Protein AF-A0A662VJE0-F1 (afdb_monomer_lite)

pLDDT: mean 79.44, std 13.27, range [37.75, 97.56]

Secondary structure (DSSP, 8-state):
-EEEETTEEEE---EEE----SSSPPPEEEEETTEEEEE-TTSS-EEEEE--SSEETTEE---B----------SS--------SB-------SSEEEEEE-SSHHHHHHHHHHHHHTT-EEE--TTEEEEEE-PPP-TTS---------SSEEEEEEEEETTEEEEEEEEE----SS--SSEEEES-SEEEEEHHHH-SEEEEEEEEEETTEE-TT-EEEEEES-TTTEE--SEEE--TTSEEEEEEEE-SSEEEEEEEEETTEEEEEEEEEES-------TT--EEEEEEEE--SSS-EEEEEEEEEE--HHHHHTTSS-TT-TTEEEEETTSSSEEPEEEPTT-TTSTTEEEEEEEEEE-TT-EEEEEEEE--TTPPP---HHHHSPPSEEEEEEE-----SSHHHHHHHHHT-B--TT--EEEE---SS--TTSTTTTSS-SSSEEEEEEEEE---S-S----------TTS--EEEEEE-

Radius of gyration: 39.26 Å; chains: 1; bounding box: 95×72×98 Å

Structure (mmCIF, N/CA/C/O backbone):
data_AF-A0A662VJE0-F1
#
_entry.id   AF-A0A662VJE0-F1
#
loop_
_atom_site.group_PDB
_atom_site.id
_atom_site.type_symbol
_atom_site.label_atom_id
_atom_site.label_alt_id
_atom_site.label_comp_id
_atom_site.label_asym_id
_atom_site.label_entity_id
_atom_site.label_seq_id
_atom_site.pdbx_PDB_ins_code
_atom_site.Cartn_x
_atom_site.Cartn_y
_atom_site.Cartn_z
_atom_site.occupancy
_atom_site.B_iso_or_equiv
_atom_site.auth_seq_id
_atom_site.auth_comp_id
_atom_site.auth_asym_id
_atom_site.auth_atom_id
_atom_site.pdbx_PDB_model_num
ATOM 1 N N . MET A 1 1 ? -39.954 -18.992 28.212 1.00 55.00 1 MET A N 1
ATOM 2 C CA . MET A 1 1 ? -39.427 -17.785 28.868 1.00 55.00 1 MET A CA 1
ATOM 3 C C . MET A 1 1 ? -40.302 -16.630 28.470 1.00 55.00 1 MET A C 1
ATOM 5 O O . MET A 1 1 ? -40.557 -16.500 27.287 1.00 55.00 1 MET A O 1
ATOM 9 N N . ASN A 1 2 ? -40.759 -15.825 29.423 1.00 59.28 2 ASN A N 1
ATOM 10 C CA . ASN A 1 2 ? -41.474 -14.585 29.147 1.00 59.28 2 ASN A CA 1
ATOM 11 C C . ASN A 1 2 ? -40.576 -13.418 29.566 1.00 59.28 2 ASN A C 1
ATOM 13 O O . ASN A 1 2 ? -40.152 -13.343 30.713 1.00 59.28 2 ASN A O 1
ATOM 17 N N . LEU A 1 3 ? -40.257 -12.547 28.622 1.00 63.53 3 LEU A N 1
ATOM 18 C CA . LEU A 1 3 ? -39.460 -11.343 28.782 1.00 63.53 3 LEU A CA 1
ATOM 19 C C . LEU A 1 3 ? -40.417 -10.158 28.787 1.00 63.53 3 LEU A C 1
ATOM 21 O O . LEU A 1 3 ? -41.100 -9.958 27.792 1.00 63.53 3 LEU A O 1
ATOM 25 N N . THR A 1 4 ? -40.473 -9.373 29.862 1.00 62.69 4 THR A N 1
ATOM 26 C CA . THR A 1 4 ? -41.314 -8.162 29.890 1.00 62.69 4 THR A CA 1
ATOM 27 C C . THR A 1 4 ? -40.458 -6.906 29.793 1.00 62.69 4 THR A C 1
ATOM 29 O O . THR A 1 4 ? -39.525 -6.741 30.573 1.00 62.69 4 THR A O 1
ATOM 32 N N . ILE A 1 5 ? -40.779 -6.021 28.846 1.00 63.03 5 ILE A N 1
ATOM 33 C CA . ILE A 1 5 ? -40.100 -4.741 28.612 1.00 63.03 5 ILE A CA 1
ATOM 34 C C . ILE A 1 5 ? -41.167 -3.657 28.594 1.00 63.03 5 ILE A C 1
ATOM 36 O O . ILE A 1 5 ? -42.016 -3.642 27.709 1.00 63.03 5 ILE A O 1
ATOM 40 N N . ASN A 1 6 ? -41.146 -2.757 29.577 1.00 60.16 6 ASN A N 1
ATOM 41 C CA . ASN A 1 6 ? -42.113 -1.655 29.690 1.00 60.16 6 ASN A CA 1
ATOM 42 C C . ASN A 1 6 ? -43.585 -2.091 29.564 1.00 60.16 6 ASN A C 1
ATOM 44 O O . ASN A 1 6 ? -44.408 -1.377 28.997 1.00 60.16 6 ASN A O 1
ATOM 48 N N . GLY A 1 7 ? -43.909 -3.276 30.088 1.00 60.62 7 GLY A N 1
ATOM 49 C CA . GLY A 1 7 ? -45.258 -3.846 30.049 1.00 60.62 7 GLY A CA 1
ATOM 50 C C . GLY A 1 7 ? -45.571 -4.714 28.825 1.00 60.62 7 GLY A C 1
ATOM 51 O O . GLY A 1 7 ? -46.624 -5.343 28.811 1.00 60.62 7 GLY A O 1
ATOM 52 N N . GLU A 1 8 ? -44.679 -4.813 27.836 1.00 55.66 8 GLU A N 1
ATOM 53 C CA . GLU A 1 8 ? -44.825 -5.733 26.700 1.00 55.66 8 GLU A CA 1
ATOM 54 C C . GLU A 1 8 ? -44.106 -7.057 26.968 1.00 55.66 8 GLU A C 1
ATOM 56 O O . GLU A 1 8 ? -42.921 -7.053 27.300 1.00 55.66 8 GLU A O 1
ATOM 61 N N . SER A 1 9 ? -44.803 -8.187 26.814 1.00 62.84 9 SER A N 1
ATOM 62 C CA . SER A 1 9 ? -44.248 -9.524 27.053 1.00 62.84 9 SER A CA 1
ATOM 63 C C . SER A 1 9 ? -43.885 -10.251 25.753 1.00 62.84 9 SER A C 1
ATOM 65 O O . SER A 1 9 ? -44.701 -10.376 24.843 1.00 62.84 9 SER A O 1
ATOM 67 N N . TYR A 1 10 ? -42.677 -10.803 25.706 1.00 65.69 10 TYR A N 1
ATOM 68 C CA . TYR A 1 10 ? -42.101 -11.557 24.595 1.00 65.69 10 TYR A CA 1
ATOM 69 C C . TYR A 1 10 ? -41.775 -12.971 25.057 1.00 65.69 10 TYR A C 1
ATOM 71 O O . TYR A 1 10 ? -41.287 -13.139 26.169 1.00 65.69 10 TYR A O 1
ATOM 79 N N . SER A 1 11 ? -42.003 -13.992 24.227 1.00 60.91 11 SER A N 1
ATOM 80 C CA . SER A 1 11 ? -41.685 -15.371 24.610 1.00 60.91 11 SER A CA 1
ATOM 81 C C . SER A 1 11 ? -40.466 -15.914 23.869 1.00 60.91 11 SER A C 1
ATOM 83 O O . SER A 1 11 ? -40.388 -15.805 22.648 1.00 60.91 11 SER A O 1
ATOM 85 N N . THR A 1 12 ? -39.521 -16.511 24.595 1.00 62.28 12 THR A N 1
ATOM 86 C CA . THR A 1 12 ? -38.374 -17.245 24.032 1.00 62.28 12 THR A CA 1
ATOM 87 C C . THR A 1 12 ? -38.231 -18.610 24.719 1.00 62.28 12 THR A C 1
ATOM 89 O O . THR A 1 12 ? -38.859 -18.878 25.748 1.00 62.28 12 THR A O 1
ATOM 92 N N . CYS A 1 13 ? -37.440 -19.524 24.161 1.00 66.75 13 CYS A N 1
ATOM 93 C CA . CYS A 1 13 ? -37.217 -20.851 24.742 1.00 66.75 13 CYS A CA 1
ATOM 94 C C . CYS A 1 13 ? -35.720 -21.114 24.918 1.00 66.75 13 CYS A C 1
ATOM 96 O O . CYS A 1 13 ? -34.922 -20.710 24.075 1.00 66.75 13 CYS A O 1
ATOM 98 N N . ALA A 1 14 ? -35.350 -21.811 25.996 1.00 77.44 14 ALA A N 1
ATOM 99 C CA . ALA A 1 14 ? -34.011 -22.368 26.137 1.00 77.44 14 ALA A CA 1
ATOM 100 C C . ALA A 1 14 ? -33.868 -23.598 25.232 1.00 77.44 14 ALA A C 1
ATOM 102 O O . ALA A 1 14 ? -34.807 -24.384 25.077 1.00 77.44 14 ALA A O 1
ATOM 103 N N . ILE A 1 15 ? -32.683 -23.768 24.655 1.00 78.69 15 ILE A N 1
ATOM 104 C CA . ILE A 1 15 ? -32.346 -24.924 23.832 1.00 78.69 15 ILE A CA 1
ATOM 105 C C . ILE A 1 15 ? -31.556 -25.916 24.683 1.00 78.69 15 ILE A C 1
ATOM 107 O O . ILE A 1 15 ? -30.485 -25.591 25.191 1.00 78.69 15 ILE A O 1
ATOM 111 N N . LEU A 1 16 ? -32.078 -27.138 24.810 1.00 79.06 16 LEU A N 1
ATOM 112 C CA . LEU A 1 16 ? -31.468 -28.206 25.596 1.00 79.06 16 LEU A CA 1
ATOM 113 C C . LEU A 1 16 ? -30.864 -29.275 24.685 1.00 79.06 16 LEU A C 1
ATOM 115 O O . LEU A 1 16 ? -31.585 -29.987 23.984 1.00 79.06 16 LEU A O 1
ATOM 119 N N . VAL A 1 17 ? -29.544 -29.437 24.745 1.00 79.12 17 VAL A N 1
ATOM 120 C CA . VAL A 1 17 ? -28.819 -30.476 24.009 1.00 79.12 17 VAL A CA 1
ATOM 121 C C . VAL A 1 17 ? -28.354 -31.553 24.985 1.00 79.12 17 VAL A C 1
ATOM 123 O O . VAL A 1 17 ? -27.596 -31.296 25.920 1.00 79.12 17 VAL A O 1
ATOM 126 N N . LYS A 1 18 ? -28.823 -32.786 24.759 1.00 76.31 18 LYS A N 1
ATOM 127 C CA . LYS A 1 18 ? -28.487 -33.967 25.566 1.00 76.31 18 LYS A CA 1
ATOM 128 C C . LYS A 1 18 ? -27.596 -34.921 24.762 1.00 76.31 18 LYS A C 1
ATOM 130 O O . LYS A 1 18 ? -28.127 -35.779 24.053 1.00 76.31 18 LYS A O 1
ATOM 135 N N . PRO A 1 19 ? -26.261 -34.797 24.833 1.00 67.50 19 PRO A N 1
ATOM 136 C CA . PRO A 1 19 ? -25.371 -35.692 24.107 1.00 67.50 19 PRO A CA 1
ATOM 137 C C . PRO A 1 19 ? -25.474 -37.127 24.649 1.00 67.50 19 PRO A C 1
ATOM 139 O O . PRO A 1 19 ? -25.505 -37.371 25.859 1.00 67.50 19 PRO A O 1
ATOM 142 N N . ASN A 1 20 ? -25.545 -38.108 23.748 1.00 61.44 20 ASN A N 1
ATOM 143 C CA . ASN A 1 20 ? -25.786 -39.501 24.118 1.00 61.44 20 ASN A CA 1
ATOM 144 C C . ASN A 1 20 ? -24.463 -40.267 24.320 1.00 61.44 20 ASN A C 1
ATOM 146 O O . ASN A 1 20 ? -23.999 -40.960 23.421 1.00 61.44 20 ASN A O 1
ATOM 150 N N . TYR A 1 21 ? -23.848 -40.144 25.503 1.00 57.28 21 TYR A N 1
ATOM 151 C CA . TYR A 1 21 ? -22.621 -40.876 25.873 1.00 57.28 21 TYR A CA 1
ATOM 152 C C . TYR A 1 21 ? -22.916 -42.124 26.723 1.00 57.28 21 TYR A C 1
ATOM 154 O O . TYR A 1 21 ? -23.821 -42.103 27.553 1.00 57.28 21 TYR A O 1
ATOM 162 N N . TYR A 1 22 ? -22.169 -43.220 26.533 1.00 56.16 22 TYR A N 1
ATOM 163 C CA . TYR A 1 22 ? -22.447 -44.520 27.177 1.00 56.16 22 TYR A CA 1
ATOM 164 C C . TYR A 1 22 ? -21.734 -44.754 28.531 1.00 56.16 22 TYR A C 1
ATOM 166 O O . TYR A 1 22 ? -22.087 -45.711 29.214 1.00 56.16 22 TYR A O 1
ATOM 174 N N . TYR A 1 23 ? -20.774 -43.909 28.951 1.00 52.16 23 TYR A N 1
ATOM 175 C CA . TYR A 1 23 ? -19.836 -44.263 30.041 1.00 52.16 23 TYR A CA 1
ATOM 176 C C . TYR A 1 23 ? -19.538 -43.190 31.121 1.00 52.16 23 TYR A C 1
ATOM 178 O O . TYR A 1 23 ? -18.592 -43.363 31.885 1.00 52.16 23 TYR A O 1
ATOM 186 N N . SER A 1 24 ? -20.322 -42.113 31.270 1.00 57.91 24 SER A N 1
ATOM 187 C CA . SER A 1 24 ? -20.156 -41.166 32.398 1.00 57.91 24 SER A CA 1
ATOM 188 C C . SER A 1 24 ? -21.449 -40.427 32.771 1.00 57.91 24 SER A C 1
ATOM 190 O O . SER A 1 24 ? -22.451 -40.502 32.055 1.00 57.91 24 SER A O 1
ATOM 192 N N . ASN A 1 25 ? -21.420 -39.695 33.895 1.00 62.78 25 ASN A N 1
ATOM 193 C CA . ASN A 1 25 ? -22.436 -38.692 34.229 1.00 62.78 25 ASN A CA 1
ATOM 194 C C . ASN A 1 25 ? -22.522 -37.674 33.084 1.00 62.78 25 ASN A C 1
ATOM 196 O O . ASN A 1 25 ? -21.531 -37.021 32.764 1.00 62.78 25 ASN A O 1
ATOM 200 N N . LYS A 1 26 ? -23.694 -37.584 32.450 1.00 74.62 26 LYS A N 1
ATOM 201 C CA . LYS A 1 26 ? -23.885 -36.847 31.195 1.00 74.62 26 LYS A CA 1
ATOM 202 C C . LYS A 1 26 ? -24.200 -35.380 31.488 1.00 74.62 26 LYS A C 1
ATOM 204 O O . LYS A 1 26 ? -25.228 -35.154 32.125 1.00 74.62 26 LYS A O 1
ATOM 209 N N . PRO A 1 27 ? -23.392 -34.409 31.037 1.00 80.62 27 PRO A N 1
ATOM 210 C CA . PRO A 1 27 ? -23.791 -33.017 31.114 1.00 80.62 27 PRO A CA 1
ATOM 211 C C . PRO A 1 27 ? -24.910 -32.718 30.113 1.00 80.62 27 PRO A C 1
ATOM 213 O O . PRO A 1 27 ? -25.005 -33.327 29.043 1.00 80.62 27 PRO A O 1
ATOM 216 N N . TYR A 1 28 ? -25.751 -31.758 30.465 1.00 84.62 28 TYR A N 1
ATOM 217 C CA . TYR A 1 28 ? -26.658 -31.081 29.558 1.00 84.62 28 TYR A CA 1
ATOM 218 C C . TYR A 1 28 ? -26.021 -29.770 29.121 1.00 84.62 28 TYR A C 1
ATOM 220 O O . TYR A 1 28 ? -25.496 -29.036 29.958 1.00 84.62 28 TYR A O 1
ATOM 228 N N . LEU A 1 29 ? -26.098 -29.473 27.824 1.00 87.50 29 LEU A N 1
ATOM 229 C CA . LEU A 1 29 ? -25.787 -28.140 27.325 1.00 87.50 29 LEU A CA 1
ATOM 230 C C . LEU A 1 29 ? -27.089 -27.361 27.189 1.00 87.50 29 LEU A C 1
ATOM 232 O O . LEU A 1 29 ? -28.028 -27.818 26.530 1.00 87.50 29 LEU A O 1
ATOM 236 N N . ILE A 1 30 ? -27.142 -26.203 27.831 1.00 87.31 30 ILE A N 1
ATOM 237 C CA . ILE A 1 30 ? -28.300 -25.315 27.849 1.00 87.31 30 ILE A CA 1
ATOM 238 C C . ILE A 1 30 ? -27.873 -24.018 27.176 1.00 87.31 30 ILE A C 1
ATOM 240 O O . ILE A 1 30 ? -26.984 -23.327 27.667 1.00 87.31 30 ILE A O 1
ATOM 244 N N . PHE A 1 31 ? -28.493 -23.692 26.048 1.00 86.00 31 PHE A N 1
ATOM 245 C CA . PHE A 1 31 ? -28.319 -22.399 25.398 1.00 86.00 31 PHE A CA 1
ATOM 246 C C . PHE A 1 31 ? -29.490 -21.485 25.760 1.00 86.00 31 PHE A C 1
ATOM 248 O O . PHE A 1 31 ? -30.646 -21.793 25.457 1.00 86.00 31 PHE A O 1
ATOM 255 N N . GLU A 1 32 ? -29.188 -20.352 26.390 1.00 84.19 32 GLU A N 1
ATOM 256 C CA . GLU A 1 32 ? -30.156 -19.305 26.717 1.00 84.19 32 GLU A CA 1
ATOM 257 C C . GLU A 1 32 ? -29.498 -17.923 26.636 1.00 84.19 32 GLU A C 1
ATOM 259 O O . GLU A 1 32 ? -28.353 -17.746 27.039 1.00 84.19 32 GLU A O 1
ATOM 264 N N . HIS A 1 33 ? -30.200 -16.942 26.057 1.00 81.38 33 HIS A N 1
ATOM 265 C CA . HIS A 1 33 ? -29.709 -15.566 25.863 1.00 81.38 33 HIS A CA 1
ATOM 266 C C . HIS A 1 33 ? -28.266 -15.462 25.349 1.00 81.38 33 HIS A C 1
ATOM 268 O O . HIS A 1 33 ? -27.462 -14.679 25.859 1.00 81.38 33 HIS A O 1
ATOM 274 N N . THR A 1 34 ? -27.928 -16.259 24.335 1.00 84.81 34 THR A N 1
ATOM 275 C CA . THR A 1 34 ? -26.588 -16.354 23.722 1.00 84.81 34 THR A CA 1
ATOM 276 C C . THR A 1 34 ? -25.473 -16.902 24.615 1.00 84.81 34 THR A C 1
ATOM 278 O O . THR A 1 34 ? -24.356 -17.050 24.133 1.00 84.81 34 THR A O 1
ATOM 281 N N . ALA A 1 35 ? -25.758 -17.248 25.871 1.00 87.62 35 ALA A N 1
ATOM 282 C CA . ALA A 1 35 ? -24.839 -17.990 26.721 1.00 87.62 35 ALA A CA 1
ATOM 283 C C . ALA A 1 35 ? -25.047 -19.498 26.550 1.00 87.62 35 ALA A C 1
ATOM 285 O O . ALA A 1 35 ? -26.152 -19.962 26.248 1.00 87.62 35 ALA A O 1
ATOM 286 N N . VAL A 1 36 ? -23.981 -20.262 26.789 1.00 89.25 36 VAL A N 1
ATOM 287 C CA . VAL A 1 36 ? -24.036 -21.723 26.883 1.00 89.25 36 VAL A CA 1
ATOM 288 C C . VAL A 1 36 ? -23.629 -22.131 28.289 1.00 89.25 36 VAL A C 1
ATOM 290 O O . VAL A 1 36 ? -22.531 -21.809 28.751 1.00 89.25 36 VAL A O 1
ATOM 293 N N . PHE A 1 37 ? -24.512 -22.875 28.944 1.00 91.00 37 PHE A N 1
ATOM 294 C CA . PHE A 1 37 ? -24.279 -23.495 30.236 1.00 91.00 37 PHE A CA 1
ATOM 295 C C . PHE A 1 37 ? -24.056 -24.991 30.070 1.00 91.00 37 PHE A C 1
ATOM 297 O O . PHE A 1 37 ? -24.716 -25.646 29.263 1.00 91.00 37 PHE A O 1
ATOM 304 N N . GLU A 1 38 ? -23.159 -25.530 30.883 1.00 90.69 38 GLU A N 1
ATOM 305 C CA . GLU A 1 38 ? -22.984 -26.956 31.097 1.00 90.69 38 GLU A CA 1
ATOM 306 C C . GLU A 1 38 ? -23.480 -27.312 32.502 1.00 90.69 38 GLU A C 1
ATOM 308 O O . GLU A 1 38 ? -23.018 -26.756 33.501 1.00 90.69 38 GLU A O 1
ATOM 313 N N . GLU A 1 39 ? -24.433 -28.238 32.595 1.00 89.00 39 GLU A N 1
ATOM 314 C CA . GLU A 1 39 ? -24.989 -28.699 33.867 1.00 89.00 39 GLU A CA 1
ATOM 315 C C . GLU A 1 39 ? -24.902 -30.221 33.970 1.00 89.00 39 GLU A C 1
ATOM 317 O O . GLU A 1 39 ? -25.336 -30.944 33.077 1.00 89.00 39 GLU A O 1
ATOM 322 N N . TYR A 1 40 ? -24.398 -30.732 35.092 1.00 84.94 40 TYR A N 1
ATOM 323 C CA . TYR A 1 40 ? -24.383 -32.166 35.358 1.00 84.94 40 TYR A CA 1
ATOM 324 C C . TYR A 1 40 ? -25.540 -32.555 36.296 1.00 84.94 40 TYR A C 1
ATOM 326 O O . TYR A 1 40 ? -25.675 -31.948 37.359 1.00 84.94 40 TYR A O 1
ATOM 334 N N . PRO A 1 41 ? -26.310 -33.624 35.999 1.00 77.69 41 PRO A N 1
ATOM 335 C CA . PRO A 1 41 ? -27.480 -34.035 36.782 1.00 77.69 41 PRO A CA 1
ATOM 336 C C . PRO A 1 41 ? -27.219 -34.213 38.284 1.00 77.69 41 PRO A C 1
ATOM 338 O O . PRO A 1 41 ? -28.096 -33.959 39.103 1.00 77.69 41 PRO A O 1
ATOM 341 N N . ASN A 1 42 ? -26.009 -34.654 38.639 1.00 79.94 42 ASN A N 1
ATOM 342 C CA . ASN A 1 42 ? -25.619 -34.970 40.015 1.00 79.94 42 ASN A CA 1
ATOM 343 C C . ASN A 1 42 ? -24.940 -33.800 40.746 1.00 79.94 42 ASN A C 1
ATOM 345 O O . ASN A 1 42 ? -24.559 -33.952 41.904 1.00 79.94 42 ASN A O 1
ATOM 349 N N . TYR A 1 43 ? -24.760 -32.655 40.085 1.00 78.38 43 TYR A N 1
ATOM 350 C CA . TYR A 1 43 ? -24.138 -31.473 40.671 1.00 78.38 43 TYR A CA 1
ATOM 351 C C . TYR A 1 43 ? -25.186 -30.382 40.859 1.00 78.38 43 TYR A C 1
ATOM 353 O O . TYR A 1 43 ? -26.093 -30.194 40.045 1.00 78.38 43 TYR A O 1
ATOM 361 N N . ASN A 1 44 ? -25.064 -29.640 41.956 1.00 79.62 44 ASN A N 1
ATOM 362 C CA . ASN A 1 44 ? -26.023 -28.593 42.294 1.00 79.62 44 ASN A CA 1
ATOM 363 C C . ASN A 1 44 ? -25.673 -27.232 41.668 1.00 79.62 44 ASN A C 1
ATOM 365 O O . ASN A 1 44 ? -26.082 -26.190 42.169 1.00 79.62 44 ASN A O 1
ATOM 369 N N . THR A 1 45 ? -24.872 -27.233 40.604 1.00 82.94 45 THR A N 1
ATOM 370 C CA . THR A 1 45 ? -24.334 -26.030 39.968 1.00 82.94 45 THR A CA 1
ATOM 371 C C . THR A 1 45 ? -24.333 -26.194 38.454 1.00 82.94 45 THR A C 1
ATOM 373 O O . THR A 1 45 ? -23.969 -27.259 37.957 1.00 82.94 45 THR A O 1
ATOM 376 N N . ALA A 1 46 ? -24.670 -25.125 37.737 1.00 88.69 46 ALA A N 1
ATOM 377 C CA . ALA A 1 46 ? -24.366 -24.978 36.318 1.00 88.69 46 ALA A CA 1
ATOM 378 C C . ALA A 1 46 ? -23.016 -24.256 36.151 1.00 88.69 46 ALA A C 1
ATOM 380 O O . ALA A 1 46 ? -22.614 -23.480 37.022 1.00 88.69 46 ALA A O 1
ATOM 381 N N . THR A 1 47 ? -22.328 -24.485 35.038 1.00 89.69 47 THR A N 1
ATOM 382 C CA . THR A 1 47 ? -21.076 -23.807 34.677 1.00 89.69 47 THR A CA 1
ATOM 383 C C . THR A 1 47 ? -21.285 -23.053 33.374 1.00 89.69 47 THR A C 1
ATOM 385 O O . THR A 1 47 ? -21.847 -23.604 32.434 1.00 89.69 47 THR A O 1
ATOM 388 N N . ILE A 1 48 ? -20.837 -21.802 33.295 1.00 89.44 48 ILE A N 1
ATOM 389 C CA . ILE A 1 48 ? -20.836 -21.058 32.031 1.00 89.44 48 ILE A CA 1
ATOM 390 C C . ILE A 1 48 ? -19.655 -21.561 31.200 1.00 89.44 48 ILE A C 1
ATOM 392 O O . ILE A 1 48 ? -18.514 -21.487 31.650 1.00 89.44 48 ILE A O 1
ATOM 396 N N . VAL A 1 49 ? -19.931 -22.090 30.009 1.00 89.56 49 VAL A N 1
ATOM 397 C CA . VAL A 1 49 ? -18.900 -22.553 29.060 1.00 89.56 49 VAL A CA 1
ATOM 398 C C . VAL A 1 49 ? -18.744 -21.611 27.868 1.00 89.56 49 VAL A C 1
ATOM 400 O O . VAL A 1 49 ? -17.694 -21.594 27.233 1.00 89.56 49 VAL A O 1
ATOM 403 N N . SER A 1 50 ? -19.759 -20.790 27.597 1.00 87.94 50 SER A N 1
ATOM 404 C CA . SER A 1 50 ? -19.675 -19.647 26.690 1.00 87.94 50 SER A CA 1
ATOM 405 C C . SER A 1 50 ? -20.450 -18.483 27.287 1.00 87.94 50 SER A C 1
ATOM 407 O O . SER A 1 50 ? -21.641 -18.620 27.572 1.00 87.94 50 SER A O 1
ATOM 409 N N . GLU A 1 51 ? -19.777 -17.347 27.456 1.00 84.56 51 GLU A N 1
ATOM 410 C CA . GLU A 1 51 ? -20.387 -16.118 27.963 1.00 84.56 51 GLU A CA 1
ATOM 411 C C . GLU A 1 51 ? -21.428 -15.557 26.988 1.00 84.56 51 GLU A C 1
ATOM 413 O O . GLU A 1 51 ? -21.410 -15.830 25.785 1.00 84.56 51 GLU A O 1
ATOM 418 N N . SER A 1 52 ? -22.341 -14.753 27.526 1.00 84.50 52 SER A N 1
ATOM 419 C CA . SER A 1 52 ? -23.377 -14.090 26.742 1.00 84.50 52 SER A CA 1
ATOM 420 C C . SER A 1 52 ? -22.831 -12.918 25.931 1.00 84.50 52 SER A C 1
ATOM 422 O O . SER A 1 52 ? -22.066 -12.100 26.433 1.00 84.50 52 SER A O 1
ATOM 424 N N . SER A 1 53 ? -23.332 -12.763 24.708 1.00 81.38 53 SER A N 1
ATOM 425 C CA . SER A 1 53 ? -23.199 -11.534 23.910 1.00 81.38 53 SER A CA 1
ATOM 426 C C . SER A 1 53 ? -24.407 -10.592 24.044 1.00 81.38 53 SER A C 1
ATOM 428 O O . SER A 1 53 ? -24.361 -9.442 23.603 1.00 81.38 53 SER A O 1
ATOM 430 N N . SER A 1 54 ? -25.501 -11.064 24.654 1.00 79.00 54 SER A N 1
ATOM 431 C CA . SER A 1 54 ? -26.739 -10.299 24.834 1.00 79.00 54 SER A CA 1
ATOM 432 C C . SER A 1 54 ? -26.604 -9.186 25.867 1.00 79.00 54 SER A C 1
ATOM 434 O O . SER A 1 54 ? -27.314 -8.189 25.763 1.00 79.00 54 SER A O 1
ATOM 436 N N . PHE A 1 55 ? -25.704 -9.310 26.841 1.00 80.50 55 PHE A N 1
ATOM 437 C CA . PHE A 1 55 ? -25.573 -8.348 27.932 1.00 80.50 55 PHE A CA 1
ATOM 438 C C . PHE A 1 55 ? -24.175 -7.732 27.948 1.00 80.50 55 PHE A C 1
ATOM 440 O O . PHE A 1 55 ? -23.170 -8.429 28.012 1.00 80.50 55 PHE A O 1
ATOM 447 N N . SER A 1 56 ? -24.114 -6.404 27.902 1.00 75.12 56 SER A N 1
ATOM 448 C CA . SER A 1 56 ? -22.880 -5.619 28.007 1.00 75.12 56 SER A CA 1
ATOM 449 C C . SER A 1 56 ? -23.141 -4.371 28.847 1.00 75.12 56 SER A C 1
ATOM 451 O O . SER A 1 56 ? -24.285 -3.926 28.908 1.00 75.12 56 SER A O 1
ATOM 453 N N . LYS A 1 57 ? -22.099 -3.784 29.455 1.00 66.56 57 LYS A N 1
ATOM 454 C CA . LYS A 1 57 ? -22.183 -2.741 30.504 1.00 66.56 57 LYS A CA 1
ATOM 455 C C . LYS A 1 57 ? -23.244 -1.642 30.277 1.00 66.56 57 LYS A C 1
ATOM 457 O O . LYS A 1 57 ? -23.834 -1.189 31.246 1.00 66.56 57 LYS A O 1
ATOM 462 N N . ASN A 1 58 ? -23.526 -1.260 29.024 1.00 66.12 58 ASN A N 1
ATOM 463 C CA . ASN A 1 58 ? -24.507 -0.221 28.667 1.00 66.12 58 ASN A CA 1
ATOM 464 C C . ASN A 1 58 ? -25.527 -0.640 27.583 1.00 66.12 58 ASN A C 1
ATOM 466 O O . ASN A 1 58 ? -26.193 0.218 27.003 1.00 66.12 58 ASN A O 1
ATOM 470 N N . ARG A 1 59 ? -25.630 -1.930 27.239 1.00 72.31 59 ARG A N 1
ATOM 471 C CA . ARG A 1 59 ? -26.504 -2.397 26.150 1.00 72.31 59 ARG A CA 1
ATOM 472 C C . ARG A 1 59 ? -27.009 -3.811 26.410 1.00 72.31 59 ARG A C 1
ATOM 474 O O . ARG A 1 59 ? -26.211 -4.727 26.619 1.00 72.31 59 ARG A O 1
ATOM 481 N N . ILE A 1 60 ? -28.327 -3.974 26.310 1.00 77.12 60 ILE A N 1
ATOM 482 C CA . ILE A 1 60 ? -29.014 -5.268 26.285 1.00 77.12 60 ILE A CA 1
ATOM 483 C C . ILE A 1 60 ? -29.474 -5.520 24.848 1.00 77.12 60 ILE A C 1
ATOM 485 O O . ILE A 1 60 ? -30.230 -4.731 24.285 1.00 77.12 60 ILE A O 1
ATOM 489 N N . THR A 1 61 ? -28.994 -6.608 24.254 1.00 77.62 61 THR A N 1
ATOM 490 C CA . THR A 1 61 ? -29.326 -7.041 22.893 1.00 77.62 61 THR A CA 1
ATOM 491 C C . THR A 1 61 ? -30.225 -8.266 22.968 1.00 77.62 61 THR A C 1
ATOM 493 O O . THR A 1 61 ? -29.823 -9.318 23.474 1.00 77.62 61 THR A O 1
ATOM 496 N N . ILE A 1 62 ? -31.446 -8.133 22.455 1.00 74.38 62 ILE A N 1
ATOM 497 C CA . ILE A 1 62 ? -32.448 -9.198 22.472 1.00 74.38 62 ILE A CA 1
ATOM 498 C C . ILE A 1 62 ? -32.507 -9.829 21.088 1.00 74.38 62 ILE A C 1
ATOM 500 O O . ILE A 1 62 ? -32.912 -9.190 20.120 1.00 74.38 62 ILE A O 1
ATOM 504 N N . TYR A 1 63 ? -32.128 -11.100 21.011 1.00 74.06 63 TYR A N 1
ATOM 505 C CA . TYR A 1 63 ? -32.275 -11.898 19.803 1.00 74.06 63 TYR A CA 1
ATOM 506 C C . TYR A 1 63 ? -33.598 -12.660 19.860 1.00 74.06 63 TYR A C 1
ATOM 508 O O . TYR A 1 63 ? -33.831 -13.446 20.781 1.00 74.06 63 TYR A O 1
ATOM 516 N N . LEU A 1 64 ? -34.461 -12.439 18.869 1.00 70.38 64 LEU A N 1
ATOM 517 C CA . LEU A 1 64 ? -35.664 -13.244 18.673 1.00 70.38 64 LEU A CA 1
ATOM 518 C C . LEU A 1 64 ? -35.311 -14.417 17.765 1.00 70.38 64 LEU A C 1
ATOM 520 O O . LEU A 1 64 ? -35.028 -14.230 16.585 1.00 70.38 64 LEU A O 1
ATOM 524 N N . ILE A 1 65 ? -35.312 -15.622 18.325 1.00 71.50 65 ILE A N 1
ATOM 525 C CA . ILE A 1 65 ? -34.994 -16.855 17.603 1.00 71.50 65 ILE A CA 1
ATOM 526 C C . ILE A 1 65 ? -36.290 -17.649 17.460 1.00 71.50 65 ILE A C 1
ATOM 528 O O . ILE A 1 65 ? -36.884 -18.049 18.460 1.00 71.50 65 ILE A O 1
ATOM 532 N N . ASN A 1 66 ? -36.727 -17.888 16.225 1.00 68.81 66 ASN A N 1
ATOM 533 C CA . ASN A 1 66 ? -37.845 -18.784 15.943 1.00 68.81 66 ASN A CA 1
ATOM 534 C C . ASN A 1 66 ? -37.278 -20.148 15.549 1.00 68.81 66 ASN A C 1
ATOM 536 O O . ASN A 1 66 ? -36.871 -20.344 14.406 1.00 68.81 66 ASN A O 1
ATOM 540 N N . CYS A 1 67 ? -37.203 -21.081 16.495 1.00 64.31 67 CYS A N 1
ATOM 541 C CA . CYS A 1 67 ? -36.698 -22.419 16.213 1.00 64.31 67 CYS A CA 1
ATOM 542 C C . CYS A 1 67 ? -37.625 -23.494 16.785 1.00 64.31 67 CYS A C 1
ATOM 544 O O . CYS A 1 67 ? -38.174 -23.360 17.877 1.00 64.31 67 CYS A O 1
ATOM 546 N N . SER A 1 68 ? -37.782 -24.584 16.034 1.00 63.38 68 SER A N 1
ATOM 547 C CA . SER A 1 68 ? -38.376 -25.825 16.522 1.00 63.38 68 SER A CA 1
ATOM 548 C C . SER A 1 68 ? -37.514 -26.986 16.036 1.00 63.38 68 SER A C 1
ATOM 550 O O . SER A 1 68 ? -37.257 -27.118 14.842 1.00 63.38 68 SER A O 1
ATOM 552 N N . PHE A 1 69 ? -37.014 -27.806 16.956 1.00 66.56 69 PHE A N 1
ATOM 553 C CA . PHE A 1 69 ? -36.346 -29.060 16.623 1.00 66.56 69 PHE A CA 1
ATOM 554 C C . PHE A 1 69 ? -36.557 -30.061 17.762 1.00 66.56 69 PHE A C 1
ATOM 556 O O . PHE A 1 69 ? -36.648 -29.675 18.924 1.00 66.56 69 PHE A O 1
ATOM 563 N N . SER A 1 70 ? -36.705 -31.342 17.429 1.00 68.81 70 SER A N 1
ATOM 564 C CA . SER A 1 70 ? -37.091 -32.384 18.386 1.00 68.81 70 SER A CA 1
ATOM 565 C C . SER A 1 70 ? -35.870 -33.069 18.999 1.00 68.81 70 SER A C 1
ATOM 567 O O . SER A 1 70 ? -35.491 -32.813 20.137 1.00 68.81 70 SER A O 1
ATOM 569 N N . SER A 1 71 ? -35.227 -33.943 18.239 1.00 73.00 71 SER A N 1
ATOM 570 C CA . SER A 1 71 ? -34.003 -34.629 18.632 1.00 73.00 71 SER A CA 1
ATOM 571 C C . SER A 1 71 ? -33.273 -35.079 17.381 1.00 73.00 71 SER A C 1
ATOM 573 O O . SER A 1 71 ? -33.911 -35.523 16.427 1.00 73.00 71 SER A O 1
ATOM 575 N N . PHE A 1 72 ? -31.950 -35.023 17.405 1.00 67.50 72 PHE A N 1
ATOM 576 C CA . PHE A 1 72 ? -31.103 -35.584 16.363 1.00 67.50 72 PHE A CA 1
ATOM 577 C C . PHE A 1 72 ? -30.000 -36.421 17.011 1.00 67.50 72 PHE A C 1
ATOM 579 O O . PHE A 1 72 ? -29.600 -36.184 18.151 1.00 67.50 72 PHE A O 1
ATOM 586 N N . SER A 1 73 ? -29.523 -37.427 16.286 1.00 69.88 73 SER A N 1
ATOM 587 C CA . SER A 1 73 ? -28.384 -38.252 16.677 1.00 69.88 73 SER A CA 1
ATOM 588 C C . SER A 1 73 ? -27.409 -38.292 15.513 1.00 69.88 73 SER A C 1
ATOM 590 O O . SER A 1 73 ? -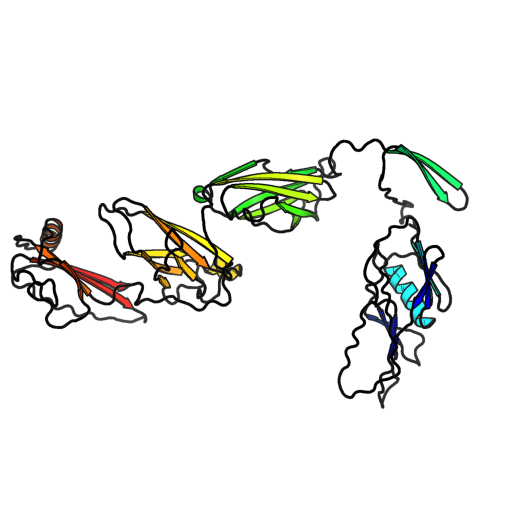27.819 -38.356 14.357 1.00 69.88 73 SER A O 1
ATOM 592 N N . THR A 1 74 ? -26.123 -38.214 15.817 1.00 68.94 74 THR A N 1
ATOM 593 C CA . THR A 1 74 ? -25.055 -38.176 14.822 1.00 68.94 74 THR A CA 1
ATOM 594 C C . THR A 1 74 ? -23.799 -38.822 15.394 1.00 68.94 74 THR A C 1
ATOM 596 O O . THR A 1 74 ? -23.596 -38.848 16.608 1.00 68.94 74 THR A O 1
ATOM 599 N N . THR A 1 75 ? -22.958 -39.348 14.509 1.00 69.94 75 THR A N 1
ATOM 600 C CA . THR A 1 75 ? -21.621 -39.867 14.826 1.00 69.94 75 THR A CA 1
ATOM 601 C C . THR A 1 75 ? -20.512 -38.859 14.506 1.00 69.94 75 THR A C 1
ATOM 603 O O . THR A 1 75 ? -19.339 -39.170 14.683 1.00 69.94 75 THR A O 1
ATOM 606 N N . GLN A 1 76 ? -20.869 -37.676 13.999 1.00 74.38 76 GLN A N 1
ATOM 607 C CA . GLN A 1 76 ? -19.962 -36.584 13.633 1.00 74.38 76 GLN A CA 1
ATOM 608 C C . GLN A 1 76 ? -20.259 -35.339 14.479 1.00 74.38 76 GLN A C 1
ATOM 610 O O . GLN A 1 76 ? -21.344 -35.223 15.047 1.00 74.38 76 GLN A O 1
ATOM 615 N N . SER A 1 77 ? -19.318 -34.396 14.553 1.00 71.12 77 SER A N 1
ATOM 616 C CA . SER A 1 77 ? -19.535 -33.111 15.228 1.00 71.12 77 SER A CA 1
ATOM 617 C C . SER A 1 77 ? -20.730 -32.362 14.628 1.00 71.12 77 SER A C 1
ATOM 619 O O . SER A 1 77 ? -20.887 -32.321 13.408 1.00 71.12 77 SER A O 1
ATOM 621 N N . VAL A 1 78 ? -21.561 -31.750 15.478 1.00 67.31 78 VAL A N 1
ATOM 622 C CA . VAL A 1 78 ? -22.672 -30.887 15.041 1.00 67.31 78 VAL A CA 1
ATOM 623 C C . VAL A 1 78 ? -22.345 -29.442 15.337 1.00 67.31 78 VAL A C 1
ATOM 625 O O . VAL A 1 78 ? -22.004 -29.108 16.468 1.00 67.31 78 VAL A O 1
ATOM 628 N N . ASN A 1 79 ? -22.537 -28.595 14.331 1.00 71.88 79 ASN A N 1
ATOM 629 C CA . ASN A 1 79 ? -22.613 -27.152 14.501 1.00 71.88 79 ASN A CA 1
ATOM 630 C C . ASN A 1 79 ? -24.087 -26.743 14.444 1.00 71.88 79 ASN A C 1
ATOM 632 O O . ASN A 1 79 ? -24.774 -27.044 13.467 1.00 71.88 79 ASN A O 1
ATOM 636 N N . LEU A 1 80 ? -24.576 -26.087 15.496 1.00 70.38 80 LEU A N 1
ATOM 637 C CA . LEU A 1 80 ? -25.923 -25.525 15.536 1.00 70.38 80 LEU A CA 1
ATOM 638 C C . LEU A 1 80 ? -25.831 -24.033 15.203 1.00 70.38 80 LEU A C 1
ATOM 640 O O . LEU A 1 80 ? -25.311 -23.257 16.001 1.00 70.38 80 LEU A O 1
ATOM 644 N N . PHE A 1 81 ? -26.333 -23.639 14.035 1.00 71.81 81 PHE A N 1
ATOM 645 C CA . PHE A 1 81 ? -26.446 -22.233 13.654 1.00 71.81 81 PHE A CA 1
ATOM 646 C C . PHE A 1 81 ? -27.851 -21.736 13.996 1.00 71.81 81 PHE A C 1
ATOM 648 O O . PHE A 1 81 ? -28.842 -22.330 13.573 1.00 71.81 81 PHE A O 1
ATOM 655 N N . LEU A 1 82 ? -27.936 -20.672 14.795 1.00 71.31 82 LEU A N 1
ATOM 656 C CA . LEU A 1 82 ? -29.195 -20.038 15.179 1.00 71.31 82 LEU A CA 1
ATOM 657 C C . LEU A 1 82 ? -29.280 -18.671 14.511 1.00 71.31 82 LEU A C 1
ATOM 659 O O . LEU A 1 82 ? -28.523 -17.764 14.853 1.00 71.31 82 LEU A O 1
ATOM 663 N N . GLU A 1 83 ? -30.206 -18.531 13.569 1.00 69.00 83 GLU A N 1
ATOM 664 C CA . GLU A 1 83 ? -30.457 -17.268 12.880 1.00 69.00 83 GLU A CA 1
ATOM 665 C C . GLU A 1 83 ? -31.615 -16.520 13.563 1.00 69.00 83 GLU A C 1
ATOM 667 O O . GLU A 1 83 ? -32.691 -17.096 13.767 1.00 69.00 83 GLU A O 1
ATOM 672 N N . PRO A 1 84 ? -31.428 -15.250 13.960 1.00 68.19 84 PRO A N 1
ATOM 673 C CA . PRO A 1 84 ? -32.512 -14.454 14.513 1.00 68.19 84 PRO A CA 1
ATOM 674 C C . PRO A 1 84 ? -33.538 -14.116 13.421 1.00 68.19 84 PRO A C 1
ATOM 676 O O . PRO A 1 84 ? -33.179 -13.720 12.316 1.00 68.19 84 PRO A O 1
ATOM 679 N N . VAL A 1 85 ? -34.832 -14.213 13.740 1.00 67.31 85 VAL A N 1
ATOM 680 C CA . VAL A 1 85 ? -35.928 -13.891 12.801 1.00 67.31 85 VAL A CA 1
ATOM 681 C C . VAL A 1 85 ? -36.260 -12.405 12.714 1.00 67.31 85 VAL A C 1
ATOM 683 O O . VAL A 1 85 ? -37.067 -11.995 11.885 1.00 67.31 85 VAL A O 1
ATOM 686 N N . SER A 1 86 ? -35.654 -11.591 13.572 1.00 58.38 86 SER A N 1
ATOM 687 C CA . SER A 1 86 ? -35.745 -10.140 13.507 1.00 58.38 86 SER A CA 1
ATOM 688 C C . SER A 1 86 ? -34.405 -9.541 13.897 1.00 58.38 86 SER A C 1
ATOM 690 O O . SER A 1 86 ? -33.855 -9.874 14.949 1.00 58.38 86 SER A O 1
ATOM 692 N N . TYR A 1 87 ? -33.912 -8.632 13.063 1.00 53.88 87 TYR A N 1
ATOM 693 C CA . TYR A 1 87 ? -32.777 -7.767 13.346 1.00 53.88 87 TYR A CA 1
ATOM 694 C C . TYR A 1 87 ? -33.211 -6.320 13.085 1.00 53.88 87 TYR A C 1
ATOM 696 O O . TYR A 1 87 ? -33.803 -6.023 12.049 1.00 53.88 87 TYR A O 1
ATOM 704 N N . GLY A 1 88 ? -32.949 -5.417 14.031 1.00 48.41 88 GLY A N 1
ATOM 705 C CA . GLY A 1 88 ? -33.163 -3.980 13.841 1.00 48.41 88 GLY A CA 1
ATOM 706 C C . GLY A 1 88 ? -33.976 -3.291 14.936 1.00 48.41 88 GLY A C 1
ATOM 707 O O . GLY A 1 88 ? -34.823 -3.890 15.593 1.00 48.41 88 GLY A O 1
ATOM 708 N N . GLY A 1 89 ? -33.693 -1.996 15.098 1.00 60.44 89 GLY A N 1
ATOM 709 C CA . GLY A 1 89 ? -34.268 -1.118 16.115 1.00 60.44 89 GLY A CA 1
ATOM 710 C C . GLY A 1 89 ? -33.353 -0.961 17.331 1.00 60.44 89 GLY A C 1
ATOM 711 O O . GLY A 1 89 ? -33.024 -1.930 18.006 1.00 60.44 89 GLY A O 1
ATOM 712 N N . GLN A 1 90 ? -32.958 0.278 17.627 1.00 64.81 90 GLN A N 1
ATOM 713 C CA . GLN A 1 90 ? -32.313 0.643 18.886 1.00 64.81 90 GLN A CA 1
ATOM 714 C C . GLN A 1 90 ? -33.222 1.624 19.617 1.00 64.81 90 GLN A C 1
ATOM 716 O O . GLN A 1 90 ? -33.683 2.606 19.035 1.00 64.81 90 GLN A O 1
ATOM 721 N N . ARG A 1 91 ? -33.495 1.351 20.894 1.00 62.88 91 ARG A N 1
ATOM 722 C CA . ARG A 1 91 ? -34.305 2.225 21.741 1.00 62.88 91 ARG A CA 1
ATOM 723 C C . ARG A 1 91 ? -33.581 2.483 23.049 1.00 62.88 91 ARG A C 1
ATOM 725 O O . ARG A 1 91 ? -33.000 1.572 23.631 1.00 62.88 91 ARG A O 1
ATOM 732 N N . TYR A 1 92 ? -33.604 3.737 23.476 1.00 62.84 92 TYR A N 1
ATOM 733 C CA . TYR A 1 92 ? -32.973 4.189 24.708 1.00 62.84 92 TYR A CA 1
ATOM 734 C C . TYR A 1 92 ? -34.039 4.332 25.792 1.00 62.84 92 TYR A C 1
ATOM 736 O O . TYR A 1 92 ? -35.126 4.848 25.527 1.00 62.84 92 TYR A O 1
ATOM 744 N N . TYR A 1 93 ? -33.723 3.880 27.003 1.00 63.56 93 TYR A N 1
ATOM 745 C CA . TYR A 1 93 ? -34.605 3.948 28.165 1.00 63.56 93 TYR A CA 1
ATOM 746 C C . TYR A 1 93 ? -33.855 4.577 29.339 1.00 63.56 93 TYR A C 1
ATOM 748 O O . TYR A 1 93 ? -32.682 4.276 29.551 1.00 63.56 93 TYR A O 1
ATOM 756 N N . SER A 1 94 ? -34.527 5.458 30.082 1.00 55.38 94 SER A N 1
ATOM 757 C CA . SER A 1 94 ? -33.980 6.120 31.277 1.00 55.38 94 SER A CA 1
ATOM 758 C C . SER A 1 94 ? -33.928 5.192 32.493 1.00 55.38 94 SER A C 1
ATOM 760 O O . SER A 1 94 ? -33.031 5.308 33.323 1.00 55.38 94 SER A O 1
ATOM 762 N N . SER A 1 95 ? -34.861 4.248 32.577 1.00 62.66 95 SER A N 1
ATOM 763 C CA . SER A 1 95 ? -34.832 3.101 33.476 1.00 62.66 95 SER A CA 1
ATOM 764 C C . SER A 1 95 ? -35.359 1.888 32.720 1.00 62.66 95 SER A C 1
ATOM 766 O O . SER A 1 95 ? -36.274 1.995 31.901 1.00 62.66 95 SER A O 1
ATOM 768 N N . LEU A 1 96 ? -34.747 0.732 32.953 1.00 68.00 96 LEU A N 1
ATOM 769 C CA . LEU A 1 96 ? -35.150 -0.503 32.296 1.00 68.00 96 LEU A CA 1
ATOM 770 C C . LEU A 1 96 ? -35.133 -1.637 33.318 1.00 68.00 96 LEU A C 1
ATOM 772 O O . LEU A 1 96 ? -34.083 -1.992 33.845 1.00 68.00 96 LEU A O 1
ATOM 776 N N . ASN A 1 97 ? -36.305 -2.206 33.594 1.00 72.88 97 ASN A N 1
ATOM 777 C CA . ASN A 1 97 ? -36.415 -3.473 34.303 1.00 72.88 97 ASN A CA 1
ATOM 778 C C . ASN A 1 97 ? -36.630 -4.572 33.263 1.00 72.88 97 ASN A C 1
ATOM 780 O O . ASN A 1 97 ? -37.610 -4.539 32.519 1.00 72.88 97 ASN A O 1
ATOM 784 N N . VAL A 1 98 ? -35.694 -5.512 33.198 1.00 76.44 98 VAL A N 1
ATOM 785 C CA . VAL A 1 98 ? -35.796 -6.699 32.352 1.00 76.44 98 VAL A CA 1
ATOM 786 C C . VAL A 1 98 ? -35.877 -7.899 33.269 1.00 76.44 98 VAL A C 1
ATOM 788 O O . VAL A 1 98 ? -34.905 -8.234 33.936 1.00 76.44 98 VAL A O 1
ATOM 791 N N . THR A 1 99 ? -37.029 -8.560 33.287 1.00 81.12 99 THR A N 1
ATOM 792 C CA . THR A 1 99 ? -37.169 -9.852 33.961 1.00 81.12 99 THR A CA 1
ATOM 793 C C . THR A 1 99 ? -37.280 -10.950 32.919 1.00 81.12 99 THR A C 1
ATOM 795 O O . THR A 1 99 ? -38.100 -10.851 32.002 1.00 81.12 99 THR A O 1
ATOM 798 N N . PHE A 1 100 ? -36.446 -11.977 33.064 1.00 81.31 100 PHE A N 1
ATOM 799 C CA . PHE A 1 100 ? -36.513 -13.201 32.282 1.00 81.31 100 PHE A CA 1
ATOM 800 C C . PHE A 1 100 ? -36.450 -14.424 33.195 1.00 81.31 100 PHE A C 1
ATOM 802 O O . PHE A 1 100 ? -35.843 -14.403 34.261 1.00 81.31 100 PHE A O 1
ATOM 809 N N . GLU A 1 101 ? -37.087 -15.500 32.753 1.00 84.19 101 GLU A N 1
ATOM 810 C CA . GLU A 1 101 ? -37.105 -16.784 33.449 1.00 84.19 101 GLU A CA 1
ATOM 811 C C . GLU A 1 101 ? -36.088 -17.731 32.794 1.00 84.19 101 GLU A C 1
ATOM 813 O O . GLU A 1 101 ? -36.266 -18.127 31.637 1.00 84.19 101 GLU A O 1
ATOM 818 N N . SER A 1 102 ? -35.041 -18.109 33.526 1.00 88.12 102 SER A N 1
ATOM 819 C CA . SER A 1 102 ? -34.037 -19.095 33.104 1.00 88.12 102 SER A CA 1
ATOM 820 C C . SER A 1 102 ? -34.609 -20.513 33.015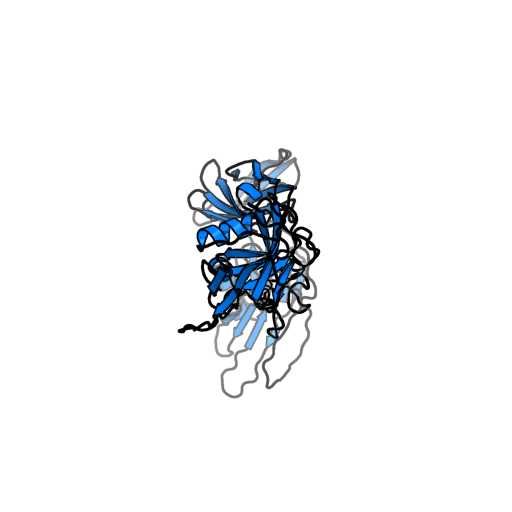 1.00 88.12 102 SER A C 1
ATOM 822 O O . SER A 1 102 ? -35.681 -20.835 33.548 1.00 88.12 102 SER A O 1
ATOM 824 N N . TYR A 1 103 ? -33.878 -21.400 32.336 1.00 86.00 103 TYR A N 1
ATOM 825 C CA . TYR A 1 103 ? -34.245 -22.811 32.218 1.00 86.00 103 TYR A CA 1
ATOM 826 C C . TYR A 1 103 ? -34.492 -23.468 33.584 1.00 86.00 103 TYR A C 1
ATOM 828 O O . TYR A 1 103 ? -35.526 -24.106 33.779 1.00 86.00 103 TYR A O 1
ATOM 836 N N . ASP A 1 104 ? -33.604 -23.254 34.554 1.00 88.44 104 ASP A N 1
ATOM 837 C CA . ASP A 1 104 ? -33.725 -23.772 35.915 1.00 88.44 104 ASP A CA 1
ATOM 838 C C . ASP A 1 104 ? -33.125 -22.803 36.954 1.00 88.44 104 ASP A C 1
ATOM 840 O O . ASP A 1 104 ? -32.614 -21.733 36.627 1.00 88.44 104 ASP A O 1
ATOM 844 N N . GLU A 1 105 ? -33.223 -23.138 38.241 1.00 91.00 105 GLU A N 1
ATOM 845 C CA . GLU A 1 105 ? -32.716 -22.265 39.310 1.00 91.00 105 GLU A CA 1
ATOM 846 C C . GLU A 1 105 ? -31.178 -22.187 39.330 1.00 91.00 105 GLU A C 1
ATOM 848 O O . GLU A 1 105 ? -30.606 -21.173 39.738 1.00 91.00 105 GLU A O 1
ATOM 853 N N . LYS A 1 106 ? -30.478 -23.229 38.865 1.00 91.00 106 LYS A N 1
ATOM 854 C CA . LYS A 1 106 ? -29.009 -23.267 38.849 1.00 91.00 106 LYS A CA 1
ATOM 855 C C . LYS A 1 106 ? -28.443 -22.313 37.801 1.00 91.00 106 LYS A C 1
ATOM 857 O O . LYS A 1 106 ? -27.525 -21.551 38.105 1.00 91.00 106 LYS A O 1
ATOM 862 N N . THR A 1 107 ? -29.006 -22.333 36.596 1.00 90.31 107 THR A N 1
ATOM 863 C CA . THR A 1 107 ? -28.691 -21.383 35.520 1.00 90.31 107 THR A CA 1
ATOM 864 C C . THR A 1 107 ? -29.071 -19.960 35.924 1.00 90.31 107 THR A C 1
ATOM 866 O O . THR A 1 107 ? -28.240 -19.061 35.795 1.00 90.31 107 THR A O 1
ATOM 869 N N . ALA A 1 108 ? -30.234 -19.763 36.558 1.00 90.62 108 ALA A N 1
ATOM 870 C CA . ALA A 1 108 ? -30.639 -18.460 37.096 1.00 90.62 108 ALA A CA 1
ATOM 871 C C . ALA A 1 108 ? -29.626 -17.894 38.112 1.00 90.62 108 ALA A C 1
ATOM 873 O O . ALA A 1 108 ? -29.258 -16.721 38.048 1.00 90.62 108 ALA A O 1
ATOM 874 N N . ASN A 1 109 ? -29.123 -18.726 39.034 1.00 91.62 109 ASN A N 1
ATOM 875 C CA . ASN A 1 109 ? -28.078 -18.325 39.984 1.00 91.62 109 ASN A CA 1
ATOM 876 C C . ASN A 1 109 ? -26.787 -17.903 39.275 1.00 91.62 109 ASN A C 1
ATOM 878 O O . ASN A 1 109 ? -26.203 -16.878 39.622 1.00 91.62 109 ASN A O 1
ATOM 882 N N . LYS A 1 110 ? -26.362 -18.649 38.249 1.00 91.62 110 LYS A N 1
ATOM 883 C CA . LYS A 1 110 ? -25.160 -18.309 37.476 1.00 91.62 110 LYS A CA 1
ATOM 884 C C . LYS A 1 110 ? -25.318 -17.026 36.671 1.00 91.62 110 LYS A C 1
ATOM 886 O O . LYS A 1 110 ? -24.371 -16.246 36.599 1.00 91.62 110 LYS A O 1
ATOM 891 N N . TRP A 1 111 ? -26.507 -16.760 36.139 1.00 90.44 111 TRP A N 1
ATOM 892 C CA . TRP A 1 111 ? -26.825 -15.469 35.535 1.00 90.44 111 TRP A CA 1
ATOM 893 C C . TRP A 1 111 ? -26.738 -14.324 36.531 1.00 90.44 111 TRP A C 1
ATOM 895 O O . TRP A 1 111 ? -26.079 -13.329 36.238 1.00 90.44 111 TRP A O 1
ATOM 905 N N . ARG A 1 112 ? -27.353 -14.470 37.713 1.00 91.00 112 ARG A N 1
ATOM 906 C CA . ARG A 1 112 ? -27.270 -13.465 38.783 1.00 91.00 112 ARG A CA 1
ATOM 907 C C . ARG A 1 112 ? -25.818 -13.165 39.148 1.00 91.00 112 ARG A C 1
ATOM 909 O O . ARG A 1 112 ? -25.448 -12.000 39.225 1.00 91.00 112 ARG A O 1
ATOM 916 N N . GLU A 1 113 ? -24.983 -14.192 39.302 1.00 90.00 113 GLU A N 1
ATOM 917 C CA . GLU A 1 113 ? -23.549 -14.033 39.573 1.00 90.00 113 GLU A CA 1
ATOM 918 C C . GLU A 1 113 ? -22.805 -13.318 38.429 1.00 90.00 113 GLU A C 1
ATOM 920 O O . GLU A 1 113 ? -22.109 -12.331 38.674 1.00 90.00 113 GLU A O 1
ATOM 925 N N . SER A 1 114 ? -22.951 -13.793 37.186 1.00 88.25 114 SER A N 1
ATOM 926 C CA . SER A 1 114 ? -22.211 -13.271 36.025 1.00 88.25 114 SER A CA 1
ATOM 927 C C . SER A 1 114 ? -22.603 -11.830 35.680 1.00 88.25 114 SER A C 1
ATOM 929 O O . SER A 1 114 ? -21.743 -10.969 35.470 1.00 88.25 114 SER A O 1
ATOM 931 N N . LEU A 1 115 ? -23.900 -11.517 35.701 1.00 85.75 115 LEU A N 1
ATOM 932 C CA . LEU A 1 115 ? -24.400 -10.176 35.399 1.00 85.75 115 LEU A CA 1
ATOM 933 C C . LEU A 1 115 ? -24.085 -9.177 36.515 1.00 85.75 115 LEU A C 1
ATOM 935 O O . LEU A 1 115 ? -23.701 -8.048 36.212 1.00 85.75 115 LEU A O 1
ATOM 939 N N . ASN A 1 116 ? -24.162 -9.592 37.785 1.00 85.31 116 ASN A N 1
ATOM 940 C CA . ASN A 1 116 ? -23.744 -8.749 38.907 1.00 85.31 116 ASN A CA 1
ATOM 941 C C . ASN A 1 116 ? -22.240 -8.437 38.824 1.00 85.31 116 ASN A C 1
ATOM 943 O O . ASN A 1 116 ? -21.831 -7.283 38.922 1.00 85.31 116 ASN A O 1
ATOM 947 N N . LYS A 1 117 ? -21.407 -9.439 38.505 1.00 83.75 117 LYS A N 1
ATOM 948 C CA . LYS A 1 117 ? -19.975 -9.227 38.228 1.00 83.75 117 LYS A CA 1
ATOM 949 C C . LYS A 1 117 ? -19.735 -8.289 37.036 1.00 83.75 117 LYS A C 1
ATOM 951 O O . LYS A 1 117 ? -18.746 -7.562 37.018 1.00 83.75 117 LYS A O 1
ATOM 956 N N . SER A 1 118 ? -20.642 -8.286 36.063 1.00 75.81 118 SER A N 1
ATOM 957 C CA . SER A 1 118 ? -20.611 -7.398 34.893 1.00 75.81 118 SER A CA 1
ATOM 958 C C . SER A 1 118 ? -21.163 -5.9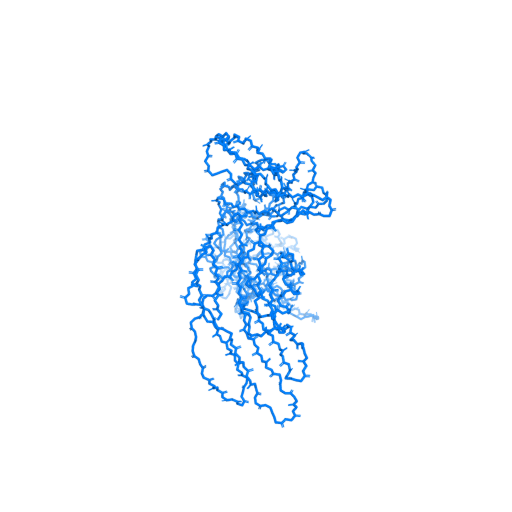89 35.170 1.00 75.81 118 SER A C 1
ATOM 960 O O . SER A 1 118 ? -21.215 -5.165 34.255 1.00 75.81 118 SER A O 1
ATOM 962 N N . GLY A 1 119 ? -21.539 -5.689 36.420 1.00 76.62 119 GLY A N 1
ATOM 963 C CA . GLY A 1 119 ? -21.953 -4.361 36.880 1.00 76.62 119 GLY A CA 1
ATOM 964 C C . GLY A 1 119 ? -23.452 -4.069 36.779 1.00 76.62 119 GLY A C 1
ATOM 965 O O . GLY A 1 119 ? -23.848 -2.921 36.968 1.00 76.62 119 GLY A O 1
ATOM 966 N N . PHE A 1 120 ? -24.288 -5.066 36.482 1.00 79.69 120 PHE A N 1
ATOM 967 C CA . PHE A 1 120 ? -25.744 -4.911 36.530 1.00 79.69 120 PHE A CA 1
ATOM 968 C C . PHE A 1 120 ? -26.269 -5.056 37.962 1.00 79.69 120 PHE A C 1
ATOM 970 O O . PHE A 1 120 ? -25.763 -5.872 38.729 1.00 79.69 120 PHE A O 1
ATOM 977 N N . ASP A 1 121 ? -27.332 -4.327 38.313 1.00 83.06 121 ASP A N 1
ATOM 978 C CA . ASP A 1 121 ? -28.099 -4.641 39.519 1.00 83.06 121 ASP A CA 1
ATOM 979 C C . ASP A 1 121 ? -29.078 -5.773 39.205 1.00 83.06 121 ASP A C 1
ATOM 981 O O . ASP A 1 121 ? -29.985 -5.620 38.384 1.00 83.06 121 ASP A O 1
ATOM 985 N N . VAL A 1 122 ? -28.857 -6.937 39.814 1.00 85.38 122 VAL A N 1
ATOM 986 C CA . VAL A 1 122 ? -29.578 -8.167 39.478 1.00 85.38 122 VAL A CA 1
ATOM 987 C C . VAL A 1 122 ? -30.213 -8.761 40.725 1.00 85.38 122 VAL A C 1
ATOM 989 O O . VAL A 1 122 ? -29.547 -9.001 41.730 1.00 85.38 122 VAL A O 1
ATOM 992 N N . GLY A 1 123 ? -31.510 -9.028 40.640 1.00 85.94 123 GLY A N 1
ATOM 993 C CA . GLY A 1 123 ? -32.299 -9.735 41.637 1.00 85.94 123 GLY A CA 1
ATOM 994 C C . GLY A 1 123 ? -33.085 -10.889 41.017 1.00 85.94 123 GLY A C 1
ATOM 995 O O . GLY A 1 123 ? -32.716 -11.437 39.976 1.00 85.94 123 GLY A O 1
ATOM 996 N N . GLY A 1 124 ? -34.187 -11.253 41.668 1.00 84.25 124 GLY A N 1
ATOM 997 C CA . GLY A 1 124 ? -35.045 -12.374 41.280 1.00 84.25 124 GLY A CA 1
ATOM 998 C C . GLY A 1 124 ? -34.936 -13.554 42.245 1.00 84.25 124 GLY A C 1
ATOM 999 O O . GLY A 1 124 ? -34.091 -13.575 43.143 1.00 84.25 124 GLY A O 1
ATOM 1000 N N . SER A 1 125 ? -35.828 -14.526 42.092 1.00 85.75 125 SER A N 1
ATOM 1001 C CA . SER A 1 125 ? -35.902 -15.718 42.937 1.00 85.75 125 SER A CA 1
ATOM 1002 C C . SER A 1 125 ? -36.267 -16.943 42.104 1.00 85.75 125 SER A C 1
ATOM 1004 O O . SER A 1 125 ? -36.890 -16.839 41.048 1.00 85.75 125 SER A O 1
ATOM 1006 N N . GLY A 1 126 ? -35.830 -18.123 42.552 1.00 90.00 126 GLY A N 1
ATOM 1007 C CA . GLY A 1 126 ? -35.979 -19.350 41.775 1.00 90.00 126 GLY A CA 1
ATOM 1008 C C . GLY A 1 126 ? -35.377 -19.195 40.375 1.00 90.00 126 GLY A C 1
ATOM 1009 O O . GLY A 1 126 ? -34.192 -18.874 40.228 1.00 90.00 126 GLY A O 1
ATOM 1010 N N . ARG A 1 127 ? -36.221 -19.399 39.358 1.00 88.69 127 ARG A N 1
ATOM 1011 C CA . ARG A 1 127 ? -35.868 -19.335 37.931 1.00 88.69 127 ARG A CA 1
ATOM 1012 C C . ARG A 1 127 ? -35.872 -17.916 37.364 1.00 88.69 127 ARG A C 1
ATOM 1014 O O . ARG A 1 127 ? -35.335 -17.713 36.281 1.00 88.69 127 ARG A O 1
ATOM 1021 N N . ASP A 1 128 ? -36.423 -16.945 38.084 1.00 85.31 128 ASP A N 1
ATOM 1022 C CA . ASP A 1 128 ? -36.508 -15.572 37.601 1.00 85.31 128 ASP A CA 1
ATOM 1023 C C . ASP A 1 128 ? -35.204 -14.817 37.855 1.00 85.31 128 ASP A C 1
ATOM 1025 O O . ASP A 1 128 ? -34.631 -14.848 38.949 1.00 85.31 128 ASP A O 1
ATOM 1029 N N . VAL A 1 129 ? -34.754 -14.097 36.834 1.00 84.38 129 VAL A N 1
ATOM 1030 C CA . VAL A 1 129 ? -33.635 -13.164 36.883 1.00 84.38 129 VAL A CA 1
ATOM 1031 C C . VAL A 1 129 ? -34.178 -11.795 36.502 1.00 84.38 129 VAL A C 1
ATOM 1033 O O . VAL A 1 129 ? -34.642 -11.579 35.382 1.00 84.38 129 VAL A O 1
ATOM 1036 N N . THR A 1 130 ? -34.131 -10.862 37.449 1.00 84.56 130 THR A N 1
ATOM 1037 C CA . THR A 1 130 ? -34.571 -9.481 37.244 1.00 84.56 130 THR A CA 1
ATOM 1038 C C . THR A 1 130 ? -33.355 -8.583 37.177 1.00 84.56 130 THR A C 1
ATOM 1040 O O . THR A 1 130 ? -32.653 -8.408 38.167 1.00 84.56 130 THR A O 1
ATOM 1043 N N . ILE A 1 131 ? -33.119 -7.987 36.018 1.00 81.12 131 ILE A N 1
ATOM 1044 C CA . ILE A 1 131 ? -32.121 -6.947 35.816 1.00 81.12 131 ILE A CA 1
ATOM 1045 C C . ILE A 1 131 ? -32.804 -5.605 36.060 1.00 81.12 131 ILE A C 1
ATOM 1047 O O . ILE A 1 131 ? -33.680 -5.192 35.297 1.00 81.12 131 ILE A O 1
ATOM 1051 N N . ASN A 1 132 ? -32.380 -4.914 37.112 1.00 73.12 132 ASN A N 1
ATOM 1052 C CA . ASN A 1 132 ? -32.696 -3.516 37.337 1.00 73.12 132 ASN A CA 1
ATOM 1053 C C . ASN A 1 132 ? -31.579 -2.677 36.720 1.00 73.12 132 ASN A C 1
ATOM 1055 O O . ASN A 1 132 ? -30.505 -2.518 37.290 1.00 73.12 132 ASN A O 1
ATOM 1059 N N . ALA A 1 133 ? -31.814 -2.097 35.550 1.00 60.91 133 ALA A N 1
ATOM 1060 C CA . ALA A 1 133 ? -30.944 -1.041 35.051 1.00 60.91 133 ALA A CA 1
ATOM 1061 C C . ALA A 1 133 ? -31.329 0.283 35.737 1.00 60.91 133 ALA A C 1
ATOM 1063 O O . ALA A 1 133 ? -31.912 1.178 35.126 1.00 60.91 133 ALA A O 1
ATOM 1064 N N . THR A 1 134 ? -31.046 0.376 37.037 1.00 56.91 134 THR A N 1
ATOM 1065 C CA . THR A 1 134 ? -31.048 1.620 37.819 1.00 56.91 134 THR A CA 1
ATOM 1066 C C . THR A 1 134 ? -29.614 1.920 38.223 1.00 56.91 134 THR A C 1
ATOM 1068 O O . THR A 1 134 ? -28.923 1.032 38.724 1.00 56.91 134 THR A O 1
ATOM 1071 N N . LYS A 1 135 ? -29.139 3.153 38.014 1.00 52.41 135 LYS A N 1
ATOM 1072 C CA . LYS A 1 135 ? -27.791 3.514 38.458 1.00 52.41 135 LYS A CA 1
ATOM 1073 C C . LYS A 1 135 ? -27.741 3.543 39.985 1.00 52.41 135 LYS A C 1
ATOM 1075 O O . LYS A 1 135 ? -28.483 4.296 40.611 1.00 52.41 135 LYS A O 1
ATOM 1080 N N . LYS A 1 136 ? -26.857 2.728 40.564 1.00 53.44 136 LYS A N 1
ATOM 1081 C CA . LYS A 1 136 ? -26.419 2.869 41.957 1.00 53.44 136 LYS A CA 1
ATOM 1082 C C . LYS A 1 136 ? -25.375 3.976 42.041 1.00 53.44 136 LYS A C 1
ATOM 1084 O O . LYS A 1 136 ? -24.719 4.274 41.039 1.00 53.44 136 LYS A O 1
ATOM 1089 N N . SER A 1 137 ? -25.254 4.577 43.218 1.00 50.75 137 SER A N 1
ATOM 1090 C CA . SER A 1 137 ? -24.096 5.409 43.513 1.00 50.75 137 SER A CA 1
ATOM 1091 C C . SER A 1 137 ? -22.840 4.551 43.530 1.00 50.75 137 SER A C 1
ATOM 1093 O O . SER A 1 137 ? -22.921 3.355 43.819 1.00 50.75 137 SER A O 1
ATOM 1095 N N . ASP A 1 138 ? -21.700 5.143 43.212 1.00 51.09 138 ASP A N 1
ATOM 1096 C CA . ASP A 1 138 ? -20.408 4.521 43.481 1.00 51.09 138 ASP A CA 1
ATOM 1097 C C . ASP A 1 138 ? -20.107 4.465 44.992 1.00 51.09 138 ASP A C 1
ATOM 1099 O O . ASP A 1 138 ? -20.947 4.808 45.836 1.00 51.09 138 ASP A O 1
ATOM 1103 N N . ASP A 1 139 ? -18.912 3.977 45.328 1.00 51.53 139 ASP A N 1
ATOM 1104 C CA . ASP A 1 139 ? -18.451 3.809 46.708 1.00 51.53 139 ASP A CA 1
ATOM 1105 C C . ASP A 1 139 ? -18.313 5.151 47.459 1.00 51.53 139 ASP A C 1
ATOM 1107 O O . ASP A 1 139 ? -18.302 5.157 48.692 1.00 51.53 139 ASP A O 1
ATOM 1111 N N . ASP A 1 140 ? -18.289 6.277 46.735 1.00 54.38 140 ASP A N 1
ATOM 1112 C CA . ASP A 1 140 ? -18.259 7.639 47.278 1.00 54.38 140 ASP A CA 1
ATOM 1113 C C . ASP A 1 140 ? -19.668 8.259 47.409 1.00 54.38 140 ASP A C 1
ATOM 1115 O O . ASP A 1 140 ? -19.833 9.366 47.928 1.00 54.38 140 ASP A O 1
ATOM 1119 N N . GLY A 1 141 ? -20.719 7.530 47.011 1.00 55.50 141 GLY A N 1
ATOM 1120 C CA . GLY A 1 141 ? -22.105 7.992 47.082 1.00 55.50 141 GLY A CA 1
ATOM 1121 C C . GLY A 1 141 ? -22.548 8.830 45.878 1.00 55.50 141 GLY A C 1
ATOM 1122 O O . GLY A 1 141 ? -23.651 9.384 45.902 1.00 55.50 141 GLY A O 1
ATOM 1123 N N . GLU A 1 142 ? -21.758 8.889 44.803 1.00 49.47 142 GLU A N 1
ATOM 1124 C CA . GLU A 1 142 ? -22.055 9.691 43.619 1.00 49.47 142 GLU A CA 1
ATOM 1125 C C . GLU A 1 142 ? -22.826 8.895 42.560 1.00 49.47 142 GLU A C 1
ATOM 1127 O O . GLU A 1 142 ? -22.469 7.777 42.188 1.00 49.47 142 GLU A O 1
ATOM 1132 N N . VAL A 1 143 ? -23.903 9.483 42.027 1.00 55.97 143 VAL A N 1
ATOM 1133 C CA . VAL A 1 143 ? -24.657 8.915 40.902 1.00 55.97 143 VAL A CA 1
ATOM 1134 C C . VAL A 1 143 ? -24.577 9.859 39.713 1.00 55.97 143 VAL A C 1
ATOM 1136 O O . VAL A 1 143 ? -25.178 10.930 39.702 1.00 55.97 143 VAL A O 1
ATOM 1139 N N . TRP A 1 144 ? -23.884 9.431 38.666 1.00 47.09 144 TRP A N 1
ATOM 1140 C CA . TRP A 1 144 ? -23.728 10.232 37.456 1.00 47.09 144 TRP A CA 1
ATOM 1141 C C . TRP A 1 144 ? -24.844 9.931 36.455 1.00 47.09 144 TRP A C 1
ATOM 1143 O O . TRP A 1 144 ? -24.916 8.817 35.939 1.00 47.09 144 TRP A O 1
ATOM 1153 N N . TYR A 1 145 ? -25.690 10.903 36.122 1.00 49.84 145 TYR A N 1
ATOM 1154 C CA . TYR A 1 145 ? -26.652 10.796 35.019 1.00 49.84 145 TYR A CA 1
ATOM 1155 C C . TYR A 1 145 ? -26.254 11.727 33.877 1.00 49.84 145 TYR A C 1
ATOM 1157 O O . TYR A 1 145 ? -25.829 12.855 34.104 1.00 49.84 145 TYR A O 1
ATOM 1165 N N . TYR A 1 146 ? -26.419 11.247 32.647 1.00 44.84 146 TYR A N 1
ATOM 1166 C CA . TYR A 1 146 ? -26.206 12.039 31.442 1.00 44.84 146 TYR A CA 1
ATOM 1167 C C . TYR A 1 146 ? -27.548 12.215 30.744 1.00 44.84 146 TYR A C 1
ATOM 1169 O O . TYR A 1 146 ? -28.230 11.232 30.447 1.00 44.84 146 TYR A O 1
ATOM 1177 N N . PHE A 1 147 ? -27.925 13.464 30.493 1.00 51.03 147 PHE A N 1
ATOM 1178 C CA . PHE A 1 147 ? -29.147 13.818 29.785 1.00 51.03 147 PHE A CA 1
ATOM 1179 C C . PHE A 1 147 ? -28.762 14.411 28.437 1.00 51.03 147 PHE A C 1
ATOM 1181 O O . PHE A 1 147 ? -27.978 15.355 28.374 1.00 51.03 147 PHE A O 1
ATOM 1188 N N . ASN A 1 148 ? -29.325 13.866 27.362 1.00 46.00 148 ASN A N 1
ATOM 1189 C CA . ASN A 1 148 ? -29.162 14.442 26.035 1.00 46.00 148 ASN A CA 1
ATOM 1190 C C . ASN A 1 148 ? -30.275 15.462 25.803 1.00 46.00 148 ASN A C 1
ATOM 1192 O O . ASN A 1 148 ? -31.456 15.114 25.760 1.00 46.00 148 ASN A O 1
ATOM 1196 N N . ALA A 1 149 ? -29.886 16.720 25.644 1.00 52.22 149 ALA A N 1
ATOM 1197 C CA . ALA A 1 149 ? -30.769 17.794 25.223 1.00 52.22 149 ALA A CA 1
ATOM 1198 C C . ALA A 1 149 ? -31.239 17.554 23.777 1.00 52.22 149 ALA A C 1
ATOM 1200 O O . ALA A 1 149 ? -30.473 17.733 22.834 1.00 52.22 149 ALA A O 1
ATOM 1201 N N . GLY A 1 150 ? -32.487 17.110 23.602 1.00 47.91 150 GLY A N 1
ATOM 1202 C CA . GLY A 1 150 ? -33.061 16.831 22.277 1.00 47.91 150 GLY A CA 1
ATOM 1203 C C . GLY A 1 150 ? -33.676 18.049 21.580 1.00 47.91 150 GLY A C 1
ATOM 1204 O O . GLY A 1 150 ? -33.771 18.073 20.356 1.00 47.91 150 GLY A O 1
ATOM 1205 N N . SER A 1 151 ? -34.093 19.057 22.346 1.00 53.34 151 SER A N 1
ATOM 1206 C CA . SER A 1 151 ? -34.709 20.293 21.854 1.00 53.34 151 SER A CA 1
ATOM 1207 C C . SER A 1 151 ? -34.459 21.433 22.839 1.00 53.34 151 SER A C 1
ATOM 1209 O O . SER A 1 151 ? -34.382 21.190 24.044 1.00 53.34 151 SER A O 1
ATOM 1211 N N . GLU A 1 152 ? -34.364 22.664 22.337 1.00 64.12 152 GLU A N 1
ATOM 1212 C CA . GLU A 1 152 ? -34.277 23.862 23.179 1.00 64.12 152 GLU A CA 1
ATOM 1213 C C . GLU A 1 152 ? -35.539 24.044 24.040 1.00 64.12 152 GLU A C 1
ATOM 1215 O O . GLU A 1 152 ? -36.647 23.686 23.633 1.00 64.12 152 GLU A O 1
ATOM 1220 N N . GLY A 1 153 ? -35.372 24.591 25.242 1.00 74.06 153 GLY A N 1
ATOM 1221 C CA . GLY A 1 153 ? -36.452 24.830 26.196 1.00 74.06 153 GLY A CA 1
ATOM 1222 C C . GLY A 1 153 ? -36.033 24.576 27.641 1.00 74.06 153 GLY A C 1
ATOM 1223 O O . GLY A 1 153 ? -34.942 24.092 27.922 1.00 74.06 153 GLY A O 1
ATOM 1224 N N . SER A 1 154 ? -36.903 24.907 28.590 1.00 75.00 154 SER A N 1
ATOM 1225 C CA . SER A 1 154 ? -36.696 24.557 29.995 1.00 75.00 154 SER A CA 1
ATOM 1226 C C . SER A 1 154 ? -37.408 23.255 30.339 1.00 75.00 154 SER A C 1
ATOM 1228 O O . SER A 1 154 ? -38.558 23.046 29.949 1.00 75.00 154 SER A O 1
ATOM 1230 N N . CYS A 1 155 ? -36.752 22.405 31.113 1.00 66.88 155 CYS A N 1
ATOM 1231 C CA . CYS A 1 155 ? -37.336 21.213 31.705 1.00 66.88 155 CYS A CA 1
ATOM 1232 C C . CYS A 1 155 ? -36.897 21.091 33.165 1.00 66.88 155 CYS A C 1
ATOM 1234 O O . CYS A 1 155 ? -35.906 21.685 33.577 1.00 66.88 155 CYS A O 1
ATOM 1236 N N . THR A 1 156 ? -37.628 20.311 33.950 1.00 74.12 156 THR A N 1
ATOM 1237 C CA . THR A 1 156 ? -37.257 20.010 35.333 1.00 74.12 156 THR A CA 1
ATOM 1238 C C . THR A 1 156 ? -36.817 18.557 35.398 1.00 74.12 156 THR A C 1
ATOM 1240 O O . THR A 1 156 ? -37.539 17.661 34.954 1.00 74.12 156 THR A O 1
ATOM 1243 N N . ILE A 1 157 ? -35.616 18.325 35.920 1.00 70.19 157 ILE A N 1
ATOM 1244 C CA . ILE A 1 157 ? -35.077 16.994 36.177 1.00 70.19 157 ILE A CA 1
ATOM 1245 C C . ILE A 1 157 ? -35.243 16.702 37.662 1.00 70.19 157 ILE A C 1
ATOM 1247 O O . ILE A 1 157 ? -34.604 17.331 38.503 1.00 70.19 157 ILE A O 1
ATOM 1251 N N . SER A 1 158 ? -36.081 15.722 37.971 1.00 60.38 158 SER A N 1
ATOM 1252 C CA . SER A 1 158 ? -36.323 15.273 39.338 1.00 60.38 158 SER A CA 1
ATOM 1253 C C . SER A 1 158 ? -35.471 14.052 39.655 1.00 60.38 158 SER A C 1
ATOM 1255 O O . SER A 1 158 ? -35.598 13.011 39.006 1.00 60.38 158 SER A O 1
ATOM 1257 N N . PHE A 1 159 ? -34.640 14.149 40.689 1.00 64.25 159 PHE A N 1
ATOM 1258 C CA . PHE A 1 159 ? -34.021 12.989 41.319 1.00 64.25 159 PHE A CA 1
ATOM 1259 C C . PHE A 1 159 ? -34.792 12.658 42.583 1.00 64.25 159 PHE A C 1
ATOM 1261 O O . PHE A 1 159 ? -35.010 13.515 43.434 1.00 64.25 159 PHE A O 1
ATOM 1268 N N . SER A 1 160 ? -35.192 11.402 42.730 1.00 63.59 160 SER A N 1
ATOM 1269 C CA . SER A 1 160 ? -35.898 10.944 43.919 1.00 63.59 160 SER A CA 1
ATOM 1270 C C . SER A 1 160 ? -35.266 9.687 44.477 1.00 63.59 160 SER A C 1
ATOM 1272 O O . SER A 1 160 ? -34.969 8.749 43.738 1.00 63.59 160 SER A O 1
ATOM 1274 N N . ILE A 1 161 ? -35.152 9.650 45.796 1.00 65.44 161 ILE A N 1
ATOM 1275 C CA . ILE A 1 161 ? -35.044 8.412 46.559 1.00 65.44 161 ILE A CA 1
ATOM 1276 C C . ILE A 1 161 ? -36.417 8.091 47.160 1.00 65.44 161 ILE A C 1
ATOM 1278 O O . ILE A 1 161 ? -37.354 8.881 47.080 1.00 65.44 161 ILE A O 1
ATOM 1282 N N . SER A 1 162 ? -36.560 6.932 47.798 1.00 65.38 162 SER A N 1
ATOM 1283 C CA . SER A 1 162 ? -37.845 6.468 48.343 1.00 65.38 162 SER A CA 1
ATOM 1284 C C . SER A 1 162 ? -38.491 7.401 49.380 1.00 65.38 162 SER A C 1
ATOM 1286 O O . SER A 1 162 ? -39.678 7.260 49.658 1.00 65.38 162 SER A O 1
ATOM 1288 N N . SER A 1 163 ? -37.731 8.321 49.979 1.00 59.28 163 SER A N 1
ATOM 1289 C CA . SER A 1 163 ? -38.184 9.217 51.053 1.00 59.28 163 SER A CA 1
ATOM 1290 C C . SER A 1 163 ? -38.095 10.711 50.728 1.00 59.28 163 SER A C 1
ATOM 1292 O O . SER A 1 163 ? -38.600 11.515 51.511 1.00 59.28 163 SER A O 1
ATOM 1294 N N . SER A 1 164 ? -37.467 11.110 49.619 1.00 62.56 164 SER A N 1
ATOM 1295 C CA . SER A 1 164 ? -37.356 12.517 49.224 1.00 62.56 164 SER A CA 1
ATOM 1296 C C . SER A 1 164 ? -37.113 12.672 47.728 1.00 62.56 164 SER A C 1
ATOM 1298 O O . SER A 1 164 ? -36.636 11.754 47.058 1.00 62.56 164 SER A O 1
ATOM 1300 N N . SER A 1 165 ? -37.405 13.862 47.214 1.00 75.81 165 SER A N 1
ATOM 1301 C CA . SER A 1 165 ? -37.014 14.277 45.875 1.00 75.81 165 SER A CA 1
ATOM 1302 C C . SER A 1 165 ? -36.310 15.624 45.910 1.00 75.81 165 SER A C 1
ATOM 1304 O O . SER A 1 165 ? -36.516 16.433 46.818 1.00 75.81 165 SER A O 1
ATOM 1306 N N . VAL A 1 166 ? -35.471 15.844 44.909 1.00 66.81 166 VAL A N 1
ATOM 1307 C CA . VAL A 1 166 ? -34.876 17.130 44.588 1.00 66.81 166 VAL A CA 1
ATOM 1308 C C . VAL A 1 166 ? -35.071 17.381 43.099 1.00 66.81 166 VAL A C 1
ATOM 1310 O O . VAL A 1 166 ? -34.818 16.509 42.267 1.00 66.81 166 VAL A O 1
ATOM 1313 N N . ASP A 1 167 ? -35.544 18.577 42.787 1.00 77.69 167 ASP A N 1
ATOM 1314 C CA . ASP A 1 167 ? -35.813 19.009 41.426 1.00 77.69 167 ASP A CA 1
ATOM 1315 C C . ASP A 1 167 ? -34.735 20.002 40.998 1.00 77.69 167 ASP A C 1
ATOM 1317 O O . ASP A 1 167 ? -34.383 20.919 41.744 1.00 77.69 167 ASP A O 1
ATOM 1321 N N . TYR A 1 168 ? -34.215 19.813 39.791 1.00 60.81 168 TYR A N 1
ATOM 1322 C CA . TYR A 1 168 ? -33.306 20.740 39.138 1.00 60.81 168 TYR A CA 1
ATOM 1323 C C . TYR A 1 168 ? -33.981 21.283 37.890 1.00 60.81 168 TYR A C 1
ATOM 1325 O O . TYR A 1 168 ? -34.214 20.549 36.928 1.00 60.81 168 TYR A O 1
ATOM 1333 N N . ASP A 1 169 ? -34.269 22.578 37.895 1.00 77.19 169 ASP A N 1
ATOM 1334 C CA . ASP A 1 169 ? -34.713 23.271 36.695 1.00 77.19 169 ASP A CA 1
ATOM 1335 C C . ASP A 1 169 ? -33.520 23.450 35.754 1.00 77.19 169 ASP A C 1
ATOM 1337 O O . ASP A 1 169 ? -32.546 24.143 36.056 1.00 77.19 169 ASP A O 1
ATOM 1341 N N . VAL A 1 170 ? -33.592 22.790 34.605 1.00 64.25 170 VAL A N 1
ATOM 1342 C CA . VAL A 1 170 ? -32.579 22.812 33.558 1.00 64.25 170 VAL A CA 1
ATOM 1343 C C . VAL A 1 170 ? -33.119 23.607 32.385 1.00 64.25 170 VAL A C 1
ATOM 1345 O O . VAL A 1 170 ? -34.133 23.270 31.778 1.00 64.25 170 VAL A O 1
ATOM 1348 N N . VAL A 1 171 ? -32.415 24.676 32.034 1.00 69.56 171 VAL A N 1
ATOM 1349 C CA . VAL A 1 171 ? -32.695 25.436 30.818 1.00 69.56 171 VAL A CA 1
ATOM 1350 C C . VAL A 1 171 ? -31.747 24.948 29.733 1.00 69.56 171 VAL A C 1
ATOM 1352 O O . VAL A 1 171 ? -30.543 25.193 29.788 1.00 69.56 171 VAL A O 1
ATOM 1355 N N . VAL A 1 172 ? -32.295 24.248 28.746 1.00 58.69 172 VAL A N 1
ATOM 1356 C CA . VAL A 1 172 ? -31.593 23.874 27.523 1.00 58.69 172 VAL A CA 1
ATOM 1357 C C . VAL A 1 172 ? -31.685 25.052 26.565 1.00 58.69 172 VAL A C 1
ATOM 1359 O O . VAL A 1 172 ? -32.679 25.248 25.867 1.00 58.69 172 VAL A O 1
ATOM 1362 N N . SER A 1 173 ? -30.639 25.867 26.553 1.00 53.66 173 SER A N 1
ATOM 1363 C CA . SER A 1 173 ? -30.481 26.915 25.549 1.00 53.66 173 SER A CA 1
ATOM 1364 C C . SER A 1 173 ? -30.342 26.304 24.155 1.00 53.66 173 SER A C 1
ATOM 1366 O O . SER A 1 173 ? -29.837 25.188 24.010 1.00 53.66 173 SER A O 1
ATOM 1368 N N . ALA A 1 174 ? -30.744 27.057 23.127 1.00 46.88 174 ALA A N 1
ATOM 1369 C CA . ALA A 1 174 ? -30.392 26.757 21.744 1.00 46.88 174 ALA A CA 1
ATOM 1370 C C . ALA A 1 174 ? -28.904 26.400 21.666 1.00 46.88 174 ALA A C 1
ATOM 1372 O O . ALA A 1 174 ? -28.073 27.105 22.253 1.00 46.88 174 ALA A O 1
ATOM 1373 N N . ALA A 1 175 ? -28.569 25.312 20.969 1.00 40.88 175 ALA A N 1
ATOM 1374 C CA . ALA A 1 175 ? -27.176 24.947 20.783 1.00 40.88 175 ALA A CA 1
ATOM 1375 C C . ALA A 1 175 ? -26.433 26.152 20.177 1.00 40.88 175 ALA A C 1
ATOM 1377 O O . ALA A 1 175 ? -26.871 26.663 19.137 1.00 40.88 175 ALA A O 1
ATOM 1378 N N . PRO A 1 176 ? -25.327 26.625 20.784 1.00 44.12 176 PRO A N 1
ATOM 1379 C CA . PRO A 1 176 ? -24.419 27.479 20.046 1.00 44.12 176 PRO A CA 1
ATOM 1380 C C . PRO A 1 176 ? -23.977 26.666 18.834 1.00 44.12 176 PRO A C 1
ATOM 1382 O O . PRO A 1 176 ? -23.721 25.465 18.930 1.00 44.12 176 PRO A O 1
ATOM 1385 N N . SER A 1 177 ? -23.990 27.290 17.667 1.00 37.75 177 SER A N 1
ATOM 1386 C CA . SER A 1 177 ? -23.665 26.638 16.407 1.00 37.75 177 SER A CA 1
ATOM 1387 C C . SER A 1 177 ? -22.260 26.002 16.457 1.00 37.75 177 SER A C 1
ATOM 1389 O O . SER A 1 177 ? -21.282 26.694 16.201 1.00 37.75 177 SER A O 1
ATOM 1391 N N . GLY A 1 178 ? -22.191 24.699 16.770 1.00 39.00 178 GLY A N 1
ATOM 1392 C CA . GLY A 1 178 ? -21.053 23.779 16.588 1.00 39.00 178 GLY A CA 1
ATOM 1393 C C . GLY A 1 178 ? -19.952 23.759 17.671 1.00 39.00 178 GLY A C 1
ATOM 1394 O O . GLY A 1 178 ? -19.275 24.759 17.872 1.00 39.00 178 GLY A O 1
ATOM 1395 N N . GLY A 1 179 ? -19.698 22.582 18.278 1.00 44.50 179 GLY A N 1
ATOM 1396 C CA . GLY A 1 179 ? -18.435 22.222 18.972 1.00 44.50 179 GLY A CA 1
ATOM 1397 C C . GLY A 1 179 ? -18.589 21.324 20.222 1.00 44.50 179 GLY A C 1
ATOM 1398 O O . GLY A 1 179 ? -19.435 21.608 21.062 1.00 44.50 179 GLY A O 1
ATOM 1399 N N . GLY A 1 180 ? -17.804 20.238 20.345 1.00 55.72 180 GLY A N 1
ATOM 1400 C CA . GLY A 1 180 ? -17.805 19.281 21.478 1.00 55.72 180 GLY A CA 1
ATOM 1401 C C . GLY A 1 180 ? -16.989 19.693 22.724 1.00 55.72 180 GLY A C 1
ATOM 1402 O O . GLY A 1 180 ? -16.584 20.844 22.846 1.00 55.72 180 GLY A O 1
ATOM 1403 N N . ILE A 1 181 ? -16.755 18.751 23.662 1.00 71.38 181 ILE A N 1
ATOM 1404 C CA . ILE A 1 181 ? -16.170 18.991 25.012 1.00 71.38 181 ILE A CA 1
ATOM 1405 C C . ILE A 1 181 ? -14.629 18.997 25.107 1.00 71.38 181 ILE A C 1
ATOM 1407 O O . ILE A 1 181 ? -14.088 19.466 26.108 1.00 71.38 181 ILE A O 1
ATOM 1411 N N . PHE A 1 182 ? -13.916 18.450 24.121 1.00 80.88 182 PHE A N 1
ATOM 1412 C CA . PHE A 1 182 ? -12.447 18.456 24.063 1.00 80.88 182 PHE A CA 1
ATOM 1413 C C . PHE A 1 182 ? -11.922 19.595 23.183 1.00 80.88 182 PHE A C 1
ATOM 1415 O O . PHE A 1 182 ? -12.610 20.057 22.275 1.00 80.88 182 PHE A O 1
ATOM 1422 N N . ASP A 1 183 ? -10.678 20.004 23.401 1.00 86.50 183 ASP A N 1
ATOM 1423 C CA . ASP A 1 183 ? -9.919 20.761 22.410 1.00 86.50 183 ASP A CA 1
ATOM 1424 C C . ASP A 1 183 ? -9.089 19.773 21.583 1.00 86.50 183 ASP A C 1
ATOM 1426 O O . ASP A 1 183 ? -8.169 19.135 22.101 1.00 86.50 183 ASP A O 1
ATOM 1430 N N . VAL A 1 184 ? -9.473 19.594 20.316 1.00 89.38 184 VAL A N 1
ATOM 1431 C CA . VAL A 1 184 ? -8.782 18.721 19.361 1.00 89.38 184 VAL A CA 1
ATOM 1432 C C . VAL A 1 184 ? -8.134 19.608 18.316 1.00 89.38 184 VAL A C 1
ATOM 1434 O O . VAL A 1 184 ? -8.822 20.299 17.564 1.00 89.38 184 VAL A O 1
ATOM 1437 N N . SER A 1 185 ? -6.809 19.579 18.243 1.00 91.81 185 SER A N 1
ATOM 1438 C CA . SER A 1 185 ? -6.057 20.451 17.346 1.00 91.81 185 SER A CA 1
ATOM 1439 C C . SER A 1 185 ? -4.917 19.717 16.658 1.00 91.81 185 SER A C 1
ATOM 1441 O O . SER A 1 185 ? -4.373 18.735 17.157 1.00 91.81 185 SER A O 1
ATOM 1443 N N . TRP A 1 186 ? -4.567 20.202 15.472 1.00 95.25 186 TRP A N 1
ATOM 1444 C CA . TRP A 1 186 ? -3.374 19.783 14.752 1.00 95.25 186 TRP A CA 1
ATOM 1445 C C . TRP A 1 186 ? -2.236 20.757 15.041 1.00 95.25 186 TRP A C 1
ATOM 1447 O O . TRP A 1 186 ? -2.468 21.948 15.251 1.00 95.25 186 TRP A O 1
ATOM 1457 N N . ASN A 1 187 ? -0.992 20.288 14.973 1.00 94.81 187 ASN A N 1
ATOM 1458 C CA . ASN A 1 187 ? 0.181 21.152 15.143 1.00 94.81 187 ASN A CA 1
ATOM 1459 C C . ASN A 1 187 ? 0.299 22.253 14.073 1.00 94.81 187 ASN A C 1
ATOM 1461 O O . ASN A 1 187 ? 1.034 23.220 14.262 1.00 94.81 187 ASN A O 1
ATOM 1465 N N . VAL A 1 188 ? -0.395 22.090 12.945 1.00 93.12 188 VAL A N 1
ATOM 1466 C CA . VAL A 1 188 ? -0.561 23.090 11.888 1.00 93.12 188 VAL A CA 1
ATOM 1467 C C . VAL A 1 188 ? -2.003 23.049 11.385 1.00 93.12 188 VAL A C 1
ATOM 1469 O O . VAL A 1 188 ? -2.609 21.986 11.338 1.00 93.12 188 VAL A O 1
ATOM 1472 N N . SER A 1 189 ? -2.561 24.193 10.990 1.00 85.88 189 SER A N 1
ATOM 1473 C CA . SER A 1 189 ? -3.926 24.280 10.442 1.00 85.88 189 SER A CA 1
ATOM 1474 C C . SER A 1 189 ? -3.984 24.081 8.924 1.00 85.88 189 SER A C 1
ATOM 1476 O O . SER A 1 189 ? -5.013 23.683 8.380 1.00 85.88 189 SER A O 1
ATOM 1478 N N . SER A 1 190 ? -2.877 24.350 8.229 1.00 94.12 190 SER A N 1
ATOM 1479 C CA . SER A 1 190 ? -2.725 24.155 6.790 1.00 94.12 190 SER A CA 1
ATOM 1480 C C . SER A 1 190 ? -1.286 23.784 6.459 1.00 94.12 190 SER A C 1
ATOM 1482 O O . SER A 1 190 ? -0.356 24.262 7.115 1.00 94.12 190 SER A O 1
ATOM 1484 N N . PHE A 1 191 ? -1.094 22.976 5.422 1.00 96.31 191 PHE A N 1
ATOM 1485 C CA . PHE A 1 191 ? 0.226 22.611 4.933 1.00 96.31 191 PHE A CA 1
ATOM 1486 C C . PHE A 1 191 ? 0.274 22.544 3.401 1.00 96.31 191 PHE A C 1
ATOM 1488 O O . PHE A 1 191 ? -0.457 21.765 2.788 1.00 96.31 191 PHE A O 1
ATOM 1495 N N . ASP A 1 192 ? 1.161 23.344 2.802 1.00 95.88 192 ASP A N 1
ATOM 1496 C CA . ASP A 1 192 ? 1.485 23.285 1.375 1.00 95.88 192 ASP A CA 1
ATOM 1497 C C . ASP A 1 192 ? 2.477 22.147 1.127 1.00 95.88 192 ASP A C 1
ATOM 1499 O O . ASP A 1 192 ? 3.651 22.204 1.504 1.00 95.88 192 ASP A O 1
ATOM 1503 N N . TRP A 1 193 ? 1.990 21.085 0.501 1.00 92.44 193 TRP A N 1
ATOM 1504 C CA . TRP A 1 193 ? 2.711 19.844 0.301 1.00 92.44 193 TRP A CA 1
ATOM 1505 C C . TRP A 1 193 ? 3.117 19.684 -1.162 1.00 92.44 193 TRP A C 1
ATOM 1507 O O . TRP A 1 193 ? 2.367 19.156 -1.978 1.00 92.44 193 TRP A O 1
ATOM 1517 N N . ASN A 1 194 ? 4.332 20.122 -1.496 1.00 85.19 194 ASN A N 1
ATOM 1518 C CA . ASN A 1 194 ? 4.950 19.791 -2.779 1.00 85.19 194 ASN A CA 1
ATOM 1519 C C . ASN A 1 194 ? 5.644 18.426 -2.685 1.00 85.19 194 ASN A C 1
ATOM 1521 O O . ASN A 1 194 ? 6.796 18.323 -2.256 1.00 85.19 194 ASN A O 1
ATOM 1525 N N . VAL A 1 195 ? 4.919 17.377 -3.060 1.00 81.06 195 VAL A N 1
ATOM 1526 C CA . VAL A 1 195 ? 5.352 15.981 -2.955 1.00 81.06 195 VAL A CA 1
ATOM 1527 C C . VAL A 1 195 ? 6.659 15.721 -3.703 1.00 81.06 195 VAL A C 1
ATOM 1529 O O . VAL A 1 195 ? 7.509 14.997 -3.190 1.00 81.06 195 VAL A O 1
ATOM 1532 N N . SER A 1 196 ? 6.884 16.370 -4.847 1.00 71.00 196 SER A N 1
ATOM 1533 C CA . SER A 1 196 ? 8.122 16.212 -5.621 1.00 71.00 196 SER A CA 1
ATOM 1534 C C . SER A 1 196 ? 9.368 16.747 -4.900 1.00 71.00 196 SER A C 1
ATOM 1536 O O . SER A 1 196 ? 10.478 16.345 -5.231 1.00 71.00 196 SER A O 1
ATOM 1538 N N . LEU A 1 197 ? 9.211 17.650 -3.923 1.00 70.81 197 LEU A N 1
ATOM 1539 C CA . LEU A 1 197 ? 10.328 18.233 -3.167 1.00 70.81 197 LEU A CA 1
ATOM 1540 C C . LEU A 1 197 ? 10.570 17.549 -1.821 1.00 70.81 197 LEU A C 1
ATOM 1542 O O . LEU A 1 197 ? 11.714 17.436 -1.388 1.00 70.81 197 LEU A O 1
ATOM 1546 N N . VAL A 1 198 ? 9.497 17.157 -1.129 1.00 74.31 198 VAL A N 1
ATOM 1547 C CA . VAL A 1 198 ? 9.573 16.690 0.268 1.00 74.31 198 VAL A CA 1
ATOM 1548 C C . VAL A 1 198 ? 9.108 15.246 0.467 1.00 74.31 198 VAL A C 1
ATOM 1550 O O . VAL A 1 198 ? 9.065 14.779 1.603 1.00 74.31 198 VAL A O 1
ATOM 1553 N N . GLY A 1 199 ? 8.786 14.537 -0.617 1.00 68.50 199 GLY A N 1
ATOM 1554 C CA . GLY A 1 199 ? 8.288 13.163 -0.598 1.00 68.50 199 GLY A CA 1
ATOM 1555 C C . GLY A 1 199 ? 6.774 13.065 -0.381 1.00 68.50 199 GLY A C 1
ATOM 1556 O O . GLY A 1 199 ? 6.120 14.013 0.063 1.00 68.50 199 GLY A O 1
ATOM 1557 N N . SER A 1 200 ? 6.210 11.896 -0.705 1.00 79.31 200 SER A N 1
ATOM 1558 C CA . SER A 1 200 ? 4.764 11.617 -0.667 1.00 79.31 200 SER A CA 1
ATOM 1559 C C . SER A 1 200 ? 4.240 11.172 0.694 1.00 79.31 200 SER A C 1
ATOM 1561 O O . SER A 1 200 ? 3.032 11.063 0.857 1.00 79.31 200 SER A O 1
ATOM 1563 N N . GLN A 1 201 ? 5.102 10.958 1.693 1.00 88.75 201 GLN A N 1
ATOM 1564 C CA . GLN A 1 201 ? 4.698 10.598 3.054 1.00 88.75 201 GLN A CA 1
ATOM 1565 C C . GLN A 1 201 ? 5.200 11.636 4.060 1.00 88.75 201 GLN A C 1
ATOM 1567 O O . GLN A 1 201 ? 6.359 12.049 4.015 1.00 88.75 201 GLN A O 1
ATOM 1572 N N . ARG A 1 202 ? 4.334 12.049 4.990 1.00 89.44 202 ARG A N 1
ATOM 1573 C CA . ARG A 1 202 ? 4.658 13.048 6.013 1.00 89.44 202 ARG A CA 1
ATOM 1574 C C . ARG A 1 202 ? 3.919 12.788 7.315 1.00 89.44 202 ARG A C 1
ATOM 1576 O O . ARG A 1 202 ? 2.834 12.218 7.321 1.00 89.44 202 ARG A O 1
ATOM 1583 N N . THR A 1 203 ? 4.508 13.213 8.426 1.00 94.62 203 THR A N 1
ATOM 1584 C CA . THR A 1 203 ? 3.899 13.100 9.750 1.00 94.62 203 THR A CA 1
ATOM 1585 C C . THR A 1 203 ? 3.347 14.437 10.227 1.00 94.62 203 THR A C 1
ATOM 1587 O O . THR A 1 203 ? 3.970 15.487 10.060 1.00 94.62 203 THR A O 1
ATOM 1590 N N . PHE A 1 204 ? 2.175 14.382 10.849 1.00 97.19 204 PHE A N 1
ATOM 1591 C CA . PHE A 1 204 ? 1.513 15.492 11.525 1.00 97.19 204 PHE A CA 1
ATOM 1592 C C . PHE A 1 204 ? 1.193 15.075 12.954 1.00 97.19 204 PHE A C 1
ATOM 1594 O O . PHE A 1 204 ? 1.097 13.884 13.249 1.00 97.19 204 PHE A O 1
ATOM 1601 N N . LYS A 1 205 ? 1.043 16.041 13.853 1.00 97.56 205 LYS A N 1
ATOM 1602 C CA . LYS A 1 205 ? 0.663 15.764 15.236 1.00 97.56 205 LYS A CA 1
ATOM 1603 C C . LYS A 1 205 ? -0.746 16.252 15.493 1.00 97.56 205 LYS A C 1
ATOM 1605 O O . LYS A 1 205 ? -1.075 17.384 15.141 1.00 97.56 205 LYS A O 1
ATOM 1610 N N . VAL A 1 206 ? -1.528 15.397 16.131 1.00 96.44 206 VAL A N 1
ATOM 1611 C CA . VAL A 1 206 ? -2.833 15.741 16.683 1.00 96.44 206 VAL A CA 1
ATOM 1612 C C . VAL A 1 206 ? -2.741 15.744 18.200 1.00 96.44 206 VAL A C 1
ATOM 1614 O O . VAL A 1 206 ? -2.089 14.874 18.779 1.00 96.44 206 VAL A O 1
ATOM 1617 N N . SER A 1 207 ? -3.393 16.710 18.831 1.00 96.06 207 SER A N 1
ATOM 1618 C CA . SER A 1 207 ? -3.394 16.893 20.274 1.00 96.06 207 SER A CA 1
ATOM 1619 C C . SER A 1 207 ? -4.822 16.943 20.801 1.00 96.06 207 SER A C 1
ATOM 1621 O O . SER A 1 207 ? -5.691 17.558 20.183 1.00 96.06 207 SER A O 1
ATOM 1623 N N . VAL A 1 208 ? -5.056 16.309 21.950 1.00 94.31 208 VAL A N 1
ATOM 1624 C CA . VAL A 1 208 ? -6.344 16.300 22.653 1.00 94.31 208 VAL A CA 1
ATOM 1625 C C . VAL A 1 208 ? -6.140 16.826 24.065 1.00 94.31 208 VAL A C 1
ATOM 1627 O O . VAL A 1 208 ? -5.413 16.227 24.862 1.00 94.31 208 VAL A O 1
ATOM 1630 N N . HIS A 1 209 ? -6.807 17.933 24.374 1.00 89.12 209 HIS A N 1
ATOM 1631 C CA . HIS A 1 209 ? -6.786 18.554 25.693 1.00 89.12 209 HIS A CA 1
ATOM 1632 C C . HIS A 1 209 ? -8.201 18.701 26.258 1.00 89.12 209 HIS A C 1
ATOM 1634 O O . HIS A 1 209 ? -9.186 18.818 25.527 1.00 89.12 209 HIS A O 1
ATOM 1640 N N . TYR A 1 210 ? -8.300 18.723 27.582 1.00 87.75 210 TYR A N 1
ATOM 1641 C CA . TYR A 1 210 ? -9.506 19.099 28.310 1.00 87.75 210 TYR A CA 1
ATOM 1642 C C . TYR A 1 210 ? -9.139 20.210 29.288 1.00 87.75 210 TYR A C 1
ATOM 1644 O O . TYR A 1 210 ? -8.298 20.003 30.155 1.00 87.75 210 TYR A O 1
ATOM 1652 N N . ASN A 1 211 ? -9.725 21.402 29.137 1.00 84.12 211 ASN A N 1
ATOM 1653 C CA . ASN A 1 211 ? -9.374 22.580 29.944 1.00 84.12 211 ASN A CA 1
ATOM 1654 C C . ASN A 1 211 ? -7.852 22.862 30.008 1.00 84.12 211 ASN A C 1
ATOM 1656 O O . ASN A 1 211 ? -7.337 23.225 31.061 1.00 84.12 211 ASN A O 1
ATOM 1660 N N . ASN A 1 212 ? -7.149 22.722 28.876 1.00 82.19 212 ASN A N 1
ATOM 1661 C CA . ASN A 1 212 ? -5.684 22.819 28.726 1.00 82.19 212 ASN A CA 1
ATOM 1662 C C . ASN A 1 212 ? -4.848 21.689 29.354 1.00 82.19 212 ASN A C 1
ATOM 1664 O O . ASN A 1 212 ? -3.627 21.714 29.206 1.00 82.19 212 ASN A O 1
ATOM 1668 N N . ASP A 1 213 ? -5.459 20.683 29.980 1.00 82.81 213 ASP A N 1
ATOM 1669 C CA . ASP A 1 213 ? -4.739 19.501 30.456 1.00 82.81 213 ASP A CA 1
ATOM 1670 C C . ASP A 1 213 ? -4.669 18.420 29.362 1.00 82.81 213 ASP A C 1
ATOM 1672 O O . ASP A 1 213 ? -5.675 18.165 28.688 1.00 82.81 213 ASP A O 1
ATOM 1676 N N . PRO A 1 214 ? -3.507 17.767 29.162 1.00 91.06 214 PRO A N 1
ATOM 1677 C CA . PRO A 1 214 ? -3.345 16.739 28.141 1.00 91.06 214 PRO A CA 1
ATOM 1678 C C . PRO A 1 214 ? -4.149 15.480 28.475 1.00 91.06 214 PRO A C 1
ATOM 1680 O O . PRO A 1 214 ? -4.091 14.959 29.592 1.00 91.06 214 PRO A O 1
ATOM 1683 N N . VAL A 1 215 ? -4.858 14.933 27.487 1.00 89.31 215 VAL A N 1
ATOM 1684 C CA . VAL A 1 215 ? -5.643 13.705 27.661 1.00 89.31 215 VAL A CA 1
ATOM 1685 C C . VAL A 1 215 ? -4.854 12.514 27.134 1.00 89.31 215 VAL A C 1
ATOM 1687 O O . VAL A 1 215 ? -4.787 12.297 25.927 1.00 89.31 215 VAL A O 1
ATOM 1690 N N . LYS A 1 216 ? -4.277 11.708 28.030 1.00 93.25 216 LYS A N 1
ATOM 1691 C CA . LYS A 1 216 ? -3.589 10.457 27.674 1.00 93.25 216 LYS A CA 1
ATOM 1692 C C . LYS A 1 216 ? -4.581 9.356 27.302 1.00 93.25 216 LYS A C 1
ATOM 1694 O O . LYS A 1 216 ? -5.525 9.100 28.044 1.00 93.25 216 LYS A O 1
ATOM 1699 N N . GLY A 1 217 ? -4.301 8.626 26.224 1.00 87.06 217 GLY A N 1
ATOM 1700 C CA . GLY A 1 217 ? -5.103 7.471 25.820 1.00 87.06 217 GLY A CA 1
ATOM 1701 C C . GLY A 1 217 ? -6.414 7.830 25.118 1.00 87.06 217 GLY A C 1
ATOM 1702 O O . GLY A 1 217 ? -7.261 6.955 24.952 1.00 87.06 217 GLY A O 1
ATOM 1703 N N . ALA A 1 218 ? -6.600 9.089 24.711 1.00 86.88 218 ALA A N 1
ATOM 1704 C CA . ALA A 1 218 ? -7.737 9.486 23.893 1.00 86.88 218 ALA A CA 1
ATOM 1705 C C . ALA A 1 218 ? -7.631 8.809 22.524 1.00 86.88 218 ALA A C 1
ATOM 1707 O O . ALA A 1 218 ? -6.596 8.906 21.861 1.00 86.88 218 ALA A O 1
ATOM 1708 N N . VAL A 1 219 ? -8.701 8.128 22.112 1.00 90.00 219 VAL A N 1
ATOM 1709 C CA . VAL A 1 219 ? -8.841 7.619 20.746 1.00 90.00 219 VAL A CA 1
ATOM 1710 C C . VAL A 1 219 ? -9.318 8.772 19.873 1.00 90.00 219 VAL A C 1
ATOM 1712 O O . VAL A 1 219 ? -10.331 9.405 20.173 1.00 90.00 219 VAL A O 1
ATOM 1715 N N . VAL A 1 220 ? -8.550 9.057 18.829 1.00 91.38 220 VAL A N 1
ATOM 1716 C CA . VAL A 1 220 ? -8.843 10.080 17.832 1.00 91.38 220 VAL A CA 1
ATOM 1717 C C . VAL A 1 220 ? -9.190 9.362 16.542 1.00 91.38 220 VAL A C 1
ATOM 1719 O O . VAL A 1 220 ? -8.316 8.743 15.935 1.00 91.38 220 VAL A O 1
ATOM 1722 N N . ASP A 1 221 ? -10.449 9.458 16.136 1.00 86.06 221 ASP A N 1
ATOM 1723 C CA . ASP A 1 221 ? -10.910 8.952 14.848 1.00 86.06 221 ASP A CA 1
ATOM 1724 C C . ASP A 1 221 ? -10.528 9.952 13.759 1.00 86.06 221 ASP A C 1
ATOM 1726 O O . ASP A 1 221 ? -10.711 11.165 13.915 1.00 86.06 221 ASP A O 1
ATOM 1730 N N . LEU A 1 222 ? -9.974 9.447 12.664 1.00 86.69 222 LEU A N 1
ATOM 1731 C CA . LEU A 1 222 ? -9.538 10.248 11.534 1.00 86.69 222 LEU A CA 1
ATOM 1732 C C . LEU A 1 222 ? -10.467 10.007 10.348 1.00 86.69 222 LEU A C 1
ATOM 1734 O O . LEU A 1 222 ? -10.855 8.880 10.051 1.00 86.69 222 LEU A O 1
ATOM 1738 N N . SER A 1 223 ? -10.821 11.077 9.647 1.00 68.00 223 SER A N 1
ATOM 1739 C CA . SER A 1 223 ? -11.590 11.008 8.404 1.00 68.00 223 SER A CA 1
ATOM 1740 C C . SER A 1 223 ? -11.150 12.107 7.445 1.00 68.00 223 SER A C 1
ATOM 1742 O O . SER A 1 223 ? -10.506 13.072 7.851 1.00 68.00 223 SER A O 1
ATOM 1744 N N . THR A 1 224 ? -11.486 11.986 6.164 1.00 86.50 224 THR A N 1
ATOM 1745 C CA . THR A 1 224 ? -11.198 13.018 5.164 1.00 86.50 224 THR A CA 1
ATOM 1746 C C . THR A 1 224 ? -12.382 13.232 4.232 1.00 86.50 224 THR A C 1
ATOM 1748 O O . THR A 1 224 ? -13.193 12.329 4.032 1.00 86.50 224 THR A O 1
ATOM 1751 N N . ASP A 1 225 ? -12.465 14.423 3.647 1.00 69.44 225 ASP A N 1
ATOM 1752 C CA . ASP A 1 225 ? -13.398 14.754 2.568 1.00 69.44 225 ASP A CA 1
ATOM 1753 C C . ASP A 1 225 ? -12.864 14.374 1.177 1.00 69.44 225 ASP A C 1
ATOM 1755 O O . ASP A 1 225 ? -13.617 14.407 0.206 1.00 69.44 225 ASP A O 1
ATOM 1759 N N . ALA A 1 226 ? -11.589 13.992 1.080 1.00 72.12 226 ALA A N 1
ATOM 1760 C CA . ALA A 1 226 ? -10.923 13.639 -0.167 1.00 72.12 226 ALA A CA 1
ATOM 1761 C C . ALA A 1 226 ? -10.162 12.301 -0.036 1.00 72.12 226 ALA A C 1
ATOM 1763 O O . ALA A 1 226 ? -8.927 12.287 -0.041 1.00 72.12 226 ALA A O 1
ATOM 1764 N N . PRO A 1 227 ? -10.877 11.166 0.108 1.00 65.94 227 PRO A N 1
ATOM 1765 C CA . PRO A 1 227 ? -10.269 9.854 0.364 1.00 65.94 227 PRO A CA 1
ATOM 1766 C C . PRO A 1 227 ? -9.357 9.373 -0.770 1.00 65.94 227 PRO A C 1
ATOM 1768 O O . PRO A 1 227 ? -8.434 8.606 -0.520 1.00 65.94 227 PRO A O 1
ATOM 1771 N N . ASP A 1 228 ? -9.563 9.873 -1.988 1.00 69.19 228 ASP A N 1
ATOM 1772 C CA . ASP A 1 228 ? -8.722 9.549 -3.143 1.00 69.19 228 ASP A CA 1
ATOM 1773 C C . ASP A 1 228 ? -7.404 10.352 -3.169 1.00 69.19 228 ASP A C 1
ATOM 1775 O O . ASP A 1 228 ? -6.490 10.006 -3.911 1.00 69.19 228 ASP A O 1
ATOM 1779 N N . LEU A 1 229 ? -7.275 11.416 -2.358 1.00 78.38 229 LEU A N 1
ATOM 1780 C CA . LEU A 1 229 ? -6.091 12.290 -2.340 1.00 78.38 229 LEU A CA 1
ATOM 1781 C C . LEU A 1 229 ? -5.096 11.951 -1.225 1.00 78.38 229 LEU A C 1
ATOM 1783 O O . LEU A 1 229 ? -3.921 12.308 -1.334 1.00 78.38 229 LEU A O 1
ATOM 1787 N N . VAL A 1 230 ? -5.537 11.300 -0.142 1.00 80.69 230 VAL A N 1
ATOM 1788 C CA . VAL A 1 230 ? -4.695 11.008 1.029 1.00 80.69 230 VAL A CA 1
ATOM 1789 C C . VAL A 1 230 ? -5.009 9.662 1.678 1.00 80.69 230 VAL A C 1
ATOM 1791 O O . VAL A 1 230 ? -6.164 9.314 1.892 1.00 80.69 230 VAL A O 1
ATOM 1794 N N . SER A 1 231 ? -3.963 8.948 2.098 1.00 81.75 231 SER A N 1
ATOM 1795 C CA . SER A 1 231 ? -4.049 7.765 2.965 1.00 81.75 231 SER A CA 1
ATOM 1796 C C . SER A 1 231 ? -3.520 8.084 4.363 1.00 81.75 231 SER A C 1
ATOM 1798 O O . SER A 1 231 ? -2.491 8.744 4.508 1.00 81.75 231 SER A O 1
ATOM 1800 N N . TYR A 1 232 ? -4.189 7.580 5.396 1.00 90.06 232 TYR A N 1
ATOM 1801 C CA . TYR A 1 232 ? -3.907 7.844 6.812 1.00 90.06 232 TYR A CA 1
ATOM 1802 C C . TYR A 1 232 ? -4.438 6.674 7.671 1.00 90.06 232 TYR A C 1
ATOM 1804 O O . TYR A 1 232 ? -5.239 5.881 7.175 1.00 90.06 232 TYR A O 1
ATOM 1812 N N . PRO A 1 233 ? -3.992 6.503 8.929 1.00 79.44 233 PRO A N 1
ATOM 1813 C CA . PRO A 1 233 ? -4.584 5.513 9.834 1.00 79.44 233 PRO A CA 1
ATOM 1814 C C . PRO A 1 233 ? -6.017 5.904 10.225 1.00 79.44 233 PRO A C 1
ATOM 1816 O O . PRO A 1 233 ? -6.259 7.069 10.509 1.00 79.44 233 PRO A O 1
ATOM 1819 N N . GLU A 1 234 ? -6.952 4.951 10.310 1.00 73.69 234 GLU A N 1
ATOM 1820 C CA . GLU A 1 234 ? -8.359 5.229 10.678 1.00 73.69 234 GLU A CA 1
ATOM 1821 C C . GLU A 1 234 ? -8.511 5.848 12.076 1.00 73.69 234 GLU A C 1
ATOM 1823 O O . GLU A 1 234 ? -9.418 6.640 12.320 1.00 73.69 234 GLU A O 1
ATOM 1828 N N . SER A 1 235 ? -7.613 5.504 12.999 1.00 87.75 235 SER A N 1
ATOM 1829 C CA . SER A 1 235 ? -7.574 6.085 14.336 1.00 87.75 235 SER A CA 1
ATOM 1830 C C . SER A 1 235 ? -6.155 6.109 14.894 1.00 87.75 235 SER A C 1
ATOM 1832 O O . SER A 1 235 ? -5.284 5.335 14.485 1.00 87.75 235 SER A O 1
ATOM 1834 N N . VAL A 1 236 ? -5.921 7.005 15.849 1.00 92.88 236 VAL A N 1
ATOM 1835 C CA . VAL A 1 236 ? -4.688 7.058 16.643 1.00 92.88 236 VAL A CA 1
ATOM 1836 C C . VAL A 1 236 ? -5.013 7.227 18.123 1.00 92.88 236 VAL A C 1
ATOM 1838 O O . VAL A 1 236 ? -6.109 7.641 18.493 1.00 92.88 236 VAL A O 1
ATOM 1841 N N . THR A 1 237 ? -4.063 6.898 18.995 1.00 94.44 237 THR A N 1
ATOM 1842 C CA . THR A 1 237 ? -4.209 7.071 20.446 1.00 94.44 237 THR A CA 1
ATOM 1843 C C . THR A 1 237 ? -3.162 8.045 20.966 1.00 94.44 237 THR A C 1
ATOM 1845 O O . THR A 1 237 ? -1.993 7.958 20.581 1.00 94.44 237 THR A O 1
ATOM 1848 N N . THR A 1 238 ? -3.573 8.984 21.817 1.00 96.06 238 THR A N 1
ATOM 1849 C CA . THR A 1 238 ? -2.671 9.988 22.393 1.00 96.06 238 THR A CA 1
ATOM 1850 C C . THR A 1 238 ? -1.755 9.416 23.476 1.00 96.06 238 THR A C 1
ATOM 1852 O O . THR A 1 238 ? -2.132 8.540 24.262 1.00 96.06 238 THR A O 1
ATOM 1855 N N . ASP A 1 239 ? -0.533 9.934 23.532 1.00 95.69 239 ASP A N 1
ATOM 1856 C CA . ASP A 1 239 ? 0.479 9.615 24.527 1.00 95.69 239 ASP A CA 1
ATOM 1857 C C . ASP A 1 239 ? 0.266 10.391 25.841 1.00 95.69 239 ASP A C 1
ATOM 1859 O O . ASP A 1 239 ? -0.770 11.010 26.081 1.00 95.69 239 ASP A O 1
ATOM 1863 N N . GLN A 1 240 ? 1.248 10.341 26.742 1.00 92.44 240 GLN A N 1
ATOM 1864 C CA . GLN A 1 240 ? 1.186 11.029 28.037 1.00 92.44 240 GLN A CA 1
ATOM 1865 C C . GLN A 1 240 ? 1.087 12.562 27.951 1.00 92.44 240 GLN A C 1
ATOM 1867 O O . GLN A 1 240 ? 0.689 13.182 28.932 1.00 92.44 240 GLN A O 1
ATOM 1872 N N . ASN A 1 241 ? 1.436 13.154 26.810 1.00 94.06 241 ASN A N 1
ATOM 1873 C CA . ASN A 1 241 ? 1.341 14.587 26.550 1.00 94.06 241 ASN A CA 1
ATOM 1874 C C . ASN A 1 241 ? 0.038 14.948 25.823 1.00 94.06 241 ASN A C 1
ATOM 1876 O O . ASN A 1 241 ? -0.118 16.081 25.381 1.00 94.06 241 ASN A O 1
ATOM 1880 N N . GLY A 1 242 ? -0.891 13.998 25.668 1.00 93.06 242 GLY A N 1
ATOM 1881 C CA . GLY A 1 242 ? -2.117 14.222 24.912 1.00 93.06 242 GLY A CA 1
ATOM 1882 C C . GLY A 1 242 ? -1.873 14.346 23.410 1.00 93.06 242 GLY A C 1
ATOM 1883 O O . GLY A 1 242 ? -2.766 14.800 22.704 1.00 93.06 242 GLY A O 1
ATOM 1884 N N . GLU A 1 243 ? -0.702 13.938 22.908 1.00 96.94 243 GLU A N 1
ATOM 1885 C CA . GLU A 1 243 ? -0.338 14.033 21.493 1.00 96.94 243 GLU A CA 1
ATOM 1886 C C . GLU A 1 243 ? -0.319 12.658 20.825 1.00 96.94 243 GLU A C 1
ATOM 1888 O O . GLU A 1 243 ? 0.021 11.650 21.438 1.00 96.94 243 GLU A O 1
ATOM 1893 N N . SER A 1 244 ? -0.616 12.601 19.532 1.00 96.56 244 SER A N 1
ATOM 1894 C CA . SER A 1 244 ? -0.332 11.433 18.704 1.00 96.56 244 SER A CA 1
ATOM 1895 C C . SER A 1 244 ? 0.231 11.846 17.353 1.00 96.56 244 SER A C 1
ATOM 1897 O O . SER A 1 244 ? -0.060 12.928 16.843 1.00 96.56 244 SER A O 1
ATOM 1899 N N . THR A 1 245 ? 1.053 10.978 16.766 1.00 96.88 245 THR A N 1
ATOM 1900 C CA . THR A 1 245 ? 1.631 11.204 15.437 1.00 96.88 245 THR A CA 1
ATOM 1901 C C . THR A 1 245 ? 0.803 10.480 14.386 1.00 96.88 245 THR A C 1
ATOM 1903 O O . THR A 1 245 ? 0.654 9.263 14.430 1.00 96.88 245 THR A O 1
ATOM 1906 N N . VAL A 1 246 ? 0.316 11.231 13.404 1.00 95.19 246 VAL A N 1
ATOM 1907 C CA . VAL A 1 246 ? -0.431 10.732 12.253 1.00 95.19 246 VAL A CA 1
ATOM 1908 C C . VAL A 1 246 ? 0.483 10.755 11.038 1.00 95.19 246 VAL A C 1
ATOM 1910 O O . VAL A 1 246 ? 0.974 11.809 10.639 1.00 95.19 246 VAL A O 1
ATOM 1913 N N . THR A 1 247 ? 0.718 9.589 10.442 1.00 91.94 247 THR A N 1
ATOM 1914 C CA . THR A 1 247 ? 1.434 9.488 9.167 1.00 91.94 247 THR A CA 1
ATOM 1915 C C . THR A 1 247 ? 0.426 9.566 8.030 1.00 91.94 247 THR A C 1
ATOM 1917 O O . THR A 1 247 ? -0.449 8.711 7.930 1.00 91.94 247 THR A O 1
ATOM 1920 N N . VAL A 1 248 ? 0.559 10.579 7.181 1.00 92.69 248 VAL A N 1
ATOM 1921 C CA . VAL A 1 248 ? -0.289 10.803 6.009 1.00 92.69 248 VAL A CA 1
ATOM 1922 C C . VAL A 1 248 ? 0.543 10.557 4.755 1.00 92.69 248 VAL A C 1
ATOM 1924 O O . VAL A 1 248 ? 1.718 10.922 4.703 1.00 92.69 248 VAL A O 1
ATOM 1927 N N . THR A 1 249 ? -0.059 9.935 3.746 1.00 86.44 249 THR A N 1
ATOM 1928 C CA . THR A 1 249 ? 0.523 9.749 2.411 1.00 86.44 249 THR A CA 1
ATOM 1929 C C . THR A 1 249 ? -0.331 10.493 1.394 1.00 86.44 249 THR A C 1
ATOM 1931 O O . THR A 1 249 ? -1.531 10.249 1.333 1.00 86.44 249 THR A O 1
ATOM 1934 N N . ALA A 1 250 ? 0.265 11.393 0.618 1.00 85.38 250 ALA A N 1
ATOM 1935 C CA . ALA A 1 250 ? -0.377 12.047 -0.515 1.00 85.38 250 ALA A CA 1
ATOM 1936 C C . ALA A 1 250 ? -0.463 11.069 -1.695 1.00 85.38 250 ALA A C 1
ATOM 1938 O O . ALA A 1 250 ? 0.550 10.484 -2.085 1.00 85.38 250 ALA A O 1
ATOM 1939 N N . LEU A 1 251 ? -1.667 10.895 -2.237 1.00 72.44 251 LEU A N 1
ATOM 1940 C CA . LEU A 1 251 ? -1.974 9.963 -3.324 1.00 72.44 251 LEU A CA 1
ATOM 1941 C C . LEU A 1 251 ? -2.118 10.678 -4.673 1.00 72.44 251 LEU A C 1
ATOM 1943 O O . LEU A 1 251 ? -1.679 10.142 -5.688 1.00 72.44 251 LEU A O 1
ATOM 1947 N N . ASP A 1 252 ? -2.674 11.891 -4.676 1.00 73.75 252 ASP A N 1
ATOM 1948 C CA . ASP A 1 252 ? -2.872 12.707 -5.878 1.00 73.75 252 ASP A CA 1
ATOM 1949 C C . ASP A 1 252 ? -2.913 14.207 -5.527 1.00 73.75 252 ASP A C 1
ATOM 1951 O O . ASP A 1 252 ? -2.962 14.605 -4.357 1.00 73.75 252 ASP A O 1
ATOM 1955 N N . ASN A 1 253 ? -2.848 15.054 -6.548 1.00 80.25 253 ASN A N 1
ATOM 1956 C CA . ASN A 1 253 ? -2.867 16.502 -6.437 1.00 80.25 253 ASN A CA 1
ATOM 1957 C C . ASN A 1 253 ? -4.256 16.989 -6.045 1.00 80.25 253 ASN A C 1
ATOM 1959 O O . ASN A 1 253 ? -5.273 16.552 -6.577 1.00 80.25 253 ASN A O 1
ATOM 1963 N N . GLY A 1 254 ? -4.304 18.003 -5.191 1.00 82.69 254 GLY A N 1
ATOM 1964 C CA . GLY A 1 254 ? -5.559 18.637 -4.828 1.00 82.69 254 GLY A CA 1
ATOM 1965 C C . GLY A 1 254 ? -5.533 19.189 -3.420 1.00 82.69 254 GLY A C 1
ATOM 1966 O O . GLY A 1 254 ? -4.482 19.441 -2.839 1.00 82.69 254 GLY A O 1
ATOM 1967 N N . THR A 1 255 ? -6.713 19.436 -2.871 1.00 91.31 255 THR A N 1
ATOM 1968 C CA . THR A 1 255 ? -6.861 19.887 -1.490 1.00 91.31 255 THR A CA 1
ATOM 1969 C C . THR A 1 255 ? -7.659 18.851 -0.722 1.00 91.31 255 THR A C 1
ATOM 1971 O O . THR A 1 255 ? -8.776 18.541 -1.123 1.00 91.31 255 THR A O 1
ATOM 1974 N N . ALA A 1 256 ? -7.089 18.351 0.370 1.00 86.88 256 ALA A N 1
ATOM 1975 C CA . ALA A 1 256 ? -7.742 17.425 1.286 1.00 86.88 256 ALA A CA 1
ATOM 1976 C C . ALA A 1 256 ? -7.858 18.063 2.671 1.00 86.88 256 ALA A C 1
ATOM 1978 O O . ALA A 1 256 ? -6.936 18.745 3.127 1.00 86.88 256 ALA A O 1
ATOM 1979 N N . HIS A 1 257 ? -8.966 17.824 3.360 1.00 89.62 257 HIS A N 1
ATOM 1980 C CA . HIS A 1 257 ? -9.121 18.152 4.770 1.00 89.62 257 HIS A CA 1
ATOM 1981 C C . HIS A 1 257 ? -9.082 16.859 5.571 1.00 89.62 257 HIS A C 1
ATOM 1983 O O . HIS A 1 257 ? -9.847 15.931 5.315 1.00 89.62 257 HIS A O 1
ATOM 1989 N N . LEU A 1 258 ? -8.169 16.788 6.534 1.00 88.69 258 LEU A N 1
ATOM 1990 C CA . LEU A 1 258 ? -8.088 15.689 7.481 1.00 88.69 258 LEU A CA 1
ATOM 1991 C C . LEU A 1 258 ? -8.757 16.127 8.784 1.00 88.69 258 LEU A C 1
ATOM 1993 O O . LEU A 1 258 ? -8.326 17.081 9.437 1.00 88.69 258 LEU A O 1
ATOM 1997 N N . PHE A 1 259 ? -9.834 15.439 9.133 1.00 85.25 259 PHE A N 1
ATOM 1998 C CA . PHE A 1 259 ? -10.624 15.663 10.331 1.00 85.25 259 PHE A CA 1
ATOM 1999 C C . PHE A 1 259 ? -10.154 14.688 11.401 1.00 85.25 259 PHE A C 1
ATOM 2001 O O . PHE A 1 259 ? -10.179 13.479 11.195 1.00 85.25 259 PHE A O 1
ATOM 2008 N N . ALA A 1 260 ? -9.741 15.216 12.544 1.00 90.62 260 ALA A N 1
ATOM 2009 C CA . ALA A 1 260 ? -9.504 14.450 13.754 1.00 90.62 260 ALA A CA 1
ATOM 2010 C C . ALA A 1 260 ? -10.666 14.685 14.700 1.00 90.62 260 ALA A C 1
ATOM 2012 O O . ALA A 1 260 ? -10.919 15.834 15.048 1.00 90.62 260 ALA A O 1
ATOM 2013 N N . THR A 1 261 ? -11.349 13.632 15.131 1.00 87.00 261 THR A N 1
ATOM 2014 C CA . THR A 1 261 ? -12.470 13.740 16.063 1.00 87.00 261 THR A CA 1
ATOM 2015 C C . THR A 1 261 ? -12.235 12.921 17.317 1.00 87.00 261 THR A C 1
ATOM 2017 O O . THR A 1 261 ? -11.861 11.755 17.247 1.00 87.00 261 THR A O 1
ATOM 2020 N N . ALA A 1 262 ? -12.493 13.528 18.471 1.00 84.88 262 ALA A N 1
ATOM 2021 C CA . ALA A 1 262 ? -12.483 12.855 19.761 1.00 84.88 262 ALA A CA 1
ATOM 2022 C C . ALA A 1 262 ? -13.593 13.447 20.631 1.00 84.88 262 ALA A C 1
ATOM 2024 O O . ALA A 1 262 ? -13.731 14.666 20.722 1.00 84.88 262 ALA A O 1
ATOM 2025 N N . GLY A 1 263 ? -14.418 12.590 21.244 1.00 71.25 263 GLY A N 1
ATOM 2026 C CA . GLY A 1 263 ? -15.485 12.999 22.173 1.00 71.25 263 GLY A CA 1
ATOM 2027 C C . GLY A 1 263 ? -16.423 14.099 21.662 1.00 71.25 263 GLY A C 1
ATOM 2028 O O . GLY A 1 263 ? -16.839 14.956 22.437 1.00 71.25 263 GLY A O 1
ATOM 2029 N N . GLY A 1 264 ? -16.729 14.101 20.360 1.00 65.56 264 GLY A N 1
ATOM 2030 C CA . GLY A 1 264 ? -17.605 15.092 19.721 1.00 65.56 264 GLY A CA 1
ATOM 2031 C C . GLY A 1 264 ? -16.939 16.429 19.376 1.00 65.56 264 GLY A C 1
ATOM 2032 O O . GLY A 1 264 ? -17.589 17.293 18.791 1.00 65.56 264 GLY A O 1
ATOM 2033 N N . SER A 1 265 ? -15.662 16.603 19.707 1.00 79.38 265 SER A N 1
ATOM 2034 C CA . SER A 1 265 ? -14.833 17.717 19.246 1.00 79.38 265 SER A CA 1
ATOM 2035 C C . SER A 1 265 ? -14.026 17.321 18.025 1.00 79.38 265 SER A C 1
ATOM 2037 O O . SER A 1 265 ? -13.725 16.141 17.839 1.00 79.38 265 SER A O 1
ATOM 2039 N N . GLY A 1 266 ? -13.666 18.306 17.202 1.00 82.69 266 GLY A N 1
ATOM 2040 C CA . GLY A 1 266 ? -12.943 18.066 15.965 1.00 82.69 266 GLY A CA 1
ATOM 2041 C C . GLY A 1 266 ? -11.881 19.117 15.675 1.00 82.69 266 GLY A C 1
ATOM 2042 O O . GLY A 1 266 ? -12.122 20.306 15.863 1.00 82.69 266 GLY A O 1
ATOM 2043 N N . GLY A 1 267 ? -10.735 18.664 15.177 1.00 83.88 267 GLY A N 1
ATOM 2044 C CA . GLY A 1 267 ? -9.681 19.493 14.606 1.00 83.88 267 GLY A CA 1
ATOM 2045 C C . GLY A 1 267 ? -9.545 19.218 13.113 1.00 83.88 267 GLY A C 1
ATOM 2046 O O . GLY A 1 267 ? -9.656 18.072 12.676 1.00 83.88 267 GLY A O 1
ATOM 2047 N N . ILE A 1 268 ? -9.284 20.256 12.320 1.00 88.56 268 ILE A N 1
ATOM 2048 C CA . ILE A 1 268 ? -9.131 20.137 10.864 1.00 88.56 268 ILE A CA 1
ATOM 2049 C C . ILE A 1 268 ? -7.715 20.535 10.466 1.00 88.56 268 ILE A C 1
ATOM 2051 O O . ILE A 1 268 ? -7.235 21.602 10.850 1.00 88.56 268 ILE A O 1
ATOM 2055 N N . LEU A 1 269 ? -7.076 19.689 9.664 1.00 93.19 269 LEU A N 1
ATOM 2056 C CA . LEU A 1 269 ? -5.832 19.978 8.966 1.00 93.19 269 LEU A CA 1
ATOM 2057 C C . LEU A 1 269 ? -6.121 20.079 7.472 1.00 93.19 269 LEU A C 1
ATOM 2059 O O . LEU A 1 269 ? -6.562 19.112 6.855 1.00 93.19 269 LEU A O 1
ATOM 2063 N N . LYS A 1 270 ? -5.844 21.239 6.876 1.00 95.19 270 LYS A N 1
ATOM 2064 C CA . LYS A 1 270 ? -5.892 21.411 5.424 1.00 95.19 270 LYS A CA 1
ATOM 2065 C C . LYS A 1 270 ? -4.562 21.002 4.789 1.00 95.19 270 LYS A C 1
ATOM 2067 O O . LYS A 1 270 ? -3.507 21.506 5.162 1.00 95.19 270 LYS A O 1
ATOM 2072 N N . LEU A 1 271 ? -4.609 20.142 3.785 1.00 96.00 271 LEU A N 1
ATOM 2073 C CA . LEU A 1 271 ? -3.458 19.728 2.988 1.00 96.00 271 LEU A CA 1
ATOM 2074 C C . LEU A 1 271 ? -3.642 20.240 1.562 1.00 96.00 271 LEU A C 1
ATOM 2076 O O . LEU A 1 271 ? -4.646 19.933 0.927 1.00 96.00 271 LEU A O 1
ATOM 2080 N N . ILE A 1 272 ? -2.688 21.025 1.065 1.00 95.31 272 ILE A N 1
ATOM 2081 C CA . ILE A 1 272 ? -2.663 21.509 -0.320 1.00 95.31 272 ILE A CA 1
ATOM 2082 C C . ILE A 1 272 ? -1.563 20.737 -1.035 1.00 95.31 272 ILE A C 1
ATOM 2084 O O . ILE A 1 272 ? -0.381 21.040 -0.899 1.00 95.31 272 ILE A O 1
ATOM 2088 N N . ILE A 1 273 ? -1.955 19.691 -1.748 1.00 91.62 273 ILE A N 1
ATOM 2089 C CA . ILE A 1 273 ? -1.061 18.712 -2.348 1.00 91.62 273 ILE A CA 1
ATOM 2090 C C . ILE A 1 273 ? -0.782 19.114 -3.794 1.00 91.62 273 ILE A C 1
ATOM 2092 O O . ILE A 1 273 ? -1.693 19.320 -4.596 1.00 91.62 273 ILE A O 1
ATOM 2096 N N . SER A 1 274 ? 0.501 19.230 -4.113 1.00 83.75 274 SER A N 1
ATOM 2097 C CA . SER A 1 274 ? 1.024 19.561 -5.435 1.00 83.75 274 SER A CA 1
ATOM 2098 C C . SER A 1 274 ? 2.221 18.667 -5.749 1.00 83.75 274 SER A C 1
ATOM 2100 O O . SER A 1 274 ? 2.896 18.178 -4.844 1.00 83.75 274 SER A O 1
ATOM 2102 N N . GLY A 1 275 ? 2.489 18.417 -7.027 1.00 69.31 275 GLY A N 1
ATOM 2103 C CA . GLY A 1 275 ? 3.538 17.472 -7.427 1.00 69.31 275 GLY A CA 1
ATOM 2104 C C . GLY A 1 275 ? 3.229 15.998 -7.109 1.00 69.31 275 GLY A C 1
ATOM 2105 O O . GLY A 1 275 ? 4.072 15.142 -7.354 1.00 69.31 275 GLY A O 1
ATOM 2106 N N . ALA A 1 276 ? 2.037 15.693 -6.591 1.00 63.34 276 ALA A N 1
ATOM 2107 C CA . ALA A 1 276 ? 1.455 14.358 -6.519 1.00 63.34 276 ALA A CA 1
ATOM 2108 C C . ALA A 1 276 ? 0.683 14.102 -7.817 1.00 63.34 276 ALA A C 1
ATOM 2110 O O . ALA A 1 276 ? -0.507 14.347 -7.901 1.00 63.34 276 ALA A O 1
ATOM 2111 N N . GLY A 1 277 ? 1.370 13.738 -8.892 1.00 49.94 277 GLY A N 1
ATOM 2112 C CA . GLY A 1 277 ? 0.748 13.632 -10.208 1.00 49.94 277 GLY A CA 1
ATOM 2113 C C . GLY A 1 277 ? 0.866 12.238 -10.780 1.00 49.94 277 GLY A C 1
ATOM 2114 O O . GLY A 1 277 ? 1.922 11.893 -11.287 1.00 49.94 277 GLY A O 1
ATOM 2115 N N . GLY A 1 278 ? -0.252 11.512 -10.779 1.00 43.84 278 GLY A N 1
ATOM 2116 C CA . GLY A 1 278 ? -0.645 10.731 -11.949 1.00 43.84 278 GLY A CA 1
ATOM 2117 C C . GLY A 1 278 ? -0.274 9.258 -11.986 1.00 43.84 278 GLY A C 1
ATOM 2118 O O . GLY A 1 278 ? -0.121 8.739 -13.085 1.00 43.84 278 GLY A O 1
ATOM 2119 N N . GLY A 1 279 ? -0.144 8.565 -10.854 1.00 49.19 279 GLY A N 1
ATOM 2120 C CA . GLY A 1 279 ? 0.072 7.125 -10.890 1.00 49.19 279 GLY A CA 1
ATOM 2121 C C . GLY A 1 279 ? -1.197 6.299 -10.830 1.00 49.19 279 GLY A C 1
ATOM 2122 O O . GLY A 1 279 ? -1.730 6.050 -9.752 1.00 49.19 279 GLY A O 1
ATOM 2123 N N . PHE A 1 280 ? -1.653 5.819 -11.985 1.00 54.56 280 PHE A N 1
ATOM 2124 C CA . PHE A 1 280 ? -2.587 4.701 -12.044 1.00 54.56 280 PHE A CA 1
ATOM 2125 C C . PHE A 1 280 ? -1.938 3.500 -11.343 1.00 54.56 280 PHE A C 1
ATOM 2127 O O . PHE A 1 280 ? -0.974 2.945 -11.852 1.00 54.56 280 PHE A O 1
ATOM 2134 N N . CYS A 1 281 ? -2.439 3.079 -10.181 1.00 58.75 281 CYS A N 1
ATOM 2135 C CA . CYS A 1 281 ? -2.167 1.724 -9.704 1.00 58.75 281 CYS A CA 1
ATOM 2136 C C . CYS A 1 281 ? -3.168 0.800 -10.403 1.00 58.75 281 CYS A C 1
ATOM 2138 O O . CYS A 1 281 ? -4.365 0.884 -10.103 1.00 58.75 281 CYS A O 1
ATOM 2140 N N . PRO A 1 282 ? -2.732 -0.063 -11.344 1.00 69.25 282 PRO A N 1
ATOM 2141 C CA . PRO A 1 282 ? -3.632 -1.031 -11.948 1.00 69.25 282 PRO A CA 1
ATOM 2142 C C . PRO A 1 282 ? -4.295 -1.878 -10.861 1.00 69.25 282 PRO A C 1
ATOM 2144 O O . PRO A 1 282 ? -3.704 -2.128 -9.810 1.00 69.25 282 PRO A O 1
ATOM 2147 N N . THR A 1 283 ? -5.522 -2.344 -11.101 1.00 74.94 283 THR A N 1
ATOM 2148 C CA . THR A 1 283 ? -6.251 -3.175 -10.133 1.00 74.94 283 THR A CA 1
ATOM 2149 C C . THR A 1 283 ? -5.374 -4.328 -9.630 1.00 74.94 283 THR A C 1
ATOM 2151 O O . THR A 1 283 ? -4.847 -5.106 -10.423 1.00 74.94 283 THR A O 1
ATOM 2154 N N . GLY A 1 284 ? -5.216 -4.428 -8.307 1.00 77.50 284 GLY A N 1
ATOM 2155 C CA . GLY A 1 284 ? -4.361 -5.426 -7.655 1.00 77.50 284 GLY A CA 1
ATOM 2156 C C . GLY A 1 284 ? -2.954 -4.944 -7.285 1.00 77.50 284 GLY A C 1
ATOM 2157 O O . GLY A 1 284 ? -2.241 -5.690 -6.623 1.00 77.50 284 GLY A O 1
ATOM 2158 N N . TRP A 1 285 ? -2.562 -3.722 -7.655 1.00 84.62 285 TRP A N 1
ATOM 2159 C CA . TRP A 1 285 ? -1.302 -3.089 -7.249 1.00 84.62 285 TRP A CA 1
ATOM 2160 C C . TRP A 1 285 ? -1.555 -2.046 -6.160 1.00 84.62 285 TRP A C 1
ATOM 2162 O O . TRP A 1 285 ? -2.496 -1.261 -6.262 1.00 84.62 285 TRP A O 1
ATOM 2172 N N . GLY A 1 286 ? -0.744 -2.063 -5.100 1.00 74.38 286 GLY A N 1
ATOM 2173 C CA . GLY A 1 286 ? -0.961 -1.229 -3.914 1.00 74.38 286 GLY A CA 1
ATOM 2174 C C . GLY A 1 286 ? -0.167 0.075 -3.893 1.00 74.38 286 GLY A C 1
ATOM 2175 O O . GLY A 1 286 ? -0.549 1.007 -3.186 1.00 74.38 286 GLY A O 1
ATOM 2176 N N . TYR A 1 287 ? 0.944 0.145 -4.631 1.00 81.56 287 TYR A N 1
ATOM 2177 C CA . TYR A 1 287 ? 1.898 1.247 -4.534 1.00 81.56 287 TYR A CA 1
ATOM 2178 C C . TYR A 1 287 ? 2.531 1.584 -5.880 1.00 81.56 287 TYR A C 1
ATOM 2180 O O . TYR A 1 287 ? 2.717 0.718 -6.736 1.00 81.56 287 TYR A O 1
ATOM 2188 N N . TRP A 1 288 ? 2.947 2.842 -6.023 1.00 84.50 288 TRP A N 1
ATOM 2189 C CA . TRP A 1 288 ? 3.715 3.316 -7.165 1.00 84.50 288 TRP A CA 1
ATOM 2190 C C . TRP A 1 288 ? 4.746 4.378 -6.760 1.00 84.50 288 TRP A C 1
ATOM 2192 O O . TRP A 1 288 ? 4.659 4.964 -5.677 1.00 84.50 288 TRP A O 1
ATOM 2202 N N . ARG A 1 289 ? 5.745 4.610 -7.616 1.00 82.06 289 ARG A N 1
ATOM 2203 C CA . ARG A 1 289 ? 6.752 5.672 -7.496 1.00 82.06 289 ARG A CA 1
ATOM 2204 C C . ARG A 1 289 ? 7.077 6.252 -8.867 1.00 82.06 289 ARG A C 1
ATOM 2206 O O . ARG A 1 289 ? 7.391 5.501 -9.784 1.00 82.06 289 ARG A O 1
ATOM 2213 N N . GLU A 1 290 ? 7.072 7.575 -8.972 1.00 84.88 290 GLU A N 1
ATOM 2214 C CA . GLU A 1 290 ? 7.648 8.286 -10.116 1.00 84.88 290 GLU A CA 1
ATOM 2215 C C . GLU A 1 290 ? 9.175 8.335 -9.973 1.00 84.88 290 GLU A C 1
ATOM 2217 O O . GLU A 1 290 ? 9.702 8.598 -8.889 1.00 84.88 290 GLU A O 1
ATOM 2222 N N . ILE A 1 291 ? 9.892 8.109 -11.069 1.00 87.19 291 ILE A N 1
ATOM 2223 C CA . ILE A 1 291 ? 11.345 8.230 -11.151 1.00 87.19 291 ILE A CA 1
ATOM 2224 C C . ILE A 1 291 ? 11.658 9.240 -12.249 1.00 87.19 291 ILE A C 1
ATOM 2226 O O . ILE A 1 291 ? 11.289 9.057 -13.407 1.00 87.19 291 ILE A O 1
ATOM 2230 N N . THR A 1 292 ? 12.345 10.316 -11.872 1.00 91.12 292 THR A N 1
ATOM 2231 C CA . THR A 1 292 ? 12.786 11.364 -12.797 1.00 91.12 292 THR A CA 1
ATOM 2232 C C . THR A 1 292 ? 14.231 11.106 -13.209 1.00 91.12 292 THR A C 1
ATOM 2234 O O . THR A 1 292 ? 15.115 11.021 -12.358 1.00 91.12 292 THR A O 1
ATOM 2237 N N . ILE A 1 293 ? 14.474 11.008 -14.512 1.00 92.75 293 ILE A N 1
ATOM 2238 C CA . ILE A 1 293 ? 15.784 10.733 -15.100 1.00 92.75 293 ILE A CA 1
ATOM 2239 C C . ILE A 1 293 ? 16.237 11.970 -15.868 1.00 92.75 293 ILE A C 1
ATOM 2241 O O . ILE A 1 293 ? 15.526 12.446 -16.752 1.00 92.75 293 ILE A O 1
ATOM 2245 N N . HIS A 1 294 ? 17.427 12.474 -15.545 1.00 92.75 294 HIS A N 1
ATOM 2246 C CA . HIS A 1 294 ? 18.025 13.618 -16.225 1.00 92.75 294 HIS A CA 1
ATOM 2247 C C . HIS A 1 294 ? 19.164 13.170 -17.144 1.00 92.75 294 HIS A C 1
ATOM 2249 O O . HIS A 1 294 ? 20.110 12.515 -16.698 1.00 92.75 294 HIS A O 1
ATOM 2255 N N . ASN A 1 295 ? 19.075 13.539 -18.420 1.00 92.56 295 ASN A N 1
ATOM 2256 C CA . ASN A 1 295 ? 20.139 13.325 -19.385 1.00 92.56 295 ASN A CA 1
ATOM 2257 C C . ASN A 1 295 ? 21.139 14.481 -19.317 1.00 92.56 295 ASN A C 1
ATOM 2259 O O . ASN A 1 295 ? 20.825 15.608 -19.688 1.00 92.56 295 ASN A O 1
ATOM 2263 N N . ASN A 1 296 ? 22.354 14.185 -18.860 1.00 90.56 296 ASN A N 1
ATOM 2264 C CA . ASN A 1 296 ? 23.432 15.167 -18.744 1.00 90.56 296 ASN A CA 1
ATOM 2265 C C . ASN A 1 296 ? 24.290 15.286 -20.019 1.00 90.56 296 ASN A C 1
ATOM 2267 O O . ASN A 1 296 ? 25.307 15.981 -19.993 1.00 90.56 296 ASN A O 1
ATOM 2271 N N . VAL A 1 297 ? 23.943 14.579 -21.102 1.00 86.75 297 VAL A N 1
ATOM 2272 C CA . VAL A 1 297 ? 24.647 14.663 -22.389 1.00 86.75 297 VAL A CA 1
ATOM 2273 C C . VAL A 1 297 ? 23.805 15.387 -23.438 1.00 86.75 297 VAL A C 1
ATOM 2275 O O . VAL A 1 297 ? 22.576 15.329 -23.421 1.00 86.75 297 VAL A O 1
ATOM 2278 N N . ASP A 1 298 ? 24.477 16.065 -24.368 1.00 90.12 298 ASP A N 1
ATOM 2279 C CA . ASP A 1 298 ? 23.853 16.844 -25.449 1.00 90.12 298 ASP A CA 1
ATOM 2280 C C . ASP A 1 298 ? 23.479 15.971 -26.664 1.00 90.12 298 ASP A C 1
ATOM 2282 O O . ASP A 1 298 ? 23.651 16.356 -27.816 1.00 90.12 298 ASP A O 1
ATOM 2286 N N . GLU A 1 299 ? 23.011 14.751 -26.399 1.00 85.00 299 GLU A N 1
ATOM 2287 C CA . GLU A 1 299 ? 22.564 13.785 -27.404 1.00 85.00 299 GLU A CA 1
ATOM 2288 C C . GLU A 1 299 ? 21.355 13.006 -26.870 1.00 85.00 299 GLU A C 1
ATOM 2290 O O . GLU A 1 299 ? 21.292 12.685 -25.679 1.00 85.00 299 GLU A O 1
ATOM 2295 N N . ASP A 1 300 ? 20.397 12.694 -27.748 1.00 83.81 300 ASP A N 1
ATOM 2296 C CA . ASP A 1 300 ? 19.253 11.848 -27.402 1.00 83.81 300 ASP A CA 1
ATOM 2297 C C . ASP A 1 300 ? 19.737 10.423 -27.104 1.00 83.81 300 ASP A C 1
ATOM 2299 O O . ASP A 1 300 ? 20.390 9.778 -27.933 1.00 83.81 300 ASP A O 1
ATOM 2303 N N . LEU A 1 301 ? 19.393 9.903 -25.926 1.00 88.38 301 LEU A N 1
ATOM 2304 C CA . LEU A 1 301 ? 19.679 8.520 -25.562 1.00 88.38 301 LEU A CA 1
ATOM 2305 C C . LEU A 1 301 ? 18.463 7.661 -25.898 1.00 88.38 301 LEU A C 1
ATOM 2307 O O . LEU A 1 301 ? 17.398 7.824 -25.309 1.00 88.38 301 LEU A O 1
ATOM 2311 N N . THR A 1 302 ? 18.626 6.735 -26.837 1.00 90.19 302 THR A N 1
ATOM 2312 C CA . THR A 1 302 ? 17.572 5.802 -27.250 1.00 90.19 302 THR A CA 1
ATOM 2313 C C . THR A 1 302 ? 17.819 4.422 -26.659 1.00 90.19 302 THR A C 1
ATOM 2315 O O . THR A 1 302 ? 18.964 3.968 -26.618 1.00 90.19 302 THR A O 1
ATOM 2318 N N . ASP A 1 303 ? 16.747 3.775 -26.191 1.00 89.50 303 ASP A N 1
ATOM 2319 C CA . ASP A 1 303 ? 16.767 2.425 -25.609 1.00 89.50 303 ASP A CA 1
ATOM 2320 C C . ASP A 1 303 ? 17.859 2.223 -24.530 1.00 89.50 303 ASP A C 1
ATOM 2322 O O . ASP A 1 303 ? 18.551 1.199 -24.469 1.00 89.50 303 ASP A O 1
ATOM 2326 N N . TYR A 1 304 ? 18.030 3.230 -23.679 1.00 89.75 304 TYR A N 1
ATOM 2327 C CA . TYR A 1 304 ? 19.150 3.342 -22.751 1.00 89.75 304 TYR A CA 1
ATOM 2328 C C . TYR A 1 304 ? 18.833 2.713 -21.389 1.00 89.75 304 TYR A C 1
ATOM 2330 O O . TYR A 1 304 ? 17.745 2.915 -20.847 1.00 89.75 304 TYR A O 1
ATOM 2338 N N . GLN A 1 305 ? 19.780 1.967 -20.814 1.00 91.31 305 GLN A N 1
ATOM 2339 C CA . GLN A 1 305 ? 19.615 1.299 -19.520 1.00 91.31 305 GLN A CA 1
ATOM 2340 C C . GLN A 1 305 ? 19.968 2.243 -18.366 1.00 91.31 305 GLN A C 1
ATOM 2342 O O . GLN A 1 305 ? 21.080 2.762 -18.280 1.00 91.31 305 GLN A O 1
ATOM 2347 N N . ILE A 1 306 ? 19.028 2.430 -17.444 1.00 93.81 306 ILE A N 1
ATOM 2348 C CA . ILE A 1 306 ? 19.202 3.239 -16.236 1.00 93.81 306 ILE A CA 1
ATOM 2349 C C . ILE A 1 306 ? 19.291 2.324 -15.019 1.00 93.81 306 ILE A C 1
ATOM 2351 O O . ILE A 1 306 ? 18.406 1.496 -14.805 1.00 93.81 306 ILE A O 1
ATOM 2355 N N . LYS A 1 307 ? 20.342 2.501 -14.210 1.00 92.69 307 LYS A N 1
ATOM 2356 C CA . LYS A 1 307 ? 20.492 1.837 -12.911 1.00 92.69 307 LYS A CA 1
ATOM 2357 C C . LYS A 1 307 ? 19.671 2.567 -11.850 1.00 92.69 307 LYS A C 1
ATOM 2359 O O . LYS A 1 307 ? 19.832 3.770 -11.654 1.00 92.69 307 LYS A O 1
ATOM 2364 N N . ILE A 1 308 ? 18.843 1.822 -11.136 1.00 93.69 308 ILE A N 1
ATOM 2365 C CA . ILE A 1 308 ? 18.067 2.258 -9.980 1.00 93.69 308 ILE A CA 1
ATOM 2366 C C . ILE A 1 308 ? 18.518 1.433 -8.778 1.00 93.69 308 ILE A C 1
ATOM 2368 O O . ILE A 1 308 ? 18.623 0.211 -8.850 1.00 93.69 308 ILE A O 1
ATOM 2372 N N . GLU A 1 309 ? 18.769 2.115 -7.668 1.00 90.31 309 GLU A N 1
ATOM 2373 C CA . GLU A 1 309 ? 19.088 1.505 -6.380 1.00 90.31 309 GLU A CA 1
ATOM 2374 C C . GLU A 1 309 ? 17.952 1.799 -5.399 1.00 90.31 309 GLU A C 1
ATOM 2376 O O . GLU A 1 309 ? 17.535 2.951 -5.238 1.00 90.31 309 GLU A O 1
ATOM 2381 N N . MET A 1 310 ? 17.405 0.753 -4.776 1.00 88.00 310 MET A N 1
ATOM 2382 C CA . MET A 1 310 ? 16.250 0.868 -3.887 1.00 88.00 310 MET A CA 1
ATOM 2383 C C . MET A 1 310 ? 16.362 -0.033 -2.658 1.00 88.00 310 MET A C 1
ATOM 2385 O O . MET A 1 310 ? 16.736 -1.196 -2.751 1.00 88.00 310 MET A O 1
ATOM 2389 N N . ASP A 1 311 ? 15.928 0.488 -1.511 1.00 89.50 311 ASP A N 1
ATOM 2390 C CA . ASP A 1 311 ? 15.688 -0.298 -0.303 1.00 89.50 311 ASP A CA 1
ATOM 2391 C C . ASP A 1 311 ? 14.363 -1.070 -0.417 1.00 89.50 311 ASP A C 1
ATOM 2393 O O . ASP A 1 311 ? 13.280 -0.535 -0.143 1.00 89.50 311 ASP A O 1
ATOM 2397 N N . THR A 1 312 ? 14.447 -2.323 -0.865 1.00 90.88 312 THR A N 1
ATOM 2398 C CA . THR A 1 312 ? 13.297 -3.238 -0.907 1.00 90.88 312 THR A CA 1
ATOM 2399 C C . THR A 1 312 ? 13.082 -3.935 0.430 1.00 90.88 312 THR A C 1
ATOM 2401 O O . THR A 1 312 ? 11.936 -4.233 0.766 1.00 90.88 312 THR A O 1
ATOM 2404 N N . GLN A 1 313 ? 14.129 -4.100 1.245 1.00 89.56 313 GLN A N 1
ATOM 2405 C CA . GLN A 1 313 ? 14.045 -4.710 2.575 1.00 89.56 313 GLN A CA 1
ATOM 2406 C C . GLN A 1 313 ? 13.041 -3.982 3.477 1.00 89.56 313 GLN A C 1
ATOM 2408 O O . GLN A 1 313 ? 12.198 -4.615 4.121 1.00 89.56 313 GLN A O 1
ATOM 2413 N N . SER A 1 314 ? 13.072 -2.647 3.494 1.00 77.94 314 SER A N 1
ATOM 2414 C CA . SER A 1 314 ? 12.110 -1.844 4.260 1.00 77.94 314 SER A CA 1
ATOM 2415 C C . SER A 1 314 ? 10.674 -2.004 3.752 1.00 77.94 314 SER A C 1
ATOM 2417 O O . SER A 1 314 ? 9.727 -1.963 4.539 1.00 77.94 314 SER A O 1
ATOM 2419 N N . LEU A 1 315 ? 10.483 -2.203 2.443 1.00 76.75 315 LEU A N 1
ATOM 2420 C CA . LEU A 1 315 ? 9.159 -2.397 1.842 1.00 76.75 315 LEU A CA 1
ATOM 2421 C C . LEU A 1 315 ? 8.603 -3.792 2.123 1.00 76.75 315 LEU A C 1
ATOM 2423 O O . LEU A 1 315 ? 7.429 -3.915 2.473 1.00 76.75 315 LEU A O 1
ATOM 2427 N N . ILE A 1 316 ? 9.449 -4.815 2.029 1.00 88.81 316 ILE A N 1
ATOM 2428 C CA . ILE A 1 316 ? 9.119 -6.206 2.350 1.00 88.81 316 ILE A CA 1
ATOM 2429 C C . ILE A 1 316 ? 8.788 -6.331 3.841 1.00 88.81 316 ILE A C 1
ATOM 2431 O O . ILE A 1 316 ? 7.726 -6.842 4.196 1.00 88.81 316 ILE A O 1
ATOM 2435 N N . SER A 1 317 ? 9.622 -5.764 4.719 1.00 79.06 317 SER A N 1
ATOM 2436 C CA . SER A 1 317 ? 9.397 -5.756 6.174 1.00 79.06 317 SER A CA 1
ATOM 2437 C C . SER A 1 317 ? 8.104 -5.038 6.575 1.00 79.06 317 SER A C 1
ATOM 2439 O O . SER A 1 317 ? 7.457 -5.415 7.550 1.00 79.06 317 SER A O 1
ATOM 2441 N N . ALA A 1 318 ? 7.700 -4.018 5.813 1.00 75.00 318 ALA A N 1
ATOM 2442 C CA . ALA A 1 318 ? 6.442 -3.301 6.006 1.00 75.00 318 ALA A CA 1
ATOM 2443 C C . ALA A 1 318 ? 5.221 -4.005 5.379 1.00 75.00 318 ALA A C 1
ATOM 2445 O O . ALA A 1 318 ? 4.123 -3.449 5.414 1.00 75.00 318 ALA A O 1
ATOM 2446 N N . GLY A 1 319 ? 5.393 -5.188 4.776 1.00 79.38 319 GLY A N 1
ATOM 2447 C CA . GLY A 1 319 ? 4.326 -5.935 4.105 1.00 79.38 319 GLY A CA 1
ATOM 2448 C C . GLY A 1 319 ? 3.830 -5.291 2.806 1.00 79.38 319 GLY A C 1
ATOM 2449 O O . GLY A 1 319 ? 2.725 -5.591 2.363 1.00 79.38 319 GLY A O 1
ATOM 2450 N N . LYS A 1 320 ? 4.617 -4.388 2.207 1.00 80.69 320 LYS A N 1
ATOM 2451 C CA . LYS A 1 320 ? 4.242 -3.614 1.012 1.00 80.69 320 LYS A CA 1
ATOM 2452 C C . LYS A 1 320 ? 4.714 -4.232 -0.307 1.00 80.69 320 LYS A C 1
ATOM 2454 O O . LYS A 1 320 ? 4.295 -3.765 -1.358 1.00 80.69 320 LYS A O 1
ATOM 2459 N N . MET A 1 321 ? 5.610 -5.215 -0.260 1.00 89.75 321 MET A N 1
ATOM 2460 C CA . MET A 1 321 ? 6.245 -5.854 -1.420 1.00 89.75 321 MET A CA 1
ATOM 2461 C C . MET A 1 321 ? 6.469 -7.341 -1.127 1.00 89.75 321 MET A C 1
ATOM 2463 O O . MET A 1 321 ? 6.605 -7.723 0.040 1.00 89.75 321 MET A O 1
ATOM 2467 N N . LYS A 1 322 ? 6.511 -8.191 -2.157 1.00 94.88 322 LYS A N 1
ATOM 2468 C CA . LYS A 1 322 ? 6.836 -9.614 -1.988 1.00 94.88 322 LYS A CA 1
ATOM 2469 C C . LYS A 1 322 ? 8.319 -9.797 -1.662 1.00 94.88 322 LYS A C 1
ATOM 2471 O O . LYS A 1 322 ? 9.173 -9.098 -2.195 1.00 94.88 322 LYS A O 1
ATOM 2476 N N . GLY A 1 323 ? 8.629 -10.811 -0.851 1.00 92.56 323 GLY A N 1
ATOM 2477 C CA . GLY A 1 323 ? 10.010 -11.140 -0.465 1.00 92.56 323 GLY A CA 1
ATOM 2478 C C . GLY A 1 323 ? 10.926 -11.561 -1.623 1.00 92.56 323 GLY A C 1
ATOM 2479 O O . GLY A 1 323 ? 12.132 -11.638 -1.441 1.00 92.56 323 GLY A O 1
ATOM 2480 N N . ASP A 1 324 ? 10.366 -11.835 -2.804 1.00 92.50 324 ASP A N 1
ATOM 2481 C CA . ASP A 1 324 ? 11.105 -12.149 -4.031 1.00 92.50 324 ASP A CA 1
ATOM 2482 C C . ASP A 1 324 ? 11.207 -10.958 -5.003 1.00 92.50 324 ASP A C 1
ATOM 2484 O O . ASP A 1 324 ? 11.709 -11.127 -6.112 1.00 92.50 324 ASP A O 1
ATOM 2488 N N . CYS A 1 325 ? 10.695 -9.775 -4.629 1.00 95.56 325 CYS A N 1
ATOM 2489 C CA . CYS A 1 325 ? 10.575 -8.590 -5.489 1.00 95.56 325 CYS A CA 1
ATOM 2490 C C . CYS A 1 325 ? 9.828 -8.852 -6.816 1.00 95.56 325 CYS A C 1
ATOM 2492 O O . CYS A 1 325 ? 9.893 -8.049 -7.749 1.00 95.56 325 CYS A O 1
ATOM 2494 N N . GLY A 1 326 ? 9.108 -9.977 -6.930 1.00 95.75 326 GLY A N 1
ATOM 2495 C CA . GLY A 1 326 ? 8.445 -10.397 -8.166 1.00 95.75 326 GLY A CA 1
ATOM 2496 C C . GLY A 1 326 ? 7.238 -9.531 -8.530 1.00 95.75 326 GLY A C 1
ATOM 2497 O O . GLY A 1 326 ? 6.727 -9.596 -9.648 1.00 95.75 326 GLY A O 1
ATOM 2498 N N . ASP A 1 327 ? 6.792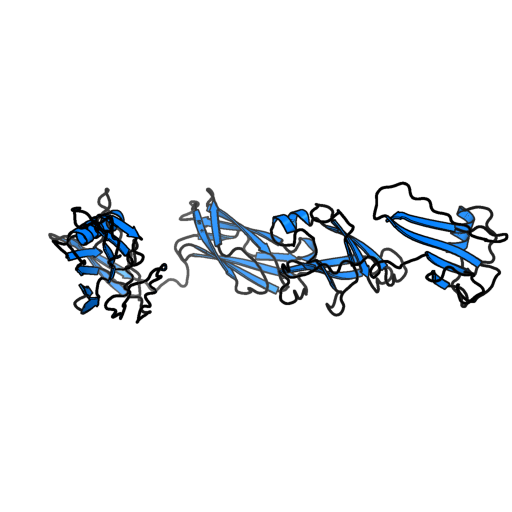 -8.694 -7.603 1.00 96.38 327 ASP A N 1
ATOM 2499 C CA . ASP A 1 327 ? 5.756 -7.691 -7.780 1.00 96.38 327 ASP A CA 1
ATOM 2500 C C . ASP A 1 327 ? 6.341 -6.298 -8.034 1.00 96.38 327 ASP A C 1
ATOM 2502 O O . ASP A 1 327 ? 5.852 -5.333 -7.473 1.00 96.38 327 ASP A O 1
ATOM 2506 N N . ILE A 1 328 ? 7.371 -6.162 -8.869 1.00 96.25 328 ILE A N 1
ATOM 2507 C CA . ILE A 1 328 ? 7.837 -4.864 -9.390 1.00 96.25 328 ILE A CA 1
ATOM 2508 C C . ILE A 1 328 ? 7.461 -4.762 -10.868 1.00 96.25 328 ILE A C 1
ATOM 2510 O O . ILE A 1 328 ? 7.594 -5.749 -11.584 1.00 96.25 328 ILE A O 1
ATOM 2514 N N . ARG A 1 329 ? 7.005 -3.600 -11.348 1.00 95.88 329 ARG A N 1
ATOM 2515 C CA . ARG A 1 329 ? 6.876 -3.291 -12.789 1.00 95.88 329 ARG A CA 1
ATOM 2516 C C . ARG A 1 329 ? 7.261 -1.855 -13.075 1.00 95.88 329 ARG A C 1
ATOM 2518 O O . ARG A 1 329 ? 7.131 -1.008 -12.195 1.00 95.88 329 ARG A O 1
ATOM 2525 N N . PHE A 1 330 ? 7.638 -1.587 -14.323 1.00 96.31 330 PHE A N 1
ATOM 2526 C CA . PHE A 1 330 ? 7.924 -0.244 -14.814 1.00 96.31 330 PHE A CA 1
ATOM 2527 C C . PHE A 1 330 ? 7.047 0.119 -16.011 1.00 96.31 330 PHE A C 1
ATOM 2529 O O . PHE A 1 330 ? 6.765 -0.721 -16.864 1.00 96.31 330 PHE A O 1
ATOM 2536 N N . TYR A 1 331 ? 6.646 1.383 -16.072 1.00 93.62 331 TYR A N 1
ATOM 2537 C CA . TYR A 1 331 ? 5.849 1.984 -17.134 1.00 93.62 331 TYR A CA 1
ATOM 2538 C C . TYR A 1 331 ? 6.480 3.299 -17.590 1.00 93.62 331 TYR A C 1
ATOM 2540 O O . TYR A 1 331 ? 7.198 3.955 -16.829 1.00 93.62 331 TYR A O 1
ATOM 2548 N N . ASP A 1 332 ? 6.195 3.696 -18.829 1.00 90.62 332 ASP A N 1
ATOM 2549 C CA . ASP A 1 332 ? 6.506 5.043 -19.308 1.00 90.62 332 ASP A CA 1
ATOM 2550 C C . ASP A 1 332 ? 5.757 6.135 -18.507 1.00 90.62 332 ASP A C 1
ATOM 2552 O O . ASP A 1 332 ? 4.876 5.852 -17.689 1.00 90.62 332 ASP A O 1
ATOM 2556 N N . GLU A 1 333 ? 6.123 7.403 -18.729 1.00 85.12 333 GLU A N 1
ATOM 2557 C CA . GLU A 1 333 ? 5.506 8.573 -18.078 1.00 85.12 333 GLU A CA 1
ATOM 2558 C C . GLU A 1 333 ? 3.972 8.586 -18.194 1.00 85.12 333 GLU A C 1
ATOM 2560 O O . GLU A 1 333 ? 3.285 9.016 -17.270 1.00 85.12 333 GLU A O 1
ATOM 2565 N N . ASN A 1 334 ? 3.438 8.091 -19.314 1.00 82.81 334 ASN A N 1
ATOM 2566 C CA . ASN A 1 334 ? 2.022 8.168 -19.662 1.00 82.81 334 ASN A CA 1
ATOM 2567 C C . ASN A 1 334 ? 1.247 6.878 -19.354 1.00 82.81 334 ASN A C 1
ATOM 2569 O O . ASN A 1 334 ? 0.075 6.788 -19.723 1.00 82.81 334 ASN A O 1
ATOM 2573 N N . TRP A 1 335 ? 1.873 5.885 -18.713 1.00 82.81 335 TRP A N 1
ATOM 2574 C CA . TRP A 1 335 ? 1.289 4.564 -18.441 1.00 82.81 335 TRP A CA 1
ATOM 2575 C C . TRP A 1 335 ? 0.880 3.776 -19.696 1.00 82.81 335 TRP A C 1
ATOM 2577 O O . TRP A 1 335 ? 0.109 2.821 -19.607 1.00 82.81 335 TRP A O 1
ATOM 2587 N N . GLY A 1 336 ? 1.373 4.169 -20.873 1.00 79.56 336 GLY A N 1
ATOM 2588 C CA . GLY A 1 336 ? 0.975 3.586 -22.156 1.00 79.56 336 GLY A CA 1
ATOM 2589 C C . GLY A 1 336 ? 1.696 2.278 -22.468 1.00 79.56 336 GLY A C 1
ATOM 2590 O O . GLY A 1 336 ? 1.123 1.396 -23.111 1.00 79.56 336 GLY A O 1
ATOM 2591 N N . SER A 1 337 ? 2.934 2.147 -21.991 1.00 89.44 337 SER A N 1
ATOM 2592 C CA . SER A 1 337 ? 3.819 1.026 -22.303 1.00 89.44 337 SER A CA 1
ATOM 2593 C C . SER A 1 337 ? 4.537 0.530 -21.055 1.00 89.44 337 SER A C 1
ATOM 2595 O O . SER A 1 337 ? 5.030 1.326 -20.254 1.00 89.44 337 SER A O 1
ATOM 2597 N N . THR A 1 338 ? 4.646 -0.789 -20.919 1.00 94.25 338 THR A N 1
ATOM 2598 C CA . THR A 1 338 ? 5.551 -1.427 -19.959 1.00 94.25 338 THR A CA 1
ATOM 2599 C C . THR A 1 338 ? 6.996 -1.269 -20.419 1.00 94.25 338 THR A C 1
ATOM 2601 O O . THR A 1 338 ? 7.282 -1.388 -21.612 1.00 94.25 338 THR A O 1
ATOM 2604 N N . LEU A 1 339 ? 7.910 -1.047 -19.479 1.00 96.88 339 LEU A N 1
ATOM 2605 C CA . LEU A 1 339 ? 9.343 -0.958 -19.746 1.00 96.88 339 LEU A CA 1
ATOM 2606 C C . LEU A 1 339 ? 10.037 -2.255 -19.328 1.00 96.88 339 LEU A C 1
ATOM 2608 O O . LEU A 1 339 ? 9.766 -2.773 -18.244 1.00 96.88 339 LEU A O 1
ATOM 2612 N N . SER A 1 340 ? 10.950 -2.750 -20.166 1.00 97.25 340 SER A N 1
ATOM 2613 C CA . SER A 1 340 ? 11.812 -3.877 -19.806 1.00 97.25 340 SER A CA 1
ATOM 2614 C C . SER A 1 340 ? 12.709 -3.497 -18.636 1.00 97.25 340 SER A C 1
ATOM 2616 O O . SER A 1 340 ? 13.276 -2.398 -18.603 1.00 97.25 340 SER A O 1
ATOM 2618 N N . TYR A 1 341 ? 12.840 -4.411 -17.684 1.00 97.50 341 TYR A N 1
ATOM 2619 C CA . TYR A 1 341 ? 13.689 -4.225 -16.524 1.00 97.50 341 TYR A CA 1
ATOM 2620 C C . TYR A 1 341 ? 14.302 -5.545 -16.069 1.00 97.50 341 TYR A C 1
ATOM 2622 O O . TYR A 1 341 ? 13.770 -6.626 -16.323 1.00 97.50 341 TYR A O 1
ATOM 2630 N N . TRP A 1 342 ? 15.408 -5.439 -15.345 1.00 95.31 342 TRP A N 1
ATOM 2631 C CA . TRP A 1 342 ? 16.097 -6.569 -14.753 1.00 95.31 342 TRP A CA 1
ATOM 2632 C C . TRP A 1 342 ? 16.538 -6.236 -13.331 1.00 95.31 342 TRP A C 1
ATOM 2634 O O . TRP A 1 342 ? 17.165 -5.207 -13.086 1.00 95.31 342 TRP A O 1
ATOM 2644 N N . ILE A 1 343 ? 16.178 -7.103 -12.393 1.00 94.81 343 ILE A N 1
ATOM 2645 C CA . ILE A 1 343 ? 16.606 -7.057 -11.000 1.00 94.81 343 ILE A CA 1
ATOM 2646 C C . ILE A 1 343 ? 17.862 -7.917 -10.888 1.00 94.81 343 ILE A C 1
ATOM 2648 O O . ILE A 1 343 ? 17.826 -9.106 -11.202 1.00 94.81 343 ILE A O 1
ATOM 2652 N N . GLU A 1 344 ? 18.956 -7.321 -10.423 1.00 86.75 344 GLU A N 1
ATOM 2653 C CA . GLU A 1 344 ? 20.226 -8.022 -10.253 1.00 86.75 344 GLU A CA 1
ATOM 2654 C C . GLU A 1 344 ? 20.085 -9.144 -9.220 1.00 86.75 344 GLU A C 1
ATOM 2656 O O . GLU A 1 344 ? 19.585 -8.932 -8.103 1.00 86.75 344 GLU A O 1
ATOM 2661 N N . GLU A 1 345 ? 20.510 -10.352 -9.595 1.00 83.94 345 GLU A N 1
ATOM 2662 C CA . GLU A 1 345 ? 20.334 -11.535 -8.759 1.00 83.94 345 GLU A CA 1
ATOM 2663 C C . GLU A 1 345 ? 21.011 -11.371 -7.394 1.00 83.94 345 GLU A C 1
ATOM 2665 O O . GLU A 1 345 ? 22.119 -10.857 -7.265 1.00 83.94 345 GLU A O 1
ATOM 2670 N N . GLY A 1 346 ? 20.320 -11.809 -6.340 1.00 84.06 346 GLY A N 1
ATOM 2671 C CA . GLY A 1 346 ? 20.830 -11.718 -4.972 1.00 84.06 346 GLY A CA 1
ATOM 2672 C C . GLY A 1 346 ? 20.790 -10.317 -4.352 1.00 84.06 346 GLY A C 1
ATOM 2673 O O . GLY A 1 346 ? 21.199 -10.175 -3.202 1.00 84.06 346 GLY A O 1
ATOM 2674 N N . THR A 1 347 ? 20.275 -9.299 -5.056 1.00 89.56 347 THR A N 1
ATOM 2675 C CA . THR A 1 347 ? 20.153 -7.933 -4.507 1.00 89.56 347 THR A CA 1
ATOM 2676 C C . THR A 1 347 ? 18.763 -7.606 -3.937 1.00 89.56 347 THR A C 1
ATOM 2678 O O . THR A 1 347 ? 18.619 -6.614 -3.216 1.00 89.56 347 THR A O 1
ATOM 2681 N N . CYS A 1 348 ? 17.733 -8.414 -4.215 1.00 93.19 348 CYS A N 1
ATOM 2682 C CA . CYS A 1 348 ? 16.398 -8.282 -3.606 1.00 93.19 348 CYS A CA 1
ATOM 2683 C C . CYS A 1 348 ? 16.434 -8.515 -2.078 1.00 93.19 348 CYS A C 1
ATOM 2685 O O . CYS A 1 348 ? 17.334 -9.184 -1.576 1.00 93.19 348 CYS A O 1
ATOM 2687 N N . ASP A 1 349 ? 15.461 -7.956 -1.346 1.00 94.06 349 ASP A N 1
ATOM 2688 C CA . ASP A 1 349 ? 15.378 -7.983 0.126 1.00 94.06 349 ASP A CA 1
ATOM 2689 C C . ASP A 1 349 ? 16.617 -7.385 0.811 1.00 94.06 349 ASP A C 1
ATOM 2691 O O . ASP A 1 349 ? 17.096 -7.822 1.862 1.00 94.06 349 ASP A O 1
ATOM 2695 N N . SER A 1 350 ? 17.150 -6.332 0.191 1.00 91.81 350 SER A N 1
ATOM 2696 C CA . SER A 1 350 ? 18.278 -5.569 0.709 1.00 91.81 350 SER A CA 1
ATOM 2697 C C . SER A 1 350 ? 17.976 -4.074 0.717 1.00 91.81 350 SER A C 1
ATOM 2699 O O . SER A 1 350 ? 17.044 -3.595 0.063 1.00 91.81 350 SER A O 1
ATOM 2701 N N . SER A 1 351 ? 18.798 -3.316 1.443 1.00 86.94 351 SER A N 1
ATOM 2702 C CA . SER A 1 351 ? 18.761 -1.853 1.415 1.00 86.94 351 SER A CA 1
ATOM 2703 C C . SER A 1 351 ? 19.272 -1.263 0.092 1.00 86.94 351 SER A C 1
ATOM 2705 O O . SER A 1 351 ? 19.235 -0.047 -0.073 1.00 86.94 351 SER A O 1
ATOM 2707 N N . ASN A 1 352 ? 19.801 -2.096 -0.815 1.00 88.94 352 ASN A N 1
ATOM 2708 C CA . ASN A 1 352 ? 20.391 -1.686 -2.087 1.00 88.94 352 ASN A CA 1
ATOM 2709 C C . ASN A 1 352 ? 20.091 -2.700 -3.203 1.00 88.94 352 ASN A C 1
ATOM 2711 O O . ASN A 1 352 ? 21.000 -3.255 -3.821 1.00 88.94 352 ASN A O 1
ATOM 2715 N N . THR A 1 353 ? 18.811 -2.965 -3.448 1.00 90.50 353 THR A N 1
ATOM 2716 C CA . THR A 1 353 ? 18.385 -3.737 -4.616 1.00 90.50 353 THR A CA 1
ATOM 2717 C C . THR A 1 353 ? 18.716 -2.968 -5.879 1.00 90.50 353 THR A C 1
ATOM 2719 O O . THR A 1 353 ? 18.320 -1.808 -6.019 1.00 90.50 353 THR A O 1
ATOM 2722 N N . VAL A 1 354 ? 19.443 -3.620 -6.785 1.00 92.19 354 VAL A N 1
ATOM 2723 C CA . VAL A 1 354 ? 19.870 -3.031 -8.050 1.00 92.19 354 VAL A CA 1
ATOM 2724 C C . VAL A 1 354 ? 18.893 -3.452 -9.135 1.00 92.19 354 VAL A C 1
ATOM 2726 O O . VAL A 1 354 ? 18.658 -4.638 -9.358 1.00 92.19 354 VAL A O 1
ATOM 2729 N N . ILE A 1 355 ? 18.313 -2.461 -9.804 1.00 96.12 355 ILE A N 1
ATOM 2730 C CA . ILE A 1 355 ? 17.342 -2.657 -10.873 1.00 96.12 355 ILE A CA 1
ATOM 2731 C C . ILE A 1 355 ? 17.792 -1.852 -12.083 1.00 96.12 355 ILE A C 1
ATOM 2733 O O . ILE A 1 355 ? 18.018 -0.649 -11.989 1.00 96.12 355 ILE A O 1
ATOM 2737 N N . TRP A 1 356 ? 17.897 -2.500 -13.231 1.00 95.69 356 TRP A N 1
ATOM 2738 C CA . TRP A 1 356 ? 18.184 -1.856 -14.503 1.00 95.69 356 TRP A CA 1
ATOM 2739 C C . TRP A 1 356 ? 16.901 -1.734 -15.310 1.00 95.69 356 TRP A C 1
ATOM 2741 O O . TRP A 1 356 ? 16.162 -2.705 -15.420 1.00 95.69 356 TRP A O 1
ATOM 2751 N N . VAL A 1 357 ? 16.621 -0.557 -15.866 1.00 97.25 357 VAL A N 1
ATOM 2752 C CA . VAL A 1 357 ? 15.400 -0.298 -16.647 1.00 97.25 357 VAL A CA 1
ATOM 2753 C C . VAL A 1 357 ? 15.771 0.268 -18.006 1.00 97.25 357 VAL A C 1
ATOM 2755 O O . VAL A 1 357 ? 16.528 1.235 -18.090 1.00 97.25 357 VAL A O 1
ATOM 2758 N N . LYS A 1 358 ? 15.229 -0.319 -19.073 1.00 95.50 358 LYS A N 1
ATOM 2759 C CA . LYS A 1 358 ? 15.433 0.140 -20.448 1.00 95.50 358 LYS A CA 1
ATOM 2760 C C . LYS A 1 358 ? 14.438 1.247 -20.790 1.00 95.50 358 LYS A C 1
ATOM 2762 O O . LYS A 1 358 ? 13.234 1.007 -20.861 1.00 95.50 358 LYS A O 1
ATOM 2767 N N . VAL A 1 359 ? 14.941 2.456 -21.030 1.00 95.69 359 VAL A N 1
ATOM 2768 C CA . VAL A 1 359 ? 14.131 3.644 -21.329 1.00 95.69 359 VAL A CA 1
ATOM 2769 C C . VAL A 1 359 ? 14.216 3.974 -22.827 1.00 95.69 359 VAL A C 1
ATOM 2771 O O . VAL A 1 359 ? 15.313 4.245 -23.316 1.00 95.69 359 VAL A O 1
ATOM 2774 N N . PRO A 1 360 ? 13.093 3.978 -23.577 1.00 94.31 360 PRO A N 1
ATOM 2775 C CA . PRO A 1 360 ? 13.109 4.096 -25.039 1.00 94.31 360 PRO A CA 1
ATOM 2776 C C . PRO A 1 360 ? 13.715 5.392 -25.579 1.00 94.31 360 PRO A C 1
ATOM 2778 O O . PRO A 1 360 ? 14.354 5.378 -26.629 1.00 94.31 360 PRO A O 1
ATOM 2781 N N . ASN A 1 361 ? 13.506 6.513 -24.889 1.00 94.12 361 ASN A N 1
ATOM 2782 C CA . ASN A 1 361 ? 14.039 7.808 -25.293 1.00 94.12 361 ASN A CA 1
ATOM 2783 C C . ASN A 1 361 ? 14.256 8.717 -24.080 1.00 94.12 361 ASN A C 1
ATOM 2785 O O . ASN A 1 361 ? 13.342 8.915 -23.279 1.00 94.12 361 ASN A O 1
ATOM 2789 N N . ILE A 1 362 ? 15.443 9.309 -23.987 1.00 95.00 362 ILE A N 1
ATOM 2790 C CA . ILE A 1 362 ? 15.805 10.325 -23.003 1.00 95.00 362 ILE A CA 1
ATOM 2791 C C . ILE A 1 362 ? 16.374 11.526 -23.777 1.00 95.00 362 ILE A C 1
ATOM 2793 O O . ILE A 1 362 ? 17.499 11.437 -24.277 1.00 95.00 362 ILE A O 1
ATOM 2797 N N . PRO A 1 363 ? 15.625 12.636 -23.907 1.00 94.00 363 PRO A N 1
ATOM 2798 C CA . PRO A 1 363 ? 16.037 13.766 -24.742 1.00 94.00 363 PRO A CA 1
ATOM 2799 C C . PRO A 1 363 ? 17.380 14.382 -24.325 1.00 94.00 363 PRO A C 1
ATOM 2801 O O . PRO A 1 363 ? 17.688 14.423 -23.131 1.00 94.00 363 PRO A O 1
ATOM 2804 N N . ALA A 1 364 ? 18.153 14.893 -25.286 1.00 92.88 364 ALA A N 1
ATOM 2805 C CA . ALA A 1 364 ? 19.405 15.623 -25.071 1.00 92.88 364 ALA A CA 1
ATOM 2806 C C . ALA A 1 364 ? 19.233 16.766 -24.061 1.00 92.88 364 ALA A C 1
ATOM 2808 O O . ALA A 1 364 ? 18.308 17.574 -24.181 1.00 92.88 364 ALA A O 1
ATOM 2809 N N . SER A 1 365 ? 20.117 16.837 -23.058 1.00 91.44 365 SER A N 1
ATOM 2810 C CA . SER A 1 365 ? 20.051 17.820 -21.960 1.00 91.44 365 SER A CA 1
ATOM 2811 C C . SER A 1 365 ? 18.672 17.905 -21.271 1.00 91.44 365 SER A C 1
ATOM 2813 O O . SER A 1 365 ? 18.314 18.927 -20.677 1.00 91.44 365 SER A O 1
ATOM 2815 N N . GLY A 1 366 ? 17.860 16.853 -21.402 1.00 90.81 366 GLY A N 1
ATOM 2816 C CA . GLY A 1 366 ? 16.452 16.834 -21.046 1.00 90.81 366 GLY A CA 1
ATOM 2817 C C . GLY A 1 366 ? 16.153 15.957 -19.842 1.00 90.81 366 GLY A C 1
ATOM 2818 O O . GLY A 1 366 ? 17.036 15.433 -19.159 1.00 90.81 366 GLY A O 1
ATOM 2819 N N . THR A 1 367 ? 14.863 15.792 -19.584 1.00 91.06 367 THR A N 1
ATOM 2820 C CA . THR A 1 367 ? 14.360 14.968 -18.490 1.00 91.06 367 THR A CA 1
ATOM 2821 C C . THR A 1 367 ? 13.251 14.077 -19.017 1.00 91.06 367 THR A C 1
ATOM 2823 O O . THR A 1 367 ? 12.410 14.533 -19.790 1.00 91.06 367 THR A O 1
ATOM 2826 N N . VAL A 1 368 ? 13.243 12.821 -18.583 1.00 92.31 368 VAL A N 1
ATOM 2827 C CA . VAL A 1 368 ? 12.137 11.886 -18.799 1.00 92.31 368 VAL A CA 1
ATOM 2828 C C . VAL A 1 368 ? 11.690 11.327 -17.457 1.00 92.31 368 VAL A C 1
ATOM 2830 O O . VAL A 1 368 ? 12.480 11.234 -16.513 1.00 92.31 368 VAL A O 1
ATOM 2833 N N . LYS A 1 369 ? 10.418 10.958 -17.368 1.00 90.12 369 LYS A N 1
ATOM 2834 C CA . LYS A 1 369 ? 9.856 10.294 -16.199 1.00 90.12 369 LYS A CA 1
ATOM 2835 C C . LYS A 1 369 ? 9.471 8.866 -16.546 1.00 90.12 369 LYS A C 1
ATOM 2837 O O . LYS A 1 369 ? 9.031 8.580 -17.656 1.00 90.12 369 LYS A O 1
ATOM 2842 N N . ILE A 1 370 ? 9.631 7.978 -15.579 1.00 93.50 370 ILE A N 1
ATOM 2843 C CA . ILE A 1 370 ? 9.110 6.614 -15.630 1.00 93.50 370 ILE A CA 1
ATOM 2844 C C . ILE A 1 370 ? 8.393 6.317 -14.318 1.00 93.50 370 ILE A C 1
ATOM 2846 O O . ILE A 1 370 ? 8.646 6.960 -13.298 1.00 93.50 370 ILE A O 1
ATOM 2850 N N . ASN A 1 371 ? 7.520 5.323 -14.337 1.00 88.00 371 ASN A N 1
ATOM 2851 C CA . ASN A 1 371 ? 6.720 4.941 -13.187 1.00 88.00 371 ASN A CA 1
ATOM 2852 C C . ASN A 1 371 ? 7.043 3.510 -12.775 1.00 88.00 371 ASN A C 1
ATOM 2854 O O . ASN A 1 371 ? 7.056 2.617 -13.612 1.00 88.00 371 ASN A O 1
ATOM 2858 N N . MET A 1 372 ? 7.274 3.279 -11.488 1.00 91.94 372 MET A N 1
ATOM 2859 C CA . MET A 1 372 ? 7.442 1.950 -10.906 1.00 91.94 372 MET A CA 1
ATOM 2860 C C . MET A 1 372 ? 6.204 1.597 -10.083 1.00 91.94 372 MET A C 1
ATOM 2862 O O . MET A 1 372 ? 5.796 2.410 -9.261 1.00 91.94 372 MET A O 1
ATOM 2866 N N . ILE A 1 373 ? 5.638 0.399 -10.229 1.00 90.44 373 ILE A N 1
ATOM 2867 C CA . ILE A 1 373 ? 4.540 -0.101 -9.380 1.00 90.44 373 ILE A CA 1
ATOM 2868 C C . ILE A 1 373 ? 4.935 -1.365 -8.620 1.00 90.44 373 ILE A C 1
ATOM 2870 O O . ILE A 1 373 ? 5.768 -2.135 -9.098 1.00 90.44 373 ILE A O 1
ATOM 2874 N N . TYR A 1 374 ? 4.341 -1.554 -7.437 1.00 92.44 374 TYR A N 1
ATOM 2875 C CA . TYR A 1 374 ? 4.540 -2.728 -6.583 1.00 92.44 374 TYR A CA 1
ATOM 2876 C C . TYR A 1 374 ? 3.395 -2.988 -5.593 1.00 92.44 374 TYR A C 1
ATOM 2878 O O . TYR A 1 374 ? 2.417 -2.238 -5.534 1.00 92.44 374 TYR A O 1
ATOM 2886 N N . GLY A 1 375 ? 3.489 -4.076 -4.824 1.00 85.06 375 GLY A N 1
ATOM 2887 C CA . GLY A 1 375 ? 2.504 -4.453 -3.810 1.00 85.06 375 GLY A CA 1
ATOM 2888 C C . GLY A 1 375 ? 1.353 -5.288 -4.353 1.00 85.06 375 GLY A C 1
ATOM 2889 O O . GLY A 1 375 ? 0.222 -5.121 -3.904 1.00 85.06 375 GLY A O 1
ATOM 2890 N N . ASN A 1 376 ? 1.626 -6.160 -5.327 1.00 90.56 376 ASN A N 1
ATOM 2891 C CA . ASN A 1 376 ? 0.666 -7.140 -5.832 1.00 90.56 376 ASN A CA 1
ATOM 2892 C C . ASN A 1 376 ? 1.076 -8.554 -5.380 1.00 90.56 376 ASN A C 1
ATOM 2894 O O . ASN A 1 376 ? 1.922 -9.180 -6.022 1.00 90.56 376 ASN A O 1
ATOM 2898 N N . PRO A 1 377 ? 0.451 -9.117 -4.328 1.00 89.62 377 PRO A N 1
ATOM 2899 C CA . PRO A 1 377 ? 0.824 -10.430 -3.795 1.00 89.62 377 PRO A CA 1
ATOM 2900 C C . PRO A 1 377 ? 0.674 -11.589 -4.791 1.00 89.62 377 PRO A C 1
ATOM 2902 O O . PRO A 1 377 ? 1.287 -12.637 -4.602 1.00 89.62 377 PRO A O 1
ATOM 2905 N N . SER A 1 378 ? -0.144 -11.415 -5.835 1.00 92.12 378 SER A N 1
ATOM 2906 C CA . SER A 1 378 ? -0.408 -12.440 -6.853 1.00 92.12 378 SER A CA 1
ATOM 2907 C C . SER A 1 378 ? 0.515 -12.336 -8.073 1.00 92.12 378 SER A C 1
ATOM 2909 O O . SER A 1 378 ? 0.422 -13.173 -8.969 1.00 92.12 378 SER A O 1
ATOM 2911 N N . ALA A 1 379 ? 1.387 -11.324 -8.141 1.00 92.69 379 ALA A N 1
ATOM 2912 C CA . ALA A 1 379 ? 2.268 -11.113 -9.284 1.00 92.69 379 ALA A CA 1
ATOM 2913 C C . ALA A 1 379 ? 3.472 -12.073 -9.288 1.00 92.69 379 ALA A C 1
ATOM 2915 O O . ALA A 1 379 ? 4.122 -12.330 -8.265 1.00 92.69 379 ALA A O 1
ATOM 2916 N N . THR A 1 380 ? 3.792 -12.580 -10.478 1.00 93.75 380 THR A N 1
ATOM 2917 C CA . THR A 1 380 ? 5.047 -13.280 -10.787 1.00 93.75 380 THR A CA 1
ATOM 2918 C C . THR A 1 380 ? 6.076 -12.286 -11.312 1.00 93.75 380 THR A C 1
ATOM 2920 O O . THR A 1 380 ? 5.691 -11.273 -11.886 1.00 93.75 380 THR A O 1
ATOM 2923 N N . SER A 1 381 ? 7.371 -12.562 -11.160 1.00 94.25 381 SER A N 1
ATOM 2924 C CA . SER A 1 381 ? 8.407 -11.672 -11.704 1.00 94.25 381 SER A CA 1
ATOM 2925 C C . SER A 1 381 ? 8.339 -11.591 -13.236 1.00 94.25 381 SER A C 1
ATOM 2927 O O . SER A 1 381 ? 8.160 -12.614 -13.893 1.00 94.25 381 SER A O 1
ATOM 2929 N N . GLU A 1 382 ? 8.486 -10.381 -13.780 1.00 95.94 382 GLU A N 1
ATOM 2930 C CA . GLU A 1 382 ? 8.722 -10.099 -15.209 1.00 95.94 382 GLU A CA 1
ATOM 2931 C C . GLU A 1 382 ? 10.139 -9.543 -15.445 1.00 95.94 382 GLU A C 1
ATOM 2933 O O . GLU A 1 382 ? 10.443 -9.052 -16.526 1.00 95.94 382 GLU A O 1
ATOM 2938 N N . SER A 1 383 ? 11.007 -9.615 -14.429 1.00 94.94 383 SER A N 1
ATOM 2939 C CA . SER A 1 383 ? 12.412 -9.222 -14.542 1.00 94.94 383 SER A CA 1
ATOM 2940 C C . SER A 1 383 ? 13.116 -10.111 -15.562 1.00 94.94 383 SER A C 1
ATOM 2942 O O . SER A 1 383 ? 13.163 -11.327 -15.375 1.00 94.94 383 SER A O 1
ATOM 2944 N N . ASP A 1 384 ? 13.705 -9.510 -16.589 1.00 91.75 384 ASP A N 1
ATOM 2945 C CA . ASP A 1 384 ? 14.281 -10.229 -17.720 1.00 91.75 384 ASP A CA 1
ATOM 2946 C C . ASP A 1 384 ? 15.497 -9.475 -18.279 1.00 91.75 384 ASP A C 1
ATOM 2948 O O . ASP A 1 384 ? 15.407 -8.322 -18.711 1.00 91.75 384 ASP A O 1
ATOM 2952 N N . ILE A 1 385 ? 16.664 -10.121 -18.230 1.00 85.50 385 ILE A N 1
ATOM 2953 C CA . ILE A 1 385 ? 17.932 -9.500 -18.628 1.00 85.50 385 ILE A CA 1
ATOM 2954 C C . ILE A 1 385 ? 18.018 -9.293 -20.145 1.00 85.50 385 ILE A C 1
ATOM 2956 O O . ILE A 1 385 ? 18.449 -8.224 -20.578 1.00 85.50 385 ILE A O 1
ATOM 2960 N N . ASP A 1 386 ? 17.531 -10.252 -20.936 1.00 82.88 386 ASP A N 1
ATOM 2961 C CA . ASP A 1 386 ? 17.649 -10.284 -22.401 1.00 82.88 386 ASP A CA 1
ATOM 2962 C C . ASP A 1 386 ? 16.810 -9.192 -23.086 1.00 82.88 386 ASP A C 1
ATOM 2964 O O . ASP A 1 386 ? 17.165 -8.671 -24.144 1.00 82.88 386 ASP A O 1
ATOM 2968 N N . SER A 1 387 ? 15.676 -8.820 -22.492 1.00 88.00 387 SER A N 1
ATOM 2969 C CA . SER A 1 387 ? 14.819 -7.729 -22.964 1.00 88.00 387 SER A CA 1
ATOM 2970 C C . SER A 1 387 ? 15.266 -6.355 -22.456 1.00 88.00 387 SER A C 1
ATOM 2972 O O . SER A 1 387 ? 14.887 -5.331 -23.043 1.00 88.00 387 SER A O 1
ATOM 2974 N N . THR A 1 388 ? 16.063 -6.315 -21.384 1.00 88.62 388 THR A N 1
ATOM 2975 C CA . THR A 1 388 ? 16.538 -5.082 -20.738 1.00 88.62 388 THR A CA 1
ATOM 2976 C C . THR A 1 388 ? 17.860 -4.616 -21.323 1.00 88.62 388 THR A C 1
ATOM 2978 O O . THR A 1 388 ? 18.008 -3.439 -21.664 1.00 88.62 388 THR A O 1
ATOM 2981 N N . PHE A 1 389 ? 18.807 -5.534 -21.478 1.00 82.31 389 PHE A N 1
ATOM 2982 C CA . PHE A 1 389 ? 20.101 -5.283 -22.091 1.00 82.31 389 PHE A CA 1
ATOM 2983 C C . PHE A 1 389 ? 20.110 -5.762 -23.532 1.00 82.31 389 PHE A C 1
ATOM 2985 O O . PHE A 1 389 ? 19.377 -6.661 -23.925 1.00 82.31 389 PHE A O 1
ATOM 2992 N N . TYR A 1 390 ? 20.948 -5.135 -24.346 1.00 73.25 390 TYR A N 1
ATOM 2993 C CA . TYR A 1 390 ? 21.219 -5.669 -25.667 1.00 73.25 390 TYR A CA 1
ATOM 2994 C C . TYR A 1 390 ? 22.188 -6.828 -25.546 1.00 73.25 390 TYR A C 1
ATOM 2996 O O . TYR A 1 390 ? 23.314 -6.650 -25.082 1.00 73.25 390 TYR A O 1
ATOM 3004 N N . ASP A 1 391 ? 21.755 -7.988 -26.014 1.00 62.34 391 ASP A N 1
ATOM 3005 C CA . ASP A 1 391 ? 22.625 -9.140 -26.092 1.00 62.34 391 ASP A CA 1
ATOM 3006 C C . ASP A 1 391 ? 23.682 -8.916 -27.190 1.00 62.34 391 ASP A C 1
ATOM 3008 O O . ASP A 1 391 ? 23.371 -8.579 -28.341 1.00 62.34 391 ASP A O 1
ATOM 3012 N N . GLY A 1 392 ? 24.954 -9.055 -26.818 1.00 66.31 392 GLY A N 1
ATOM 3013 C CA . GLY A 1 392 ? 26.078 -9.070 -27.747 1.00 66.31 392 GLY A CA 1
ATOM 3014 C C . GLY A 1 392 ? 27.047 -7.885 -27.681 1.00 66.31 392 GLY A C 1
ATOM 3015 O O . GLY A 1 392 ? 27.361 -7.332 -26.629 1.00 66.31 392 GLY A O 1
ATOM 3016 N N . THR A 1 393 ? 27.652 -7.558 -28.825 1.00 76.81 393 THR A N 1
ATOM 3017 C CA . THR A 1 393 ? 28.766 -6.598 -28.912 1.00 76.81 393 THR A CA 1
ATOM 3018 C C . THR A 1 393 ? 28.346 -5.379 -29.717 1.00 76.81 393 THR A C 1
ATOM 3020 O O . THR A 1 393 ? 28.010 -5.498 -30.896 1.00 76.81 393 THR A O 1
ATOM 3023 N N . LEU A 1 394 ? 28.388 -4.196 -29.107 1.00 81.88 394 LEU A N 1
ATOM 3024 C CA . LEU A 1 394 ? 28.209 -2.941 -29.815 1.00 81.88 394 LEU A CA 1
ATOM 3025 C C . LEU A 1 394 ? 29.416 -2.696 -30.723 1.00 81.88 394 LEU A C 1
ATOM 3027 O O . LEU A 1 394 ? 30.545 -2.533 -30.266 1.00 81.88 394 LEU A O 1
ATOM 3031 N N . TYR A 1 395 ? 29.155 -2.640 -32.021 1.00 86.12 395 TYR A N 1
ATOM 3032 C CA . TYR A 1 395 ? 30.113 -2.320 -33.064 1.00 86.12 395 TYR A CA 1
ATOM 3033 C C . TYR A 1 395 ? 29.795 -0.937 -33.618 1.00 86.12 395 TYR A C 1
ATOM 3035 O O . TYR A 1 395 ? 28.777 -0.740 -34.286 1.00 86.12 395 TYR A O 1
ATOM 3043 N N . TYR A 1 396 ? 30.652 0.034 -33.309 1.00 88.56 396 TYR A N 1
ATOM 3044 C CA . TYR A 1 396 ? 30.471 1.420 -33.709 1.00 88.56 396 TYR A CA 1
ATOM 3045 C C . TYR A 1 396 ? 31.619 1.869 -34.616 1.00 88.56 396 TYR A C 1
ATOM 3047 O O . TYR A 1 396 ? 32.795 1.827 -34.250 1.00 88.56 396 TYR A O 1
ATOM 3055 N N . THR A 1 397 ? 31.271 2.286 -35.831 1.00 89.69 397 THR A N 1
ATOM 3056 C CA . THR A 1 397 ? 32.202 2.832 -36.811 1.00 89.69 397 THR A CA 1
ATOM 3057 C C . THR A 1 397 ? 31.839 4.260 -37.180 1.00 89.69 397 THR A C 1
ATOM 3059 O O . THR A 1 397 ? 30.666 4.607 -37.302 1.00 89.69 397 THR A O 1
ATOM 3062 N N . ARG A 1 398 ? 32.865 5.088 -37.395 1.00 91.19 398 ARG A N 1
ATOM 3063 C CA . ARG A 1 398 ? 32.735 6.456 -37.921 1.00 91.19 398 ARG A CA 1
ATOM 3064 C C . ARG A 1 398 ? 33.778 6.703 -39.001 1.00 91.19 398 ARG A C 1
ATOM 3066 O O . ARG A 1 398 ? 34.818 6.038 -39.027 1.00 91.19 398 ARG A O 1
ATOM 3073 N N . TYR A 1 399 ? 33.518 7.651 -39.895 1.00 91.81 399 TYR A N 1
ATOM 3074 C CA . TYR A 1 399 ? 34.493 8.007 -40.920 1.00 91.81 399 TYR A CA 1
ATOM 3075 C C . TYR A 1 399 ? 35.620 8.835 -40.333 1.00 91.81 399 TYR A C 1
ATOM 3077 O O . TYR A 1 399 ? 35.388 9.888 -39.741 1.00 91.81 399 TYR A O 1
ATOM 3085 N N . SER A 1 400 ? 36.847 8.365 -40.532 1.00 89.62 400 SER A N 1
ATOM 3086 C CA . SER A 1 400 ? 38.037 9.068 -40.076 1.00 89.62 400 SER A CA 1
ATOM 3087 C C . SER A 1 400 ? 39.212 8.778 -40.990 1.00 89.62 400 SER A C 1
ATOM 3089 O O . SER A 1 400 ? 39.503 7.624 -41.286 1.00 89.62 400 SER A O 1
ATOM 3091 N N . THR A 1 401 ? 39.905 9.825 -41.426 1.00 90.06 401 THR A N 1
ATOM 3092 C CA . THR A 1 401 ? 41.187 9.723 -42.143 1.00 90.06 401 THR A CA 1
ATOM 3093 C C . THR A 1 401 ? 42.387 9.829 -41.199 1.00 90.06 401 THR A C 1
ATOM 3095 O O . THR A 1 401 ? 43.527 9.884 -41.657 1.00 90.06 401 THR A O 1
ATOM 3098 N N . SER A 1 402 ? 42.142 9.933 -39.891 1.00 87.06 402 SER A N 1
ATOM 3099 C CA . SER A 1 402 ? 43.188 10.050 -38.878 1.00 87.06 402 SER A CA 1
ATOM 3100 C C . SER A 1 402 ? 43.930 8.725 -38.713 1.00 87.06 402 SER A C 1
ATOM 3102 O O . SER A 1 402 ? 43.311 7.666 -38.662 1.00 87.06 402 SER A O 1
ATOM 3104 N N . ASN A 1 403 ? 45.255 8.800 -38.573 1.00 86.19 403 ASN A N 1
ATOM 3105 C CA . ASN A 1 403 ? 46.129 7.655 -38.311 1.00 86.19 403 ASN A CA 1
ATOM 3106 C C . ASN A 1 403 ? 46.769 7.826 -36.923 1.00 86.19 403 ASN A C 1
ATOM 3108 O O . ASN A 1 403 ? 47.886 8.332 -36.846 1.00 86.19 403 ASN A O 1
ATOM 3112 N N . PRO A 1 404 ? 46.043 7.509 -35.837 1.00 84.69 404 PRO A N 1
ATOM 3113 C CA . PRO A 1 404 ? 46.554 7.664 -34.477 1.00 84.69 404 PRO A CA 1
ATOM 3114 C C . PRO A 1 404 ? 47.704 6.686 -34.204 1.00 84.69 404 PRO A C 1
ATOM 3116 O O . PRO A 1 404 ? 47.669 5.552 -34.679 1.00 84.69 404 PRO A O 1
ATOM 3119 N N . GLU A 1 405 ? 48.690 7.094 -33.405 1.00 83.00 405 GLU A N 1
ATOM 3120 C CA . GLU A 1 405 ? 49.817 6.242 -32.982 1.00 83.00 405 GLU A CA 1
ATOM 3121 C C . GLU A 1 405 ? 49.730 5.832 -31.501 1.00 83.00 405 GLU A C 1
ATOM 3123 O O . GLU A 1 405 ? 50.534 5.035 -31.013 1.00 83.00 405 GLU A O 1
ATOM 3128 N N . SER A 1 406 ? 48.726 6.333 -30.775 1.00 80.56 406 SER A N 1
ATOM 3129 C CA . SER A 1 406 ? 48.466 6.005 -29.370 1.00 80.56 406 SER A CA 1
ATOM 3130 C C . SER A 1 406 ? 46.974 5.800 -29.084 1.00 80.56 406 SER A C 1
ATOM 3132 O O . SER A 1 406 ? 46.111 6.169 -29.883 1.00 80.56 406 SER A O 1
ATOM 3134 N N . LEU A 1 407 ? 46.662 5.215 -27.920 1.00 75.94 407 LEU A N 1
ATOM 3135 C CA . LEU A 1 407 ? 45.282 5.045 -27.453 1.00 75.94 407 LEU A CA 1
ATOM 3136 C C . LEU A 1 407 ? 44.565 6.396 -27.316 1.00 75.94 407 LEU A C 1
ATOM 3138 O O . LEU A 1 407 ? 43.453 6.544 -27.813 1.00 75.94 407 LEU A O 1
ATOM 3142 N N . ASP A 1 408 ? 45.210 7.386 -26.697 1.00 79.69 408 ASP A N 1
ATOM 3143 C CA . ASP A 1 408 ? 44.622 8.713 -26.480 1.00 79.69 408 ASP A CA 1
ATOM 3144 C C . ASP A 1 408 ? 44.344 9.436 -27.804 1.00 79.69 408 ASP A C 1
ATOM 3146 O O . ASP A 1 408 ? 43.283 10.039 -27.986 1.00 79.69 408 ASP A O 1
ATOM 3150 N N . GLU A 1 409 ? 45.263 9.332 -28.767 1.00 84.12 409 GLU A N 1
ATOM 3151 C CA . GLU A 1 409 ? 45.042 9.835 -30.124 1.00 84.12 409 GLU A CA 1
ATOM 3152 C C . GLU A 1 409 ? 43.901 9.097 -30.826 1.00 84.12 409 GLU A C 1
ATOM 3154 O O . GLU A 1 409 ? 43.110 9.733 -31.517 1.00 84.12 409 GLU A O 1
ATOM 3159 N N . GLY A 1 410 ? 43.772 7.782 -30.623 1.00 83.06 410 GLY A N 1
ATOM 3160 C CA . GLY A 1 410 ? 42.672 6.978 -31.158 1.00 83.06 410 GLY A CA 1
ATOM 3161 C C . GLY A 1 410 ? 41.311 7.382 -30.596 1.00 83.06 410 GLY A C 1
ATOM 3162 O O . GLY A 1 410 ? 40.363 7.575 -31.359 1.00 83.06 410 GLY A O 1
ATOM 3163 N N . ILE A 1 411 ? 41.226 7.597 -29.280 1.00 81.81 411 ILE A N 1
ATOM 3164 C CA . ILE A 1 411 ? 40.016 8.090 -28.607 1.00 81.81 411 ILE A CA 1
ATOM 3165 C C . ILE A 1 411 ? 39.629 9.467 -29.157 1.00 81.81 411 ILE A C 1
ATOM 3167 O O . ILE A 1 411 ? 38.468 9.699 -29.497 1.00 81.81 411 ILE A O 1
ATOM 3171 N N . ASN A 1 412 ? 40.591 10.385 -29.279 1.00 83.81 412 ASN A N 1
ATOM 3172 C CA . ASN A 1 412 ? 40.335 11.725 -29.808 1.00 83.81 412 ASN A CA 1
ATOM 3173 C C . ASN A 1 412 ? 39.938 11.688 -31.290 1.00 83.81 412 ASN A C 1
ATOM 3175 O O . ASN A 1 412 ? 38.981 12.351 -31.686 1.00 83.81 412 ASN A O 1
ATOM 3179 N N . ALA A 1 413 ? 40.607 10.862 -32.096 1.00 85.81 413 ALA A N 1
ATOM 3180 C CA . ALA A 1 413 ? 40.282 10.665 -33.504 1.00 85.81 413 ALA A CA 1
ATOM 3181 C C . ALA A 1 413 ? 38.869 10.101 -33.704 1.00 85.81 413 ALA A C 1
ATOM 3183 O O . ALA A 1 413 ? 38.197 10.504 -34.651 1.00 85.81 413 ALA A O 1
ATOM 3184 N N . PHE A 1 414 ? 38.405 9.208 -32.824 1.00 86.81 414 PHE A N 1
ATOM 3185 C CA . PHE A 1 414 ? 37.034 8.695 -32.850 1.00 86.81 414 PHE A CA 1
ATOM 3186 C C . PHE A 1 414 ? 36.010 9.778 -32.480 1.00 86.81 414 PHE A C 1
ATOM 3188 O O . PHE A 1 414 ? 34.998 9.944 -33.165 1.00 86.81 414 PHE A O 1
ATOM 3195 N N . LYS A 1 415 ? 36.285 10.561 -31.428 1.00 85.56 415 LYS A N 1
ATOM 3196 C CA . LYS A 1 415 ? 35.422 11.678 -31.006 1.00 85.56 415 LYS A CA 1
ATOM 3197 C C . LYS A 1 415 ? 35.266 12.731 -32.106 1.00 85.56 415 LYS A C 1
ATOM 3199 O O . LYS A 1 415 ? 34.162 13.214 -32.330 1.00 85.56 415 LYS A O 1
ATOM 3204 N N . SER A 1 416 ? 36.348 13.043 -32.821 1.00 86.19 416 SER A N 1
ATOM 3205 C CA . SER A 1 416 ? 36.355 14.005 -33.934 1.00 86.19 416 SER A CA 1
ATOM 3206 C C . SER A 1 416 ? 35.921 13.426 -35.289 1.00 86.19 416 SER A C 1
ATOM 3208 O O . SER A 1 416 ? 35.854 14.175 -36.262 1.00 86.19 416 SER A O 1
ATOM 3210 N N . ALA A 1 417 ? 35.663 12.118 -35.380 1.00 89.94 417 ALA A N 1
ATOM 3211 C CA . ALA A 1 417 ? 35.172 11.473 -36.596 1.00 89.94 417 ALA A CA 1
ATOM 3212 C C . ALA A 1 417 ? 33.728 11.899 -36.914 1.00 89.94 417 ALA A C 1
ATOM 3214 O O . ALA A 1 417 ? 33.026 12.428 -36.055 1.00 89.94 417 ALA A O 1
ATOM 3215 N N . SER A 1 418 ? 33.275 11.663 -38.145 1.00 83.56 418 SER A N 1
ATOM 3216 C CA . SER A 1 418 ? 31.933 12.055 -38.590 1.00 83.56 418 SER A CA 1
ATOM 3217 C C . SER A 1 418 ? 31.033 10.853 -38.853 1.00 83.56 418 SER A C 1
ATOM 3219 O O . SER A 1 418 ? 31.459 9.869 -39.471 1.00 83.56 418 SER A O 1
ATOM 3221 N N . ASP A 1 419 ? 29.766 10.983 -38.472 1.00 85.00 419 ASP A N 1
ATOM 3222 C CA . ASP A 1 419 ? 28.717 10.041 -38.855 1.00 85.00 419 ASP A CA 1
ATOM 3223 C C . ASP A 1 419 ? 28.306 10.288 -40.307 1.00 85.00 419 ASP A C 1
ATOM 3225 O O . ASP A 1 419 ? 28.013 11.414 -40.709 1.00 85.00 419 ASP A O 1
ATOM 3229 N N . GLN A 1 420 ? 28.331 9.235 -41.122 1.00 87.50 420 GLN A N 1
ATOM 3230 C CA . GLN A 1 420 ? 27.967 9.305 -42.536 1.00 87.50 420 GLN A CA 1
ATOM 3231 C C . GLN A 1 420 ? 27.460 7.942 -43.043 1.00 87.50 420 GLN A C 1
ATOM 3233 O O . GLN A 1 420 ? 27.761 6.914 -42.430 1.00 87.50 420 GLN A O 1
ATOM 3238 N N . PRO A 1 421 ? 26.732 7.890 -44.177 1.00 88.50 421 PRO A N 1
ATOM 3239 C CA . PRO A 1 421 ? 26.236 6.633 -44.739 1.00 88.50 421 PRO A CA 1
ATOM 3240 C C . PRO A 1 421 ? 27.347 5.590 -44.957 1.00 88.50 421 PRO A C 1
ATOM 3242 O O . PRO A 1 421 ? 28.419 5.907 -45.470 1.00 88.50 421 PRO A O 1
ATOM 3245 N N . GLY A 1 422 ? 27.082 4.335 -44.575 1.00 88.56 422 GLY A N 1
ATOM 3246 C CA . GLY A 1 422 ? 28.059 3.233 -44.598 1.00 88.56 422 GLY A CA 1
ATOM 3247 C C . GLY A 1 422 ? 28.885 3.080 -43.310 1.00 88.56 422 GLY A C 1
ATOM 3248 O O . GLY A 1 422 ? 29.711 2.176 -43.203 1.00 88.56 422 GLY A O 1
ATOM 3249 N N . TYR A 1 423 ? 28.660 3.943 -42.322 1.00 92.06 423 TYR A N 1
ATOM 3250 C CA . TYR A 1 423 ? 29.215 3.857 -40.974 1.00 92.06 423 TYR A CA 1
ATOM 3251 C C . TYR A 1 423 ? 28.047 3.829 -39.995 1.00 92.06 423 TYR A C 1
ATOM 3253 O O . TYR A 1 423 ? 26.995 4.407 -40.276 1.00 92.06 423 TYR A O 1
ATOM 3261 N N . CYS A 1 424 ? 28.171 3.085 -38.902 1.00 87.50 424 CYS A N 1
ATOM 3262 C CA . CYS A 1 424 ? 27.018 2.817 -38.053 1.00 87.50 424 CYS A CA 1
ATOM 3263 C C . CYS A 1 424 ? 27.397 2.462 -36.623 1.00 87.50 424 CYS A C 1
ATOM 3265 O O . CYS A 1 424 ? 28.478 1.943 -36.355 1.00 87.50 424 CYS A O 1
ATOM 3267 N N . LYS A 1 425 ? 26.443 2.686 -35.721 1.00 87.50 425 LYS A N 1
ATOM 3268 C CA . LYS A 1 425 ? 26.391 2.100 -34.386 1.00 87.50 425 LYS A CA 1
ATOM 3269 C C . LYS A 1 425 ? 25.428 0.914 -34.449 1.00 87.50 425 LYS A C 1
ATOM 3271 O O . LYS A 1 425 ? 24.244 1.109 -34.712 1.00 87.50 425 LYS A O 1
ATOM 3276 N N . LYS A 1 426 ? 25.931 -0.312 -34.288 1.00 82.19 426 LYS A N 1
ATOM 3277 C CA . LYS A 1 426 ? 25.142 -1.538 -34.472 1.00 82.19 426 LYS A CA 1
ATOM 3278 C C . LYS A 1 426 ? 25.513 -2.599 -33.448 1.00 82.19 426 LYS A C 1
ATOM 3280 O O . LYS A 1 426 ? 26.687 -2.894 -33.262 1.00 82.19 426 LYS A O 1
ATOM 3285 N N . PHE A 1 427 ? 24.511 -3.226 -32.843 1.00 81.44 427 PHE A N 1
ATOM 3286 C CA . PHE A 1 427 ? 24.720 -4.429 -32.042 1.00 81.44 427 PHE A CA 1
ATOM 3287 C C . PHE A 1 427 ? 24.911 -5.643 -32.945 1.00 81.44 427 PHE A C 1
ATOM 3289 O O . PHE A 1 427 ? 24.119 -5.907 -33.854 1.00 81.44 427 PHE A O 1
ATOM 3296 N N . ILE A 1 428 ? 26.000 -6.364 -32.709 1.00 79.50 428 ILE A N 1
ATOM 3297 C CA . ILE A 1 428 ? 26.329 -7.581 -33.429 1.00 79.50 428 ILE A CA 1
ATOM 3298 C C . ILE A 1 428 ? 25.681 -8.763 -32.725 1.00 79.50 428 ILE A C 1
ATOM 3300 O O . ILE A 1 428 ? 26.041 -9.095 -31.601 1.00 79.50 428 ILE A O 1
ATOM 3304 N N . THR A 1 429 ? 24.774 -9.415 -33.445 1.00 72.25 429 THR A N 1
ATOM 3305 C CA . THR A 1 429 ? 24.105 -10.656 -33.035 1.00 72.25 429 THR A CA 1
ATOM 3306 C C . THR A 1 429 ? 24.567 -11.867 -33.853 1.00 72.25 429 THR A C 1
ATOM 3308 O O . THR A 1 429 ? 24.368 -13.006 -33.445 1.00 72.25 429 THR A O 1
ATOM 3311 N N . ASN A 1 430 ? 25.224 -11.640 -35.001 1.00 80.81 430 ASN A N 1
ATOM 3312 C CA . ASN A 1 430 ? 25.892 -12.670 -35.796 1.00 80.81 430 ASN A CA 1
ATOM 3313 C C . ASN A 1 430 ? 27.404 -12.416 -35.812 1.00 80.81 430 ASN A C 1
ATOM 3315 O O . ASN A 1 430 ? 27.875 -11.440 -36.396 1.00 80.81 430 ASN A O 1
ATOM 3319 N N . TYR A 1 431 ? 28.152 -13.330 -35.199 1.00 81.38 431 TYR A N 1
ATOM 3320 C CA . TYR A 1 431 ? 29.597 -13.223 -35.012 1.00 81.38 431 TYR A CA 1
ATOM 3321 C C . TYR A 1 431 ? 30.434 -13.725 -36.196 1.00 81.38 431 TYR A C 1
ATOM 3323 O O . TYR A 1 431 ? 31.652 -13.871 -36.088 1.00 81.38 431 TYR A O 1
ATOM 3331 N N . GLU A 1 432 ? 29.812 -13.967 -37.348 1.00 84.69 432 GLU A N 1
ATOM 3332 C CA . GLU A 1 432 ? 30.512 -14.373 -38.560 1.00 84.69 432 GLU A CA 1
ATOM 3333 C C . GLU A 1 432 ? 30.922 -13.166 -39.417 1.00 84.69 432 GLU A C 1
ATOM 3335 O O . GLU A 1 432 ? 30.090 -12.369 -39.850 1.00 84.69 432 GLU A O 1
ATOM 3340 N N . ASN A 1 433 ? 32.220 -13.065 -39.730 1.00 86.31 433 ASN A N 1
ATOM 3341 C CA . ASN A 1 433 ? 32.779 -12.116 -40.705 1.00 86.31 433 ASN A CA 1
ATOM 3342 C C . ASN A 1 433 ? 32.339 -10.650 -40.488 1.00 86.31 433 ASN A C 1
ATOM 3344 O O . ASN A 1 433 ? 31.860 -9.994 -41.412 1.00 86.31 433 ASN A O 1
ATOM 3348 N N . ILE A 1 434 ? 32.465 -10.127 -39.268 1.00 87.81 434 ILE A N 1
ATOM 3349 C CA . ILE A 1 434 ? 32.083 -8.744 -38.941 1.00 87.81 434 ILE A CA 1
ATOM 3350 C C . ILE A 1 434 ? 33.098 -7.771 -39.560 1.00 87.81 434 ILE A C 1
ATOM 3352 O O . ILE A 1 434 ? 34.259 -7.746 -39.154 1.00 87.81 434 ILE A O 1
ATOM 3356 N N . ALA A 1 435 ? 32.675 -6.943 -40.518 1.00 88.81 435 ALA A N 1
ATOM 3357 C CA . ALA A 1 435 ? 33.507 -5.870 -41.062 1.00 88.81 435 ALA A CA 1
ATOM 3358 C C . ALA A 1 435 ? 32.661 -4.658 -41.455 1.00 88.81 435 ALA A C 1
ATOM 3360 O O . ALA A 1 435 ? 31.546 -4.809 -41.955 1.00 88.81 435 ALA A O 1
ATOM 3361 N N . ASN A 1 436 ? 33.215 -3.447 -41.321 1.00 90.44 436 ASN A N 1
ATOM 3362 C CA . ASN A 1 436 ? 32.526 -2.227 -41.750 1.00 90.44 436 ASN A CA 1
ATOM 3363 C C . ASN A 1 436 ? 32.067 -2.298 -43.211 1.00 90.44 436 ASN A C 1
ATOM 3365 O O . ASN A 1 436 ? 31.030 -1.744 -43.536 1.00 90.44 436 ASN A O 1
ATOM 3369 N N . SER A 1 437 ? 32.805 -2.999 -44.074 1.00 91.19 437 SER A N 1
ATOM 3370 C CA . SER A 1 437 ? 32.548 -3.068 -45.512 1.00 91.19 437 SER A CA 1
ATOM 3371 C C . SER A 1 437 ? 31.474 -4.056 -45.958 1.00 91.19 437 SER A C 1
ATOM 3373 O O . SER A 1 437 ? 31.200 -4.154 -47.152 1.00 91.19 437 SER A O 1
ATOM 3375 N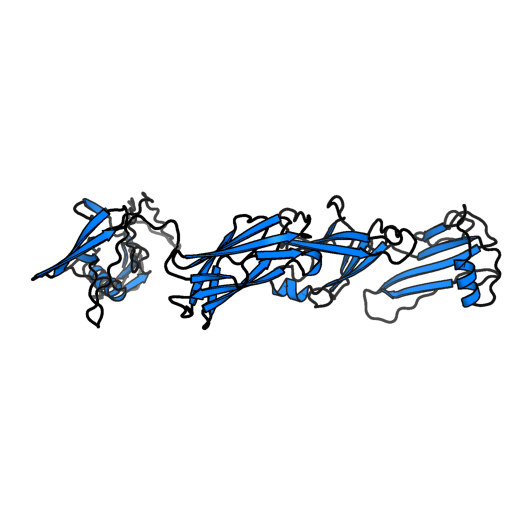 N . ASN A 1 438 ? 30.877 -4.817 -45.042 1.00 90.75 438 ASN A N 1
ATOM 3376 C CA . ASN A 1 438 ? 29.863 -5.810 -45.380 1.00 90.75 438 ASN A CA 1
ATOM 3377 C C . ASN A 1 438 ? 28.578 -5.615 -44.568 1.00 90.75 438 ASN A C 1
ATOM 3379 O O . ASN A 1 438 ? 28.529 -4.832 -43.622 1.00 90.75 438 ASN A O 1
ATOM 3383 N N . SER A 1 439 ? 27.531 -6.348 -44.944 1.00 84.62 439 SER A N 1
ATOM 3384 C CA . SER A 1 439 ? 26.213 -6.287 -44.303 1.00 84.62 439 SER A CA 1
ATOM 3385 C C . SER A 1 439 ? 26.195 -6.796 -42.858 1.00 84.62 439 SER A C 1
ATOM 3387 O O . SER A 1 439 ? 25.282 -6.452 -42.104 1.00 84.62 439 SER A O 1
ATOM 3389 N N . ASN A 1 440 ? 27.181 -7.608 -42.460 1.00 86.12 440 ASN A N 1
ATOM 3390 C CA . ASN A 1 440 ? 27.294 -8.090 -41.085 1.00 86.12 440 ASN A CA 1
ATOM 3391 C C . ASN A 1 440 ? 27.760 -6.948 -40.163 1.00 86.12 440 ASN A C 1
ATOM 3393 O O . ASN A 1 440 ? 27.220 -6.815 -39.067 1.00 86.12 440 ASN A O 1
ATOM 3397 N N . GLY A 1 441 ? 28.629 -6.048 -40.642 1.00 86.06 441 GLY A N 1
ATOM 3398 C CA . GLY A 1 441 ? 28.888 -4.735 -40.037 1.00 86.06 441 GLY A CA 1
ATOM 3399 C C . GLY A 1 441 ? 27.957 -3.632 -40.566 1.00 86.06 441 GLY A C 1
ATOM 3400 O O . GLY A 1 441 ? 26.732 -3.761 -40.481 1.00 86.06 441 GLY A O 1
ATOM 3401 N N . CYS A 1 442 ? 28.538 -2.542 -41.082 1.00 89.56 442 CYS A N 1
ATOM 3402 C CA . CYS A 1 442 ? 27.821 -1.320 -41.491 1.00 89.56 442 CYS A CA 1
ATOM 3403 C C . CYS A 1 442 ? 27.661 -1.130 -43.011 1.00 89.56 442 CYS A C 1
ATOM 3405 O O . CYS A 1 442 ? 27.033 -0.166 -43.444 1.00 89.56 442 CYS A O 1
ATOM 3407 N N . GLY A 1 443 ? 28.211 -2.029 -43.831 1.00 87.12 443 GLY A N 1
ATOM 3408 C CA . GLY A 1 443 ? 28.102 -2.000 -45.292 1.00 87.12 443 GLY A CA 1
ATOM 3409 C C . GLY A 1 443 ? 28.792 -0.829 -46.011 1.00 87.12 443 GLY A C 1
ATOM 3410 O O . GLY A 1 443 ? 28.399 -0.517 -47.131 1.00 87.12 443 GLY A O 1
ATOM 3411 N N . GLY A 1 444 ? 29.775 -0.162 -45.401 1.00 88.62 444 GLY A N 1
ATOM 3412 C CA . GLY A 1 444 ? 30.508 0.965 -45.987 1.00 88.62 444 GLY A CA 1
ATOM 3413 C C . GLY A 1 444 ? 31.899 0.632 -46.525 1.00 88.62 444 GLY A C 1
ATOM 3414 O O . GLY A 1 444 ? 32.112 -0.342 -47.241 1.00 88.62 444 GLY A O 1
ATOM 3415 N N . SER A 1 445 ? 32.870 1.497 -46.232 1.00 87.88 445 SER A N 1
ATOM 3416 C CA . SER A 1 445 ? 34.253 1.357 -46.708 1.00 87.88 445 SER A CA 1
ATOM 3417 C C . SER A 1 445 ? 35.049 0.351 -45.868 1.00 87.88 445 SER A C 1
ATOM 3419 O O . SER A 1 445 ? 34.736 0.129 -44.700 1.00 87.88 445 SER A O 1
ATOM 3421 N N . ASN A 1 446 ? 36.114 -0.222 -46.439 1.00 87.75 446 ASN A N 1
ATOM 3422 C CA . ASN A 1 446 ? 37.167 -0.950 -45.712 1.00 87.75 446 ASN A CA 1
ATOM 3423 C C . ASN A 1 446 ? 38.394 -0.065 -45.393 1.00 87.75 446 ASN A C 1
ATOM 3425 O O . ASN A 1 446 ? 39.421 -0.565 -44.942 1.00 87.75 446 ASN A O 1
ATOM 3429 N N . GLN A 1 447 ? 38.297 1.240 -45.649 1.00 86.75 447 GLN A N 1
ATOM 3430 C CA . GLN A 1 447 ? 39.327 2.252 -45.406 1.00 86.75 447 GLN A CA 1
ATOM 3431 C C . GLN A 1 447 ? 38.724 3.481 -44.727 1.00 86.75 447 GLN A C 1
ATOM 3433 O O . GLN A 1 447 ? 37.534 3.759 -44.898 1.00 86.75 447 GLN A O 1
ATOM 3438 N N . ASN A 1 448 ? 39.562 4.247 -44.025 1.00 88.31 448 ASN A N 1
ATOM 3439 C CA . ASN A 1 448 ? 39.186 5.474 -43.318 1.00 88.31 448 ASN A CA 1
ATOM 3440 C C . ASN A 1 448 ? 38.049 5.236 -42.313 1.00 88.31 448 ASN A C 1
ATOM 3442 O O . ASN A 1 448 ? 36.921 5.709 -42.485 1.00 88.31 448 ASN A O 1
ATOM 3446 N N . ILE A 1 449 ? 38.338 4.423 -41.298 1.00 87.50 449 ILE A N 1
ATOM 3447 C CA . ILE A 1 449 ? 37.367 3.968 -40.304 1.00 87.50 449 ILE A CA 1
ATOM 3448 C C . ILE A 1 449 ? 37.972 4.166 -38.921 1.00 87.50 449 ILE A C 1
ATOM 3450 O O . ILE A 1 449 ? 39.080 3.701 -38.661 1.00 87.50 449 ILE A O 1
ATOM 3454 N N . ALA A 1 450 ? 37.224 4.805 -38.029 1.00 88.50 450 ALA A N 1
ATOM 3455 C CA . ALA A 1 450 ? 37.477 4.744 -36.599 1.00 88.50 450 ALA A CA 1
ATOM 3456 C C . ALA A 1 450 ? 36.562 3.673 -35.986 1.00 88.50 450 ALA A C 1
ATOM 3458 O O . ALA A 1 450 ? 35.354 3.701 -36.230 1.00 88.50 450 ALA A O 1
ATOM 3459 N N . PHE A 1 451 ? 37.134 2.734 -35.225 1.00 85.00 451 PHE A N 1
ATOM 3460 C CA . PHE A 1 451 ? 36.407 1.642 -34.568 1.00 85.00 451 PHE A CA 1
ATOM 3461 C C . PHE A 1 451 ? 36.270 1.884 -33.067 1.00 85.00 451 PHE A C 1
ATOM 3463 O O . PHE A 1 451 ? 37.262 2.153 -32.384 1.00 85.00 451 PHE A O 1
ATOM 3470 N N . TRP A 1 452 ? 35.058 1.687 -32.561 1.00 84.75 452 TRP A N 1
ATOM 3471 C CA . TRP A 1 452 ? 34.746 1.617 -31.143 1.00 84.75 452 TRP A CA 1
ATOM 3472 C C . TRP A 1 452 ? 33.897 0.377 -30.884 1.00 84.75 452 TRP A C 1
ATOM 3474 O O . TRP A 1 452 ? 32.827 0.210 -31.472 1.00 84.75 452 TRP A O 1
ATOM 3484 N N . VAL A 1 453 ? 34.409 -0.521 -30.048 1.00 81.88 453 VAL A N 1
ATOM 3485 C CA . VAL A 1 453 ? 33.728 -1.771 -29.713 1.00 81.88 453 VAL A CA 1
ATOM 3486 C C . VAL A 1 453 ? 33.458 -1.807 -28.217 1.00 81.88 453 VAL A C 1
ATOM 3488 O O . VAL A 1 453 ? 34.390 -1.689 -27.420 1.00 81.88 453 VAL A O 1
ATOM 3491 N N . GLU A 1 454 ? 32.194 -1.993 -27.847 1.00 78.62 454 GLU A N 1
ATOM 3492 C CA . GLU A 1 454 ? 31.779 -2.183 -26.456 1.00 78.62 454 GLU A CA 1
ATOM 3493 C C . GLU A 1 454 ? 31.101 -3.533 -26.317 1.00 78.62 454 GLU A C 1
ATOM 3495 O O . GLU A 1 454 ? 30.248 -3.903 -27.121 1.00 78.62 454 GLU A O 1
ATOM 3500 N N . ALA A 1 455 ? 31.493 -4.286 -25.300 1.00 74.50 455 ALA A N 1
ATOM 3501 C CA . ALA A 1 455 ? 30.841 -5.538 -24.970 1.00 74.50 455 ALA A CA 1
ATOM 3502 C C . ALA A 1 455 ? 30.419 -5.505 -23.503 1.00 74.50 455 ALA A C 1
ATOM 3504 O O . ALA A 1 455 ? 31.228 -5.178 -22.626 1.00 74.50 455 ALA A O 1
ATOM 3505 N N . TYR A 1 456 ? 29.150 -5.835 -23.281 1.00 67.31 456 TYR A N 1
ATOM 3506 C CA . TYR A 1 456 ? 28.540 -5.960 -21.968 1.00 67.31 456 TYR A CA 1
ATOM 3507 C C . TYR A 1 456 ? 28.392 -7.445 -21.672 1.00 67.31 456 TYR A C 1
ATOM 3509 O O . TYR A 1 456 ? 27.903 -8.199 -22.511 1.00 67.31 456 TYR A O 1
ATOM 3517 N N . PHE A 1 457 ? 28.848 -7.869 -20.499 1.00 70.00 457 PHE A N 1
ATOM 3518 C CA . PHE A 1 457 ? 28.689 -9.245 -20.047 1.00 70.00 457 PHE A CA 1
ATOM 3519 C C . PHE A 1 457 ? 28.161 -9.226 -18.624 1.00 70.00 457 PHE A C 1
ATOM 3521 O O . PHE A 1 457 ? 28.744 -8.557 -17.770 1.00 70.00 457 PHE A O 1
ATOM 3528 N N . TYR A 1 458 ? 27.092 -9.982 -18.388 1.00 69.88 458 TYR A N 1
ATOM 3529 C CA . TYR A 1 458 ? 26.636 -10.302 -17.047 1.00 69.88 458 TYR A CA 1
ATOM 3530 C C . TYR A 1 458 ? 27.275 -11.608 -16.586 1.00 69.88 458 TYR A C 1
ATOM 3532 O O . TYR A 1 458 ? 27.370 -12.576 -17.347 1.00 69.88 458 TYR A O 1
ATOM 3540 N N . VAL A 1 459 ? 27.744 -11.615 -15.344 1.00 70.44 459 VAL A N 1
ATOM 3541 C CA . VAL A 1 459 ? 28.371 -12.774 -14.721 1.00 70.44 459 VAL A CA 1
ATOM 3542 C C . VAL A 1 459 ? 27.469 -13.263 -13.591 1.00 70.44 459 VAL A C 1
ATOM 3544 O O . VAL A 1 459 ? 27.508 -12.746 -12.480 1.00 70.44 459 VAL A O 1
ATOM 3547 N N . ASP A 1 460 ? 26.683 -14.297 -13.880 1.00 67.62 460 ASP A N 1
ATOM 3548 C CA . ASP A 1 460 ? 25.729 -14.918 -12.949 1.00 67.62 460 ASP A CA 1
ATOM 3549 C C . ASP A 1 460 ? 26.408 -15.745 -11.837 1.00 67.62 460 ASP A C 1
ATOM 3551 O O . ASP A 1 460 ? 25.824 -16.030 -10.795 1.00 67.62 460 ASP A O 1
ATOM 3555 N N . ASN A 1 461 ? 27.672 -16.130 -12.037 1.00 71.31 461 ASN A N 1
ATOM 3556 C CA . ASN A 1 461 ? 28.420 -16.969 -11.111 1.00 71.31 461 ASN A CA 1
ATOM 3557 C C . ASN A 1 461 ? 29.781 -16.371 -10.749 1.00 71.31 461 ASN A C 1
ATOM 3559 O O . ASN A 1 461 ? 30.608 -16.038 -11.606 1.00 71.31 461 ASN A O 1
ATOM 3563 N N . SER A 1 462 ? 30.077 -16.355 -9.447 1.00 69.94 462 SER A N 1
ATOM 3564 C CA . SER A 1 462 ? 31.403 -15.983 -8.952 1.00 69.94 462 SER A CA 1
ATOM 3565 C C . SER A 1 462 ? 32.478 -16.911 -9.533 1.00 69.94 462 SER A C 1
ATOM 3567 O O . SER A 1 462 ? 32.364 -18.136 -9.460 1.00 69.94 462 SER A O 1
ATOM 3569 N N . GLY A 1 463 ? 33.541 -16.342 -10.101 1.00 78.56 463 GLY A N 1
ATOM 3570 C CA . GLY A 1 463 ? 34.584 -17.130 -10.749 1.00 78.56 463 GLY A CA 1
ATOM 3571 C C . GLY A 1 463 ? 35.600 -16.287 -11.508 1.00 78.56 463 GLY A C 1
ATOM 3572 O O . GLY A 1 463 ? 35.516 -15.061 -11.556 1.00 78.56 463 GLY A O 1
ATOM 3573 N N . LEU A 1 464 ? 36.589 -16.959 -12.103 1.00 74.31 464 LEU A N 1
ATOM 3574 C CA . LEU A 1 464 ? 37.558 -16.324 -12.992 1.00 74.31 464 LEU A CA 1
ATOM 3575 C C . LEU A 1 464 ? 37.074 -16.432 -14.439 1.00 74.31 464 LEU A C 1
ATOM 3577 O O . LEU A 1 464 ? 37.124 -17.508 -15.035 1.00 74.31 464 LEU A O 1
ATOM 3581 N N . TRP A 1 465 ? 36.686 -15.300 -15.013 1.00 72.75 465 TRP A N 1
ATOM 3582 C CA . TRP A 1 465 ? 36.225 -15.211 -16.393 1.00 72.75 465 TRP A CA 1
ATOM 3583 C C . TRP A 1 465 ? 37.360 -14.747 -17.302 1.00 72.75 465 TRP A C 1
ATOM 3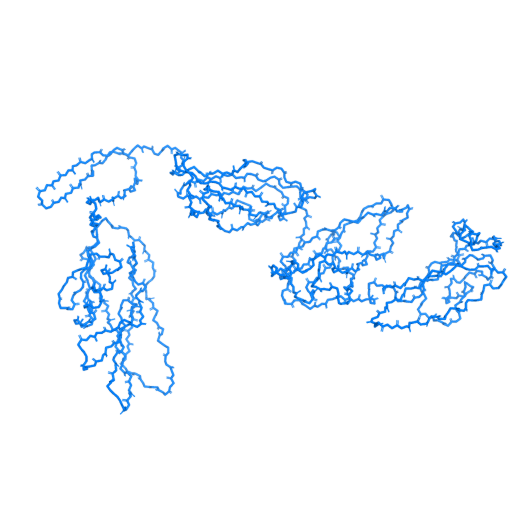585 O O . TRP A 1 465 ? 38.129 -13.846 -16.965 1.00 72.75 465 TRP A O 1
ATOM 3595 N N . ARG A 1 466 ? 37.517 -15.413 -18.449 1.00 72.06 466 ARG A N 1
ATOM 3596 C CA . ARG A 1 466 ? 38.547 -15.085 -19.441 1.00 72.06 466 ARG A CA 1
ATOM 3597 C C . ARG A 1 466 ? 37.881 -14.707 -20.746 1.00 72.06 466 ARG A C 1
ATOM 3599 O O . ARG A 1 466 ? 37.257 -15.545 -21.388 1.00 72.06 466 ARG A O 1
ATOM 3606 N N . PHE A 1 467 ? 38.107 -13.473 -21.162 1.00 69.88 467 PHE A N 1
ATOM 3607 C CA . PHE A 1 467 ? 37.633 -12.954 -22.434 1.00 69.88 467 PHE A CA 1
ATOM 3608 C C . PHE A 1 467 ? 38.779 -12.972 -23.444 1.00 69.88 467 PHE A C 1
ATOM 3610 O O . PHE A 1 467 ? 39.920 -12.636 -23.120 1.00 69.88 467 PHE A O 1
ATOM 3617 N N . ARG A 1 468 ? 38.487 -13.380 -24.681 1.00 67.00 468 ARG A N 1
ATOM 3618 C CA . ARG A 1 468 ? 39.418 -13.254 -25.804 1.00 67.00 468 ARG A CA 1
ATOM 3619 C C . ARG A 1 468 ? 38.807 -12.306 -26.819 1.00 67.00 468 ARG A C 1
ATOM 3621 O O . ARG A 1 468 ? 37.781 -12.619 -27.409 1.00 67.00 468 ARG A O 1
ATOM 3628 N N . TYR A 1 469 ? 39.485 -11.193 -27.049 1.00 71.38 469 TYR A N 1
ATOM 3629 C CA . TYR A 1 469 ? 39.165 -10.250 -28.107 1.00 71.38 469 TYR A CA 1
ATOM 3630 C C . TYR A 1 469 ? 40.317 -10.238 -29.113 1.00 71.38 469 TYR A C 1
ATOM 3632 O O . TYR A 1 469 ? 41.477 -10.116 -28.723 1.00 71.38 469 TYR A O 1
ATOM 3640 N N . GLY A 1 470 ? 40.005 -10.449 -30.392 1.00 70.31 470 GLY A N 1
ATOM 3641 C CA . GLY A 1 470 ? 40.993 -10.568 -31.467 1.00 70.31 470 GLY A CA 1
ATOM 3642 C C . GLY A 1 470 ? 40.607 -9.737 -32.686 1.00 70.31 470 GLY A C 1
ATOM 3643 O O . GLY A 1 470 ? 40.276 -10.323 -33.715 1.00 70.31 470 GLY A O 1
ATOM 3644 N N . PRO A 1 471 ? 40.585 -8.400 -32.577 1.00 74.00 471 PRO A N 1
ATOM 3645 C CA . PRO A 1 471 ? 40.281 -7.544 -33.709 1.00 74.00 471 PRO A CA 1
ATOM 3646 C C . PRO A 1 471 ? 41.460 -7.492 -34.685 1.00 74.00 471 PRO A C 1
ATOM 3648 O O . PRO A 1 471 ? 42.622 -7.502 -34.278 1.00 74.00 471 PRO A O 1
ATOM 3651 N N . ASP A 1 472 ? 41.153 -7.365 -35.972 1.00 72.06 472 ASP A N 1
ATOM 3652 C CA . ASP A 1 472 ? 42.122 -6.994 -37.000 1.00 72.06 472 ASP A CA 1
ATOM 3653 C C . ASP A 1 472 ? 41.810 -5.568 -37.468 1.00 72.06 472 ASP A C 1
ATOM 3655 O O . ASP A 1 472 ? 40.850 -5.329 -38.201 1.00 72.06 472 ASP A O 1
ATOM 3659 N N . PHE A 1 473 ? 42.599 -4.604 -36.991 1.00 68.44 473 PHE A N 1
ATOM 3660 C CA . PHE A 1 473 ? 42.477 -3.190 -37.362 1.00 68.44 473 PHE A CA 1
ATOM 3661 C C . PHE A 1 473 ? 43.404 -2.805 -38.529 1.00 68.44 473 PHE A C 1
ATOM 3663 O O . PHE A 1 473 ? 43.561 -1.622 -38.846 1.00 68.44 473 PHE A O 1
ATOM 3670 N N . GLY A 1 474 ? 44.051 -3.783 -39.175 1.00 69.88 474 GLY A N 1
ATOM 3671 C CA . GLY A 1 474 ? 45.045 -3.537 -40.211 1.00 69.88 474 GLY A CA 1
ATOM 3672 C C . GLY A 1 474 ? 46.198 -2.658 -39.712 1.00 69.88 474 GLY A C 1
ATOM 3673 O O . GLY A 1 474 ? 46.925 -3.027 -38.795 1.00 69.88 474 GLY A O 1
ATOM 3674 N N . ARG A 1 475 ? 46.393 -1.492 -40.345 1.00 64.50 475 ARG A N 1
ATOM 3675 C CA . ARG A 1 475 ? 47.443 -0.511 -39.991 1.00 64.50 475 ARG A CA 1
ATOM 3676 C C . ARG A 1 475 ? 47.007 0.523 -38.938 1.00 64.50 475 ARG A C 1
ATOM 3678 O O . ARG A 1 475 ? 47.775 1.441 -38.672 1.00 64.50 475 ARG A O 1
ATOM 3685 N N . GLY A 1 476 ? 45.788 0.424 -38.409 1.00 63.03 476 GLY A N 1
ATOM 3686 C CA . GLY A 1 476 ? 45.226 1.380 -37.451 1.00 63.03 476 GLY A CA 1
ATOM 3687 C C . GLY A 1 476 ? 45.257 0.900 -35.998 1.00 63.03 476 GLY A C 1
ATOM 3688 O O . GLY A 1 476 ? 45.626 -0.235 -35.700 1.00 63.03 476 GLY A O 1
ATOM 3689 N N . VAL A 1 477 ? 44.817 1.780 -35.097 1.00 60.59 477 VAL A N 1
ATOM 3690 C CA . VAL A 1 477 ? 44.612 1.507 -33.665 1.00 60.59 477 VAL A CA 1
ATOM 3691 C C . VAL A 1 477 ? 43.106 1.456 -33.404 1.00 60.59 477 VAL A C 1
ATOM 3693 O O . VAL A 1 477 ? 42.365 2.277 -33.942 1.00 60.59 477 VAL A O 1
ATOM 3696 N N . GLY A 1 478 ? 42.637 0.499 -32.601 1.00 61.91 478 GLY A N 1
ATOM 3697 C CA . GLY A 1 478 ? 41.224 0.380 -32.231 1.00 61.91 478 GLY A CA 1
ATOM 3698 C C . GLY A 1 478 ? 41.007 0.507 -30.728 1.00 61.91 478 GLY A C 1
ATOM 3699 O O . GLY A 1 478 ? 41.874 0.137 -29.937 1.00 61.91 478 GLY A O 1
ATOM 3700 N N . CYS A 1 479 ? 39.843 1.031 -30.341 1.00 63.84 479 CYS A N 1
ATOM 3701 C CA . CYS A 1 479 ? 39.443 1.165 -28.943 1.00 63.84 479 CYS A CA 1
ATOM 3702 C C . CYS A 1 479 ? 38.450 0.058 -28.573 1.00 63.84 479 CYS A C 1
ATOM 3704 O O . CYS A 1 479 ? 37.499 -0.206 -29.313 1.00 63.84 479 CYS A O 1
ATOM 3706 N N . MET A 1 480 ? 38.668 -0.573 -27.419 1.00 68.75 480 MET A N 1
ATOM 3707 C CA . MET A 1 480 ? 37.715 -1.497 -26.813 1.00 68.75 480 MET A CA 1
ATOM 3708 C C . MET A 1 480 ? 37.405 -1.030 -25.396 1.00 68.75 480 MET A C 1
ATOM 3710 O O . MET A 1 480 ? 38.326 -0.769 -24.622 1.00 68.75 480 MET A O 1
ATOM 3714 N N . SER A 1 481 ? 36.119 -0.984 -25.066 1.00 65.56 481 SER A N 1
ATOM 3715 C CA . SER A 1 481 ? 35.644 -0.888 -23.690 1.00 65.56 481 SER A CA 1
ATOM 3716 C C . SER A 1 481 ? 34.982 -2.207 -23.301 1.00 65.56 481 SER A C 1
ATOM 3718 O O . SER A 1 481 ? 34.255 -2.808 -24.095 1.00 65.56 481 SER A O 1
ATOM 3720 N N . MET A 1 482 ? 35.258 -2.679 -22.088 1.00 64.75 482 MET A N 1
ATOM 3721 C CA . MET A 1 482 ? 34.612 -3.858 -21.521 1.00 64.75 482 MET A CA 1
ATOM 3722 C C . MET A 1 482 ? 33.932 -3.448 -20.227 1.00 64.75 482 MET A C 1
ATOM 3724 O O . MET A 1 482 ? 34.589 -2.935 -19.320 1.00 64.75 482 MET A O 1
ATOM 3728 N N . VAL A 1 483 ? 32.628 -3.693 -20.160 1.00 57.50 483 VAL A N 1
ATOM 3729 C CA . VAL A 1 483 ? 31.825 -3.440 -18.968 1.00 57.50 483 VAL A CA 1
ATOM 3730 C C . VAL A 1 483 ? 31.353 -4.792 -18.455 1.00 57.50 483 VAL A C 1
ATOM 3732 O O . VAL A 1 483 ? 30.630 -5.511 -19.144 1.00 57.50 483 VAL A O 1
ATOM 3735 N N . ILE A 1 484 ? 31.832 -5.155 -17.268 1.00 60.97 484 ILE A N 1
ATOM 3736 C CA . ILE A 1 484 ? 31.347 -6.319 -16.528 1.00 60.97 484 ILE A CA 1
ATOM 3737 C C . ILE A 1 484 ? 30.256 -5.785 -15.609 1.00 60.97 484 ILE A C 1
ATOM 3739 O O . ILE A 1 484 ? 30.540 -4.894 -14.803 1.00 60.97 484 ILE A O 1
ATOM 3743 N N . LEU A 1 485 ? 29.034 -6.271 -15.818 1.00 55.38 485 LEU A N 1
ATOM 3744 C CA . LEU A 1 485 ? 27.866 -5.940 -15.010 1.00 55.38 485 LEU A CA 1
ATOM 3745 C C . LEU A 1 485 ? 27.741 -6.922 -13.852 1.00 55.38 485 LEU A C 1
ATOM 3747 O O . LEU A 1 485 ? 27.907 -8.142 -14.101 1.00 55.38 485 LEU A O 1
#

Foldseek 3Di:
DWKAKPRDTDDDDKDWDWADDDDDQTWIWIDDQQWTWTHGPPDPAIDTPGDHPQDALQHGHDFAFDDDDDDDDDPDDDDDDTDGPDDDDDDDDPKIKIKDFAPWQRVLVVCQVVVVVNVWDWDDDTRIIITTPDFAAPPVRDGDDDDDDPDFAWDWDWDDDPPDIDIDIDGRHDDDPDFFQKDKEKPDQEDEAECVVPHQKDKIKIAIGGVNQGDFFFKKAKDKPCCQQKDWDRIDGAHNRRMDIIMMGGQAADKMWIWIDTRRGIYIYIYHYHNNDDDDPDPQFDDKDKDKDFAPAQAKDFQDKDKDWAQQLVCVVVLQAPQVNQFKWKAFPHNPDTWAKAWPPPQGNHRTTIMITTDGIDHGRHMTMMMMIGRRPPGGHPHDDCRNDPPAKWKFKFFAPDADPDPVSLVVRRVPGHDDQLTDGDGQPDPPPADSCDPSHRNHDNPRMRIEMEDEDEDPDDDDDDDDDDDDPDSHDHDYDYDYD

Sequence (485 aa):
MNLTINGESYSTCAILVKPNYYYSNKPYLIFEHTAVFEEYPNYNTATIVSESSSFSKNRITIYLINCSFSSFSTTQSVNLFLEPVSYGGQRYYSSLNVTFESYDEKTANKWRESLNKSGFDVGGSGRDVTINATKKSDDDGEVWYYFNAGSEGSCTISFSISSSSVDYDVVVSAAPSGGGIFDVSWNVSSFDWNVSLVGSQRTFKVSVHYNNDPVKGAVVDLSTDAPDLVSYPESVTTDQNGESTVTVTALDNGTAHLFATAGGSGGILKLIISGAGGGFCPTGWGYWREITIHNNVDEDLTDYQIKIEMDTQSLISAGKMKGDCGDIRFYDENWGSTLSYWIEEGTCDSSNTVIWVKVPNIPASGTVKINMIYGNPSATSESDIDSTFYDGTLYYTRYSTSNPESLDEGINAFKSASDQPGYCKKFITNYENIANSNSNGCGGSNQNIAFWVEAYFYVDNSGLWRFRYGPDFGRGVGCMSMVIL